Protein AF-0000000080060971 (afdb_homodimer)

Solvent-accessible surface area (backbone atoms only — not comparable to full-atom values): 36579 Å² total; per-residue (Å²): 62,61,55,63,73,48,63,51,63,68,66,23,56,67,67,72,36,62,89,74,42,74,17,56,25,46,44,70,20,34,43,64,33,28,38,57,81,70,71,51,75,86,70,75,48,67,22,37,70,43,43,56,53,42,53,63,69,47,32,33,58,77,36,64,94,34,90,82,51,53,38,88,27,36,37,54,31,45,13,39,46,21,27,53,38,42,49,42,44,57,69,45,41,53,83,28,27,36,38,34,50,34,61,34,58,53,58,79,52,49,53,46,54,18,56,48,30,45,74,46,74,46,75,46,37,78,91,62,60,54,43,83,57,63,67,60,53,60,70,64,60,50,96,51,38,45,34,38,40,46,57,35,26,19,49,52,36,5,34,60,68,53,68,68,57,52,51,48,51,54,50,53,25,59,76,69,70,23,34,37,38,38,38,30,46,29,43,80,28,42,78,79,63,68,77,74,67,57,21,69,77,35,56,55,20,32,24,31,25,41,42,33,29,78,64,5,35,39,4,46,34,44,17,22,35,32,34,62,32,65,70,58,49,52,41,45,49,17,39,41,42,45,40,38,42,36,53,35,45,62,40,49,51,51,48,38,58,50,54,76,42,38,69,66,52,44,56,55,50,42,55,54,42,52,52,40,50,48,53,52,51,52,50,39,62,72,40,51,88,47,32,49,68,56,79,48,40,17,49,35,31,25,44,33,32,48,71,60,81,37,60,83,32,63,69,47,33,55,49,40,23,34,74,74,55,22,26,40,59,30,51,12,60,48,35,78,38,63,64,53,27,33,30,40,15,57,29,35,38,53,72,68,40,44,53,51,29,52,50,34,50,56,50,36,51,69,46,123,62,62,56,63,73,48,62,50,63,68,66,22,55,67,67,71,36,61,89,74,40,74,18,57,24,46,43,72,20,35,44,64,32,28,37,57,82,70,71,52,74,86,70,76,47,66,22,37,71,44,42,55,52,41,54,64,69,46,32,33,58,76,35,63,94,35,89,84,51,53,39,89,26,37,36,53,31,45,13,39,46,23,29,54,38,41,52,43,44,58,70,44,43,52,82,28,25,36,38,33,50,32,60,36,57,53,59,78,53,48,54,44,54,17,54,47,32,42,74,46,73,46,74,46,38,78,92,60,59,53,45,81,56,63,67,60,53,61,70,64,59,50,97,50,39,45,36,39,40,47,57,35,25,20,48,51,37,4,33,59,69,53,66,68,56,52,52,48,50,54,51,54,25,58,75,68,71,22,34,37,38,37,38,30,46,28,43,80,27,44,78,79,63,69,78,74,66,58,22,70,76,35,56,57,19,34,24,31,26,40,44,33,28,77,63,5,35,40,3,47,35,45,16,22,34,31,34,63,32,66,70,59,48,51,42,45,48,18,39,41,40,45,41,39,43,38,54,34,46,62,40,50,51,50,48,37,58,51,55,75,42,38,68,66,51,44,56,55,48,41,55,54,42,51,52,40,50,47,53,51,51,52,49,40,62,74,39,50,88,47,32,49,70,55,78,50,41,17,51,36,31,24,43,31,32,47,72,60,80,36,61,85,33,64,68,47,34,55,48,40,23,36,73,74,55,22,26,41,59,29,50,12,59,48,34,78,39,63,64,54,26,33,31,40,15,57,31,36,40,53,72,67,41,43,54,51,30,54,50,32,50,54,51,38,51,67,45,122

Sequence (736 aa):
MKYTRMPIEIESPEEYGYEKIKYNLSESSIADQTLGSLGLQIPDLKLLYNEHKGSTALRSLIVKDHDNLSHDDVLITSGAAGALFIISSSQLAPTDHLVVVRPNYATNLETPRAIGCGITFIDLSFDSGFQIDIAAVEAAIQPNTKMISITTPHNPTGTIVKRDTLDRLVSLTKERGIILLVDETYADISYQGRLPIAASLGDHVISVSSLSKSYGIPGIRLGWIINKNPKLQETFLAAKEQISISGSVIDEWIAEQVLSRKDEILSTTTKEMDQRREIVADWIKKEGELIEWVGPEGGVVCFPRLKKVPVGGMDAFYHRLLHKYGTYVGPGHWFEQPDTFMRIGYGWPSVEELKGGLEAISMAIREAMKYTRMPIEIESPEEYGYEKIKYNLSESSIADQTLGSLGLQIPDLKLLYNEHKGSTALRSLIVKDHDNLSHDDVLITSGAAGALFIISSSQLAPTDHLVVVRPNYATNLETPRAIGCGITFIDLSFDSGFQIDIAAVEAAIQPNTKMISITTPHNPTGTIVKRDTLDRLVSLTKERGIILLVDETYADISYQGRLPIAASLGDHVISVSSLSKSYGIPGIRLGWIINKNPKLQETFLAAKEQISISGSVIDEWIAEQVLSRKDEILSTTTKEMDQRREIVADWIKKEGELIEWVGPEGGVVCFPRLKKVPVGGMDAFYHRLLHKYGTYVGPGHWFEQPDTFMRIGYGWPSVEELKGGLEAISMAIREA

Nearest PDB structures (foldseek):
  5bj3-assembly1_B  TM=8.760E-01  e=2.238E-27  Thermus aquaticus
  4m2j-assembly1_A  TM=8.840E-01  e=6.016E-27  Streptomyces lavendulae subsp. lavendulae
  1b5p-assembly1_B  TM=8.475E-01  e=5.355E-27  Thermus thermophilus HB8
  1bkg-assembly1_B  TM=8.589E-01  e=1.617E-26  Thermus thermophilus HB8
  1b5o-assembly1_B  TM=8.817E-01  e=2.894E-26  Thermus thermophilus HB8

Organism: NCBI:txid656916

Secondary structure (DSSP, 8-state):
------HHHHT-HHHH-GGG-SEE----SSPPPBTTTTT------B-----TT--HHHHHHHTTT-TT--GGGEEEESHHHHHHHHHHHHH--TT-EEEEEES--HHHHHHHHHHT-EEEEEE--GGGTT---HHHHHHH--TTEEEEEEESS-TTT-----HHHHHHHHHHHHHHT-EEEEE-TTTT-BSS--PPPGGGG-TTEEEEEESTTTSS-GGG--EEEE-S-HHHHHHHHHHHHHHTSS--HHHHHHHHHHHHTHHHHHHHHHHHHHHHHHHHHHHHHHTTTTEE-PPP-BSSEE--EESSPPTT-HHHHHHHHHHTT-EE-EEGGGGTS-TTBEEEE-SSS-HHHHHHHHHHHHHHHH--/------HHHHT-HHHH-GGG-SEE----SSPPPBTTTTT------B-----TT--HHHHHHHTTT-TT--GGGEEEESHHHHHHHHHHHHH--TT-EEEEEES--HHHHHHHHHHT-EEEEEE--GGGTT---HHHHHHH--TTEEEEEEESS-TTT-----HHHHHHHHHHHHHHT-EEEEE-TTTT-BSS--PPPGGGG-TTEEEEEESTTTSS-GGG--EEEE-S-HHHHHHHHHHHHHHTSS--HHHHHHHHHHHHTHHHHHHHHHHHHHHHHHHHHHHHHHTTTTEE-PPP-BSSEE--EESSPPTT-HHHHHHHHHHTT-EE-EEGGGGTS-TTBEEEE-SSS-HHHHHHHHHHHHHHHH--

Radius of gyration: 26.85 Å; Cα contacts (8 Å, |Δi|>4): 1660; chains: 2; bounding box: 56×81×61 Å

pLDDT: mean 96.94, std 3.04, range [70.25, 98.94]

Foldseek 3Di:
DAADDFPCRCVPCVNVDVVLFLQEQADQAFAADDCVNLPHDFDPDDFDFDDLQADLLLLCLVCVVPPLFHSLQKGKAQALLRVLLLCCVLQDALDAEEEEEFLAQVSNPRSNVNRNHHYDYQYQDQVVLREGDVVVVLVRDDLRHAEYEYEPVGPQAQAGHDPVSLLVVLVVCVVSVHAYEYEDQFQLQFQPDGDPQSQSNDQSYKYKYFCCHQPNHSPLRIIMIGHDPNVVVVSSSVSSCVVPNHGTPRSSVVSSSCSVCSVVSSVVLNVVLVVLLVVVVVLCVVVVQFKDFSRRRTGFKRKIFTPDAAPPGLVQLQVCLCPVLSYDWAAQVSRPGHRRITMTGRRHDDSVSSNSSSVSSVCSRPPD/DAADDFPCVCVPCVNVDVVLFLQEQADQAFAADDCVNLPHDFDPDDFDFDDLQADLLLLCLVCVVPDLFHSLQKGKAQALLRVLLLCLVLQDALDAEEEEEFLAQVSNPRSNVNRNHHYDYQYQDQVVLREGDVVVVVVRDDLRHAEYEYEPVGPQAQAGHDPVSLLVVLVSCVVSVHAYEYEDQFQLQFQPDGDPQSQSNDQSYKYKYFCCHQPNHSPLRIIMIGHPPNVVVVSSSVSSCVVPNHGTPRSSVVSSSCSVCSVVSSVVLNVVLVVLLVVVVVLCVVVVVFKDFSRRRTGFKRKIFTPDAAPPGLVQLQVCLCPVLSYDWAAQVSRPGHRRITMTGRRHDDSVSSNSSSVSSVVSRPPD

InterPro domains:
  IPR004838 Aminotransferases, class-I, pyridoxal-phosphate-binding site [PS00105] (210-223)
  IPR004839 Aminotransferase, class I/classII, large domain [PF00155] (49-361)
  IPR015421 Pyridoxal phosphate-dependent transferase, major domain [G3DSA:3.40.640.10] (48-263)
  IPR015422 Pyridoxal phosphate-dependent transferase, small domain [G3DSA:3.90.1150.10] (23-359)
  IPR015424 Pyridoxal phosphate-dependent transferase [SSF53383] (46-365)

Structure (mmCIF, N/CA/C/O backbone):
data_AF-0000000080060971-model_v1
#
loop_
_entity.id
_entity.type
_entity.pdbx_description
1 polymer 'Aspartate aminotransferase'
#
loop_
_atom_site.group_PDB
_atom_site.id
_atom_site.type_symbol
_atom_site.label_atom_id
_atom_site.label_alt_id
_atom_site.label_comp_id
_atom_site.label_asym_id
_atom_site.label_entity_id
_atom_site.label_seq_id
_atom_site.pdbx_PDB_ins_code
_atom_site.Cartn_x
_atom_site.Cartn_y
_atom_site.Cartn_z
_atom_site.occupancy
_atom_site.B_iso_or_equiv
_atom_site.auth_seq_id
_atom_site.auth_comp_id
_atom_site.auth_asym_id
_atom_site.auth_atom_id
_atom_site.pdbx_PDB_model_num
ATOM 1 N N . MET A 1 1 ? 2.533 6.57 -14.602 1 96.38 1 MET A N 1
ATOM 2 C CA . MET A 1 1 ? 2.463 5.176 -15.031 1 96.38 1 MET A CA 1
ATOM 3 C C . MET A 1 1 ? 1.123 4.879 -15.695 1 96.38 1 MET A C 1
ATOM 5 O O . MET A 1 1 ? 0.092 5.422 -15.297 1 96.38 1 MET A O 1
ATOM 9 N N . LYS A 1 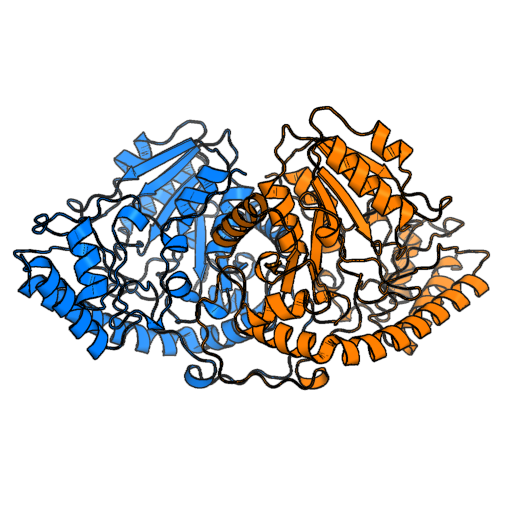2 ? 1.128 4.039 -16.766 1 96.31 2 LYS A N 1
ATOM 10 C CA . LYS A 1 2 ? -0.091 3.676 -17.484 1 96.31 2 LYS A CA 1
ATOM 11 C C . LYS A 1 2 ? -0.658 2.355 -16.969 1 96.31 2 LYS A C 1
ATOM 13 O O . LYS A 1 2 ? -0.523 1.319 -17.625 1 96.31 2 LYS A O 1
ATOM 18 N N . TYR A 1 3 ? -1.399 2.488 -15.875 1 97.62 3 TYR A N 1
ATOM 19 C CA . TYR A 1 3 ? -1.944 1.306 -15.219 1 97.62 3 TYR A CA 1
ATOM 20 C C . TYR A 1 3 ? -3.084 0.705 -16.031 1 97.62 3 TYR A C 1
ATOM 22 O O . TYR A 1 3 ? -3.906 1.434 -16.594 1 97.62 3 TYR A O 1
ATOM 30 N N . THR A 1 4 ? -3.137 -0.585 -16.078 1 94.5 4 THR A N 1
ATOM 31 C CA . THR A 1 4 ? -4.234 -1.341 -16.688 1 94.5 4 THR A CA 1
ATOM 32 C C . THR A 1 4 ? -4.66 -2.486 -15.766 1 94.5 4 THR A C 1
ATOM 34 O O . THR A 1 4 ? -3.818 -3.119 -15.125 1 94.5 4 THR A O 1
ATOM 37 N N . ARG A 1 5 ? -5.984 -2.705 -15.734 1 93.31 5 ARG A N 1
ATOM 38 C CA . ARG A 1 5 ? -6.441 -3.844 -14.945 1 93.31 5 ARG A CA 1
ATOM 39 C C . ARG A 1 5 ? -6.035 -5.16 -15.594 1 93.31 5 ARG A C 1
ATOM 41 O O . ARG A 1 5 ? -6.094 -5.297 -16.812 1 93.31 5 ARG A O 1
ATOM 48 N N . MET A 1 6 ? -5.691 -6.09 -14.789 1 91.69 6 MET A N 1
ATOM 49 C CA . MET A 1 6 ? -5.215 -7.398 -15.227 1 91.69 6 MET A CA 1
ATOM 50 C C . MET A 1 6 ? -6.363 -8.398 -15.297 1 91.69 6 MET A C 1
ATOM 52 O O . MET A 1 6 ? -7.215 -8.438 -14.414 1 91.69 6 MET A O 1
ATOM 56 N N . PRO A 1 7 ? -6.328 -9.219 -16.328 1 89.06 7 PRO A N 1
ATOM 57 C CA . PRO A 1 7 ? -7.398 -10.211 -16.469 1 89.06 7 PRO A CA 1
ATOM 58 C C . PRO A 1 7 ? -7.547 -11.086 -15.219 1 89.06 7 PRO A C 1
ATOM 60 O O . PRO A 1 7 ? -8.672 -11.383 -14.805 1 89.06 7 PRO A O 1
ATOM 63 N N . ILE A 1 8 ? -6.43 -11.484 -14.656 1 90.06 8 ILE A N 1
ATOM 64 C CA . ILE A 1 8 ? -6.473 -12.359 -13.492 1 90.06 8 ILE A CA 1
ATOM 65 C C . ILE A 1 8 ? -7.203 -11.664 -12.344 1 90.06 8 ILE A C 1
ATOM 67 O O . ILE A 1 8 ? -7.879 -12.312 -11.547 1 90.06 8 ILE A O 1
ATOM 71 N N . GLU A 1 9 ? -7.082 -10.367 -12.227 1 90.12 9 GLU A N 1
ATOM 72 C CA . GLU A 1 9 ? -7.773 -9.625 -11.18 1 90.12 9 GLU A CA 1
ATOM 73 C C . GLU A 1 9 ? -9.234 -9.375 -11.555 1 90.12 9 GLU A C 1
ATOM 75 O O . GLU A 1 9 ? -10.125 -9.477 -10.711 1 90.12 9 GLU A O 1
ATOM 80 N N . ILE A 1 10 ? -9.492 -9.07 -12.844 1 90.31 10 ILE A N 1
ATOM 81 C CA . ILE A 1 10 ? -10.844 -8.812 -13.328 1 90.31 10 ILE A CA 1
ATOM 82 C C . ILE A 1 10 ? -11.703 -10.062 -13.148 1 90.31 10 ILE A C 1
ATOM 84 O O . ILE A 1 10 ? -12.867 -9.977 -12.766 1 90.31 10 ILE A O 1
ATOM 88 N N . GLU A 1 11 ? -11.031 -11.242 -13.359 1 90.69 11 GLU A N 1
ATOM 89 C CA . GLU A 1 11 ? -11.758 -12.508 -13.406 1 90.69 11 GLU A CA 1
ATOM 90 C C . GLU A 1 11 ? -11.555 -13.312 -12.125 1 90.69 11 GLU A C 1
ATOM 92 O O . GLU A 1 11 ? -11.883 -14.5 -12.078 1 90.69 11 GLU A O 1
ATOM 97 N N . SER A 1 12 ? -10.984 -12.695 -11.117 1 89.5 12 SER A N 1
ATOM 98 C CA . SER A 1 12 ? -10.695 -13.422 -9.891 1 89.5 12 SER A CA 1
ATOM 99 C C . SER A 1 12 ? -11.977 -13.93 -9.234 1 89.5 12 SER A C 1
ATOM 101 O O . SER A 1 12 ? -13.047 -13.344 -9.414 1 89.5 12 SER A O 1
ATOM 103 N N . PRO A 1 13 ? -11.867 -15.039 -8.484 1 87.69 13 PRO A N 1
ATOM 104 C CA . PRO A 1 13 ? -13.062 -15.547 -7.797 1 87.69 13 PRO A CA 1
ATOM 105 C C . PRO A 1 13 ? -13.664 -14.531 -6.836 1 87.69 13 PRO A C 1
ATOM 107 O O . PRO A 1 13 ? -14.883 -14.508 -6.641 1 87.69 13 PRO A O 1
ATOM 110 N N . GLU A 1 14 ? -12.859 -13.742 -6.207 1 83.44 14 GLU A N 1
ATOM 111 C CA . GLU A 1 14 ? -13.383 -12.742 -5.277 1 83.44 14 GLU A CA 1
ATOM 112 C C . GLU A 1 14 ? -14.195 -11.68 -6.008 1 83.44 14 GLU A C 1
ATOM 114 O O . GLU A 1 14 ? -15.109 -11.078 -5.434 1 83.44 14 GLU A O 1
ATOM 119 N N . GLU A 1 15 ? -13.852 -11.391 -7.234 1 82.81 15 GLU A N 1
ATOM 120 C CA . GLU A 1 15 ? -14.602 -10.43 -8.039 1 82.81 15 GLU A CA 1
ATOM 121 C C . GLU A 1 15 ? -15.805 -11.094 -8.703 1 82.81 15 GLU A C 1
ATOM 123 O O . GLU A 1 15 ? -16.859 -10.477 -8.844 1 82.81 15 GLU A O 1
ATOM 128 N N . TYR A 1 16 ? -15.656 -12.383 -9.141 1 84.5 16 TYR A N 1
ATOM 129 C CA . TYR A 1 16 ? -16.75 -13.141 -9.75 1 84.5 16 TYR A CA 1
ATOM 130 C C . TYR A 1 16 ? -17.797 -13.508 -8.703 1 84.5 16 TYR A C 1
ATOM 132 O O . TYR A 1 16 ? -19 -13.445 -8.977 1 84.5 16 TYR A O 1
ATOM 140 N N . GLY A 1 17 ? -17.328 -13.844 -7.551 1 86.31 17 GLY A N 1
ATOM 141 C CA . GLY A 1 17 ? -18.203 -14.25 -6.465 1 86.31 17 GLY A CA 1
ATOM 142 C C . GLY A 1 17 ? -18.031 -15.703 -6.07 1 86.31 17 GLY A C 1
ATOM 143 O O . GLY A 1 17 ? -18.453 -16.609 -6.797 1 86.31 17 GLY A O 1
ATOM 144 N N . TYR A 1 18 ? -17.594 -15.938 -4.879 1 84.69 18 TYR A N 1
ATOM 145 C CA . TYR A 1 18 ? -17.312 -17.281 -4.383 1 84.69 18 TYR A CA 1
ATOM 146 C C . TYR A 1 18 ? -18.578 -18.125 -4.355 1 84.69 18 TYR A C 1
ATOM 148 O O . TYR A 1 18 ? -18.531 -19.328 -4.605 1 84.69 18 TYR A O 1
ATOM 156 N N . GLU A 1 19 ? -19.641 -17.5 -4.129 1 86.62 19 GLU A N 1
ATOM 157 C CA . GLU A 1 19 ? -20.906 -18.203 -3.955 1 86.62 19 GLU A CA 1
ATOM 158 C C . GLU A 1 19 ? -21.391 -18.797 -5.273 1 86.62 19 GLU A C 1
ATOM 160 O O . GLU A 1 19 ? -22.219 -19.703 -5.281 1 86.62 19 GLU A O 1
ATOM 165 N N . LYS A 1 20 ? -20.891 -18.453 -6.371 1 89.88 20 LYS A N 1
ATOM 166 C CA . LYS A 1 20 ? -21.312 -18.891 -7.695 1 89.88 20 LYS A CA 1
ATOM 167 C C . LYS A 1 20 ? -20.484 -20.078 -8.172 1 89.88 20 LYS A C 1
ATOM 169 O O . LYS A 1 20 ? -20.75 -20.641 -9.234 1 89.88 20 LYS A O 1
ATOM 174 N N . ILE A 1 21 ? -19.484 -20.516 -7.324 1 95.44 21 ILE A N 1
ATOM 175 C CA . ILE A 1 21 ? -18.531 -21.547 -7.73 1 95.44 21 ILE A CA 1
ATOM 176 C C . ILE A 1 21 ? -18.656 -22.766 -6.809 1 95.44 21 ILE A C 1
ATOM 178 O O . ILE A 1 21 ? -18.422 -22.656 -5.602 1 95.44 21 ILE A O 1
ATOM 182 N N . LYS A 1 22 ? -19.031 -23.859 -7.367 1 96.94 22 LYS A N 1
ATOM 183 C CA . LYS A 1 22 ? -19.141 -25.078 -6.574 1 96.94 22 LYS A CA 1
ATOM 184 C C . LYS A 1 22 ? -17.766 -25.656 -6.27 1 96.94 22 LYS A C 1
ATOM 186 O O . LYS A 1 22 ? -17.469 -25.984 -5.117 1 96.94 22 LYS A O 1
ATOM 191 N N . TYR A 1 23 ? -16.938 -25.859 -7.309 1 98.38 23 TYR A N 1
ATOM 192 C CA . TYR A 1 23 ? -15.57 -26.328 -7.191 1 98.38 23 TYR A CA 1
ATOM 193 C C . TYR A 1 23 ? -14.578 -25.25 -7.617 1 98.38 23 TYR A C 1
ATOM 195 O O . TYR A 1 23 ? -14.258 -25.125 -8.797 1 98.38 23 TYR A O 1
ATOM 203 N N . ASN A 1 24 ? -14.039 -24.5 -6.613 1 98 24 ASN A N 1
ATOM 204 C CA . ASN A 1 24 ? -13.078 -23.438 -6.902 1 98 24 ASN A CA 1
ATOM 205 C C . ASN A 1 24 ? -11.648 -23.969 -6.941 1 98 24 ASN A C 1
ATOM 207 O O . ASN A 1 24 ? -10.984 -24.047 -5.91 1 98 24 ASN A O 1
ATOM 211 N N . LEU A 1 25 ? -11.156 -24.234 -8.117 1 98.5 25 LEU A N 1
ATOM 212 C CA . LEU A 1 25 ? -9.789 -24.703 -8.336 1 98.5 25 LEU A CA 1
ATOM 213 C C . LEU A 1 25 ? -8.922 -23.578 -8.891 1 98.5 25 LEU A C 1
ATOM 215 O O . LEU A 1 25 ? -7.832 -23.844 -9.414 1 98.5 25 LEU A O 1
ATOM 219 N N . SER A 1 26 ? -9.453 -22.328 -8.812 1 97.25 26 SER A N 1
ATOM 220 C CA . SER A 1 26 ? -8.742 -21.203 -9.422 1 97.25 26 SER A CA 1
ATOM 221 C C . SER A 1 26 ? -7.773 -20.562 -8.43 1 97.25 26 SER A C 1
ATOM 223 O O . SER A 1 26 ? -6.906 -19.781 -8.812 1 97.25 26 SER A O 1
ATOM 225 N N . GLU A 1 27 ? -7.879 -20.875 -7.137 1 96.94 27 GLU A N 1
ATOM 226 C CA . GLU A 1 27 ? -7.102 -20.219 -6.09 1 96.94 27 GLU A CA 1
ATOM 227 C C . GLU A 1 27 ? -5.648 -20.688 -6.109 1 96.94 27 GLU A C 1
ATOM 229 O O . GLU A 1 27 ? -5.352 -21.797 -6.559 1 96.94 27 GLU A O 1
ATOM 234 N N . SER A 1 28 ? -4.816 -19.797 -5.656 1 96.94 28 SER A N 1
ATOM 235 C CA . SER A 1 28 ? -3.387 -20.094 -5.719 1 96.94 28 SER A CA 1
ATOM 236 C C . SER A 1 28 ? -2.783 -20.203 -4.324 1 96.94 28 SER A C 1
ATOM 238 O O . SER A 1 28 ? -1.565 -20.109 -4.156 1 96.94 28 SER A O 1
ATOM 240 N N . SER A 1 29 ? -3.574 -20.328 -3.32 1 97.69 29 SER A N 1
ATOM 241 C CA . SER A 1 29 ? -3.154 -20.453 -1.928 1 97.69 29 SER A CA 1
ATOM 242 C C . SER A 1 29 ? -3.766 -21.688 -1.271 1 97.69 29 SER A C 1
ATOM 244 O O . SER A 1 29 ? -4.613 -22.359 -1.867 1 97.69 29 SER A O 1
ATOM 246 N N . ILE A 1 30 ? -3.326 -22.031 -0.091 1 98.44 30 ILE A N 1
ATOM 247 C CA . ILE A 1 30 ? -4.078 -22.969 0.735 1 98.44 30 ILE A CA 1
ATOM 248 C C . ILE A 1 30 ? -5.379 -22.312 1.2 1 98.44 30 ILE A C 1
ATOM 250 O O . ILE A 1 30 ? -5.637 -21.141 0.908 1 98.44 30 ILE A O 1
ATOM 254 N N . ALA A 1 31 ? -6.203 -23.109 1.854 1 97.75 31 ALA A N 1
ATOM 255 C CA . ALA A 1 31 ? -7.5 -22.609 2.303 1 97.75 31 ALA A CA 1
ATOM 256 C C . ALA A 1 31 ? -7.336 -21.391 3.209 1 97.75 31 ALA A C 1
ATOM 258 O O . ALA A 1 31 ? -6.434 -21.344 4.047 1 97.75 31 ALA A O 1
ATOM 259 N N . ASP A 1 32 ? -8.188 -20.438 3.031 1 97.44 32 ASP A N 1
ATOM 260 C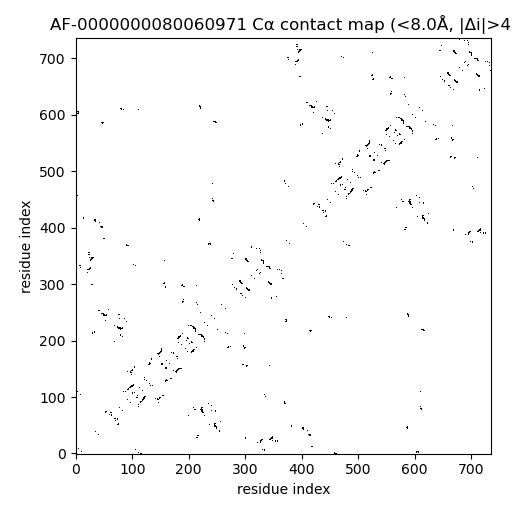 CA . ASP A 1 32 ? -8.156 -19.234 3.875 1 97.44 32 ASP A CA 1
ATOM 261 C C . ASP A 1 32 ? -8.352 -19.609 5.344 1 97.44 32 ASP A C 1
ATOM 263 O O . ASP A 1 32 ? -9.273 -20.359 5.688 1 97.44 32 ASP A O 1
ATOM 267 N N . GLN A 1 33 ? -7.516 -19.094 6.121 1 98.44 33 GLN A N 1
ATOM 268 C CA . GLN A 1 33 ? -7.59 -19.328 7.559 1 98.44 33 GLN A CA 1
ATOM 269 C C . GLN A 1 33 ? -8.43 -18.266 8.25 1 98.44 33 GLN A C 1
ATOM 271 O O . GLN A 1 33 ? -8.656 -17.188 7.695 1 98.44 33 GLN A O 1
ATOM 276 N N . THR A 1 34 ? -8.961 -18.609 9.406 1 98.44 34 THR A N 1
ATOM 277 C CA . THR A 1 34 ? -9.57 -17.641 10.312 1 98.44 34 THR A CA 1
ATOM 278 C C . THR A 1 34 ? -8.656 -17.359 11.508 1 98.44 34 THR A C 1
ATOM 280 O O . THR A 1 34 ? -7.691 -18.094 11.734 1 98.44 34 THR A O 1
ATOM 283 N N . LEU A 1 35 ? -8.938 -16.219 12.219 1 98.31 35 LEU A N 1
ATOM 284 C CA . LEU A 1 35 ? -8.203 -15.992 13.461 1 98.31 35 LEU A CA 1
ATOM 285 C C . LEU A 1 35 ? -8.312 -17.203 14.391 1 98.31 35 LEU A C 1
ATOM 287 O O . LEU A 1 35 ? -7.309 -17.625 14.961 1 98.31 35 LEU A O 1
ATOM 291 N N . GLY A 1 36 ? -9.5 -17.766 14.438 1 98 36 GLY A N 1
ATOM 292 C CA . GLY A 1 36 ? -9.75 -18.922 15.289 1 98 36 GLY A CA 1
ATOM 293 C C . GLY A 1 36 ? -8.984 -20.156 14.859 1 98 36 GLY A C 1
ATOM 294 O O . GLY A 1 36 ? -8.453 -20.891 15.695 1 98 36 GLY A O 1
ATOM 295 N N . SER A 1 37 ? -8.977 -20.453 13.531 1 97.75 37 SER A N 1
ATOM 296 C CA . SER A 1 37 ? -8.273 -21.641 13.031 1 97.75 37 SER A CA 1
ATOM 297 C C . SER A 1 37 ? -6.777 -21.547 13.289 1 97.75 37 SER A C 1
ATOM 299 O O . SER A 1 37 ? -6.086 -22.562 13.344 1 97.75 37 SER A O 1
ATOM 301 N N . LEU A 1 38 ? -6.242 -20.281 13.516 1 97.38 38 LEU A N 1
ATOM 302 C CA . LEU A 1 38 ? -4.832 -20.062 13.797 1 97.38 38 LEU A CA 1
ATOM 303 C C . LEU A 1 38 ? -4.59 -19.969 15.305 1 97.38 38 LEU A C 1
ATOM 305 O O . LEU A 1 38 ? -3.455 -19.781 15.742 1 97.38 38 LEU A O 1
ATOM 309 N N . GLY A 1 39 ? -5.691 -20.078 16.047 1 97.25 39 GLY A N 1
ATOM 310 C CA . GLY A 1 39 ? -5.582 -20 17.5 1 97.25 39 GLY A CA 1
ATOM 311 C C . GLY A 1 39 ? -5.262 -18.609 18 1 97.25 39 GLY A C 1
ATOM 312 O O . GLY A 1 39 ? -4.578 -18.453 19.016 1 97.25 39 GLY A O 1
ATOM 313 N N . LEU A 1 40 ? -5.695 -17.625 17.297 1 97.5 40 LEU A N 1
ATOM 314 C CA . LEU A 1 40 ? -5.297 -16.266 17.625 1 97.5 40 LEU A CA 1
ATOM 315 C C . LEU A 1 40 ? -6.457 -15.484 18.25 1 97.5 40 LEU A C 1
ATOM 317 O O . LEU A 1 40 ? -7.602 -15.625 17.812 1 97.5 40 LEU A O 1
ATOM 321 N N . GLN A 1 41 ? -6.172 -14.789 19.266 1 96.5 41 GLN A N 1
ATOM 322 C CA . GLN A 1 41 ? -7 -13.734 19.844 1 96.5 41 GLN A CA 1
ATOM 323 C C . GLN A 1 41 ? -6.234 -12.422 19.938 1 96.5 41 GLN A C 1
ATOM 325 O O . GLN A 1 41 ? -5.297 -12.297 20.734 1 96.5 41 GLN A O 1
ATOM 330 N N . ILE A 1 42 ? -6.648 -11.492 19.219 1 97.38 42 ILE A N 1
ATOM 331 C CA . ILE A 1 42 ? -5.898 -10.25 19.141 1 97.38 42 ILE A CA 1
ATOM 332 C C . ILE A 1 42 ? -6.004 -9.492 20.453 1 97.38 42 ILE A C 1
ATOM 334 O O . ILE A 1 42 ? -7.109 -9.219 20.938 1 97.38 42 ILE A O 1
ATOM 338 N N . PRO A 1 43 ? -4.863 -9.125 21.062 1 97.5 43 PRO A N 1
ATOM 339 C CA . PRO A 1 43 ? -4.898 -8.359 22.312 1 97.5 43 PRO A CA 1
ATOM 340 C C . PRO A 1 43 ? -5.277 -6.895 22.094 1 97.5 43 PRO A C 1
ATOM 342 O O . PRO A 1 43 ? -5.551 -6.484 20.953 1 97.5 43 PRO A O 1
ATOM 345 N N . ASP A 1 44 ? -5.367 -6.148 23.203 1 98.19 44 ASP A N 1
ATOM 346 C CA . ASP A 1 44 ? -5.691 -4.727 23.125 1 98.19 44 ASP A CA 1
ATOM 347 C C . ASP A 1 44 ? -4.516 -3.924 22.578 1 98.19 44 ASP A C 1
ATOM 349 O O . ASP A 1 44 ? -3.891 -3.145 23.297 1 98.19 44 ASP A O 1
ATOM 353 N N . LEU A 1 45 ? -4.348 -4.016 21.312 1 97.75 45 LEU A N 1
ATOM 354 C CA . LEU A 1 45 ? -3.236 -3.354 20.625 1 97.75 45 LEU A CA 1
ATOM 355 C C . LEU A 1 45 ? -3.48 -1.852 20.531 1 97.75 45 LEU A C 1
ATOM 357 O O . LEU A 1 45 ? -4.609 -1.415 20.297 1 97.75 45 LEU A O 1
ATOM 361 N N . LYS A 1 46 ? -2.49 -1.017 20.766 1 97.5 46 LYS A N 1
ATOM 362 C CA . LYS A 1 46 ? -2.525 0.404 20.438 1 97.5 46 LYS A CA 1
ATOM 363 C C . LYS A 1 46 ? -2.338 0.619 18.938 1 97.5 46 LYS A C 1
ATOM 365 O O . LYS A 1 46 ? -1.393 0.097 18.344 1 97.5 46 LYS A O 1
ATOM 370 N N . LEU A 1 47 ? -3.223 1.256 18.281 1 97.5 47 LEU A N 1
ATOM 371 C CA . LEU A 1 47 ? -3.262 1.391 16.828 1 97.5 47 LEU A CA 1
ATOM 372 C C . LEU A 1 47 ? -2.49 2.625 16.375 1 97.5 47 LEU A C 1
ATOM 374 O O . LEU A 1 47 ? -3.051 3.51 15.719 1 97.5 47 LEU A O 1
ATOM 378 N N . LEU A 1 48 ? -1.199 2.705 16.578 1 95.5 48 LEU A N 1
ATOM 379 C CA . LEU A 1 48 ? -0.295 3.809 16.281 1 95.5 48 LEU A CA 1
ATOM 380 C C . LEU A 1 48 ? 0.474 3.539 14.984 1 95.5 48 LEU A C 1
ATOM 382 O O . LEU A 1 48 ? 0.375 2.451 14.414 1 95.5 48 LEU A O 1
ATOM 386 N N . TYR A 1 49 ? 1.132 4.605 14.461 1 91.31 49 TYR A N 1
ATOM 387 C CA . TYR A 1 49 ? 2.111 4.371 13.406 1 91.31 49 TYR A CA 1
ATOM 388 C C . TYR A 1 49 ? 3.229 3.455 13.891 1 91.31 49 TYR A C 1
ATOM 390 O O . TYR A 1 49 ? 3.877 3.736 14.898 1 91.31 49 TYR A O 1
ATOM 398 N N . ASN A 1 50 ? 3.398 2.41 13.234 1 89.56 50 ASN A N 1
ATOM 399 C CA . ASN A 1 50 ? 4.473 1.494 13.609 1 89.56 50 ASN A CA 1
ATOM 400 C C . ASN A 1 50 ? 5.777 1.848 12.898 1 89.56 50 ASN A C 1
ATOM 402 O O . ASN A 1 50 ? 5.844 2.834 12.164 1 89.56 50 ASN A O 1
ATOM 406 N N . GLU A 1 51 ? 6.855 1.086 13.258 1 92.19 51 GLU A N 1
ATOM 407 C CA . GLU A 1 51 ? 8.133 1.298 12.586 1 92.19 51 GLU A CA 1
ATOM 408 C C . GLU A 1 51 ? 7.984 1.228 11.07 1 92.19 51 GLU A C 1
ATOM 410 O O . GLU A 1 51 ? 7.32 0.329 10.555 1 92.19 51 GLU A O 1
ATOM 415 N N . HIS A 1 52 ? 8.602 2.146 10.398 1 95.56 52 HIS A N 1
ATOM 416 C CA . HIS A 1 52 ? 8.414 2.232 8.953 1 95.56 52 HIS A CA 1
ATOM 417 C C . HIS A 1 52 ? 8.906 0.969 8.258 1 95.56 52 HIS A C 1
ATOM 419 O O . HIS A 1 52 ? 8.289 0.5 7.301 1 95.56 52 HIS A O 1
ATOM 425 N N . LYS A 1 53 ? 10.016 0.334 8.734 1 97.19 53 LYS A N 1
ATOM 426 C CA . LYS A 1 53 ? 10.562 -0.876 8.133 1 97.19 53 LYS A CA 1
ATOM 427 C C . LYS A 1 53 ? 9.727 -2.1 8.492 1 97.19 53 LYS A C 1
ATOM 429 O O . LYS A 1 53 ? 9.859 -3.156 7.875 1 97.19 53 LYS A O 1
ATOM 434 N N . GLY A 1 54 ? 8.859 -1.984 9.477 1 96.62 54 GLY A N 1
ATOM 435 C CA . GLY A 1 54 ? 8.227 -3.104 10.156 1 96.62 54 GLY A CA 1
ATOM 436 C C . GLY A 1 54 ? 8.906 -3.471 11.461 1 96.62 54 GLY A C 1
ATOM 437 O O . GLY A 1 54 ? 10.062 -3.125 11.68 1 96.62 54 GLY A O 1
ATOM 438 N N . SER A 1 55 ? 8.188 -4.129 12.336 1 95.5 55 SER A N 1
ATOM 439 C CA . SER A 1 55 ? 8.727 -4.441 13.656 1 95.5 55 SER A CA 1
ATOM 440 C C . SER A 1 55 ? 10.008 -5.266 13.555 1 95.5 55 SER A C 1
ATOM 442 O O . SER A 1 55 ? 10.109 -6.148 12.703 1 95.5 55 SER A O 1
ATOM 444 N N . THR A 1 56 ? 10.953 -4.941 14.391 1 95.81 56 THR A N 1
ATOM 445 C CA . THR A 1 56 ? 12.227 -5.648 14.43 1 95.81 56 THR A CA 1
ATOM 446 C C . THR A 1 56 ? 12.016 -7.133 14.719 1 95.81 56 THR A C 1
ATOM 448 O O . THR A 1 56 ? 12.68 -7.988 14.117 1 95.81 56 THR A O 1
ATOM 451 N N . ALA A 1 57 ? 11.086 -7.387 15.609 1 97.12 57 ALA A N 1
ATOM 452 C CA . ALA A 1 57 ? 10.781 -8.773 15.961 1 97.12 57 ALA A CA 1
ATOM 453 C C . ALA A 1 57 ? 10.305 -9.555 14.742 1 97.12 57 ALA A C 1
ATOM 455 O O . ALA A 1 57 ? 10.75 -10.68 14.508 1 97.12 57 ALA A O 1
ATOM 456 N N . LEU A 1 58 ? 9.422 -8.984 13.969 1 98.25 58 LEU A N 1
ATOM 457 C CA . LEU A 1 58 ? 8.891 -9.633 12.773 1 98.25 58 LEU A CA 1
ATOM 458 C C . LEU A 1 58 ? 9.984 -9.844 11.734 1 98.25 58 LEU A C 1
ATOM 460 O O . LEU A 1 58 ? 10.117 -10.938 11.18 1 98.25 58 LEU A O 1
ATOM 464 N N . ARG A 1 59 ? 10.789 -8.812 11.461 1 98.62 59 ARG A N 1
ATOM 465 C CA . ARG A 1 59 ? 11.867 -8.891 10.492 1 98.62 59 ARG A CA 1
ATOM 466 C C . ARG A 1 59 ? 12.906 -9.93 10.906 1 98.62 59 ARG A C 1
ATOM 468 O O . ARG A 1 59 ? 13.477 -10.617 10.055 1 98.62 59 ARG A O 1
ATOM 475 N N . SER A 1 60 ? 13.133 -10.094 12.203 1 98.31 60 SER A N 1
ATOM 476 C CA . SER A 1 60 ? 14.055 -11.102 12.719 1 98.31 60 SER A CA 1
ATOM 477 C C . SER A 1 60 ? 13.508 -12.516 12.508 1 98.31 60 SER A C 1
ATOM 479 O O . SER A 1 60 ? 14.25 -13.43 12.148 1 98.31 60 SER A O 1
ATOM 481 N N . LEU A 1 61 ? 12.219 -12.703 12.703 1 98.12 61 LEU A N 1
ATOM 482 C CA . LEU A 1 61 ? 11.594 -14.008 12.516 1 98.12 61 LEU A CA 1
ATOM 483 C C . LEU A 1 61 ? 11.703 -14.461 11.062 1 98.12 61 LEU A C 1
ATOM 485 O O . LEU A 1 61 ? 11.883 -15.648 10.789 1 98.12 61 LEU A O 1
ATOM 489 N N . ILE A 1 62 ? 11.656 -13.555 10.117 1 98.12 62 ILE A N 1
ATOM 490 C CA . ILE A 1 62 ? 11.641 -13.836 8.688 1 98.12 62 ILE A CA 1
ATOM 491 C C . ILE A 1 62 ? 12.984 -14.422 8.266 1 98.12 62 ILE A C 1
ATOM 493 O O . ILE A 1 62 ? 13.039 -15.297 7.395 1 98.12 62 ILE A O 1
ATOM 497 N N . VAL A 1 63 ? 14.07 -14.023 8.914 1 97.69 63 VAL A N 1
ATOM 498 C CA . VAL A 1 63 ? 15.391 -14.453 8.469 1 97.69 63 VAL A CA 1
ATOM 499 C C . VAL A 1 63 ? 16.062 -15.297 9.555 1 97.69 63 VAL A C 1
ATOM 501 O O . VAL A 1 63 ? 17.281 -15.469 9.547 1 97.69 63 VAL A O 1
ATOM 504 N N . LYS A 1 64 ? 15.344 -15.758 10.562 1 93.25 64 LYS A N 1
ATOM 505 C CA . LYS A 1 64 ? 15.883 -16.422 11.75 1 93.25 64 LYS A CA 1
ATOM 506 C C . LYS A 1 64 ? 16.766 -17.609 11.375 1 93.25 64 LYS A C 1
ATOM 508 O O . LYS A 1 64 ? 17.797 -17.844 12.008 1 93.25 64 LYS A O 1
ATOM 513 N N . ASP A 1 65 ? 16.516 -18.375 10.414 1 88.12 65 ASP A N 1
ATOM 514 C CA . ASP A 1 65 ? 17.25 -19.594 10.094 1 88.12 65 ASP A CA 1
ATOM 515 C C . ASP A 1 65 ? 18.266 -19.359 8.992 1 88.12 65 ASP A C 1
ATOM 517 O O . ASP A 1 65 ? 18.719 -20.297 8.328 1 88.12 65 ASP A O 1
ATOM 521 N N . HIS A 1 66 ? 18.656 -18.062 8.844 1 91.44 66 HIS A N 1
ATOM 522 C CA . HIS A 1 66 ? 19.594 -17.719 7.793 1 91.44 66 HIS A CA 1
ATOM 523 C C . HIS A 1 66 ? 20.734 -16.859 8.344 1 91.44 66 HIS A C 1
ATOM 525 O O . HIS A 1 66 ? 20.594 -15.648 8.484 1 91.44 66 HIS A O 1
ATOM 531 N N . ASP A 1 67 ? 21.875 -17.453 8.477 1 87.5 67 ASP A N 1
ATOM 532 C CA . ASP A 1 67 ? 22.969 -16.859 9.227 1 87.5 67 ASP A CA 1
ATOM 533 C C . ASP A 1 67 ? 23.547 -15.656 8.492 1 87.5 67 ASP A C 1
ATOM 535 O O . ASP A 1 67 ? 24.156 -14.773 9.102 1 87.5 67 ASP A O 1
ATOM 539 N N . ASN A 1 68 ? 23.406 -15.594 7.277 1 94.56 68 ASN A N 1
ATOM 540 C CA . ASN A 1 68 ? 24.031 -14.5 6.547 1 94.56 68 ASN A CA 1
ATOM 541 C C . ASN A 1 68 ? 23.047 -13.383 6.23 1 94.56 68 ASN A C 1
ATOM 543 O O . ASN A 1 68 ? 23.281 -12.57 5.336 1 94.56 68 ASN A O 1
ATOM 547 N N . LEU A 1 69 ? 21.938 -13.391 6.879 1 97.81 69 LEU A N 1
ATOM 548 C CA . LEU A 1 69 ? 20.922 -12.336 6.793 1 97.81 69 LEU A CA 1
ATOM 549 C C . LEU A 1 69 ? 20.578 -11.805 8.18 1 97.81 69 LEU A C 1
ATOM 551 O O . LEU A 1 69 ? 20.75 -12.5 9.18 1 97.81 69 LEU A O 1
ATOM 555 N N . SER A 1 70 ? 20.203 -10.57 8.273 1 97.75 70 SER A N 1
ATOM 556 C CA . SER A 1 70 ? 19.734 -9.953 9.508 1 97.75 70 SER A CA 1
ATOM 557 C C . SER A 1 70 ? 18.422 -9.195 9.289 1 97.75 70 SER A C 1
ATOM 559 O O . SER A 1 70 ? 18 -9.008 8.148 1 97.75 70 SER A O 1
ATOM 561 N N . HIS A 1 71 ? 17.828 -8.789 10.398 1 97.75 71 HIS A N 1
ATOM 562 C CA . HIS A 1 71 ? 16.578 -8.047 10.312 1 97.75 71 HIS A CA 1
ATOM 563 C C . HIS A 1 71 ? 16.766 -6.75 9.531 1 97.75 71 HIS A C 1
ATOM 565 O O . HIS A 1 71 ? 15.805 -6.227 8.961 1 97.75 71 HIS A O 1
ATOM 571 N N . ASP A 1 72 ? 17.969 -6.203 9.406 1 97.38 72 ASP A N 1
ATOM 572 C CA . ASP A 1 72 ? 18.25 -4.969 8.672 1 97.38 72 ASP A CA 1
ATOM 573 C C . ASP A 1 72 ? 18.125 -5.191 7.164 1 97.38 72 ASP A C 1
ATOM 575 O O . ASP A 1 72 ? 18.016 -4.23 6.398 1 97.38 72 ASP A O 1
ATOM 579 N N . ASP A 1 73 ? 18.109 -6.477 6.742 1 98.69 73 ASP A N 1
ATOM 580 C CA . ASP A 1 73 ? 18.016 -6.82 5.324 1 98.69 73 ASP A CA 1
ATOM 581 C C . ASP A 1 73 ? 16.562 -6.984 4.887 1 98.69 73 ASP A C 1
ATOM 583 O O . ASP A 1 73 ? 16.297 -7.281 3.725 1 98.69 73 ASP A O 1
ATOM 587 N N . VAL A 1 74 ? 15.633 -6.801 5.828 1 98.88 74 VAL A N 1
ATOM 588 C CA . VAL A 1 74 ? 14.234 -7.117 5.559 1 98.88 74 VAL A CA 1
ATOM 589 C C . VAL A 1 74 ? 13.391 -5.844 5.625 1 98.88 74 VAL A C 1
ATOM 591 O O . VAL A 1 74 ? 13.523 -5.051 6.559 1 98.88 74 VAL A O 1
ATOM 594 N N . LEU A 1 75 ? 12.57 -5.605 4.641 1 98.88 75 LEU A N 1
ATOM 595 C CA . LEU A 1 75 ? 11.547 -4.562 4.645 1 98.88 75 LEU A CA 1
ATOM 596 C C . LEU A 1 75 ? 10.156 -5.164 4.52 1 98.88 75 LEU A C 1
ATOM 598 O O . LEU A 1 75 ? 9.852 -5.852 3.539 1 98.88 75 LEU A O 1
ATOM 602 N N . ILE A 1 76 ? 9.305 -4.895 5.512 1 98.75 76 ILE A N 1
ATOM 603 C CA . ILE A 1 76 ? 7.93 -5.383 5.48 1 98.75 76 ILE A CA 1
ATOM 604 C C . ILE A 1 76 ? 7.117 -4.566 4.477 1 98.75 76 ILE A C 1
ATOM 606 O O . ILE A 1 76 ? 7.25 -3.344 4.41 1 98.75 76 ILE A O 1
ATOM 610 N N . THR A 1 77 ? 6.316 -5.234 3.693 1 98.31 77 THR A N 1
ATOM 611 C CA . THR A 1 77 ? 5.504 -4.59 2.666 1 98.31 77 THR A CA 1
ATOM 612 C C . THR A 1 77 ? 4.066 -5.098 2.709 1 98.31 77 THR A C 1
ATOM 614 O O . THR A 1 77 ? 3.754 -6.02 3.463 1 98.31 77 THR A O 1
ATOM 617 N N . SER A 1 78 ? 3.197 -4.461 1.935 1 96.5 78 SER A N 1
ATOM 618 C CA . SER A 1 78 ? 1.797 -4.855 1.823 1 96.5 78 SER A CA 1
ATOM 619 C C . SER A 1 78 ? 1.63 -6.043 0.882 1 96.5 78 SER A C 1
ATOM 621 O O . SER A 1 78 ? 1.055 -5.91 -0.199 1 96.5 78 SER A O 1
ATOM 623 N N . GLY A 1 79 ? 2.047 -7.168 1.359 1 96.94 79 GLY A N 1
ATOM 624 C CA . GLY A 1 79 ? 2.053 -8.352 0.517 1 96.94 79 GLY A CA 1
ATOM 625 C C . GLY A 1 79 ? 3.207 -8.383 -0.467 1 96.94 79 GLY A C 1
ATOM 626 O O . GLY A 1 79 ? 4.004 -7.441 -0.521 1 96.94 79 GLY A O 1
ATOM 627 N N . ALA A 1 80 ? 3.312 -9.484 -1.184 1 97.88 80 ALA A N 1
ATOM 628 C CA . ALA A 1 80 ? 4.332 -9.609 -2.221 1 97.88 80 ALA A CA 1
ATOM 629 C C . ALA A 1 80 ? 4.078 -8.625 -3.361 1 97.88 80 ALA A C 1
ATOM 631 O O . ALA A 1 80 ? 5.023 -8.125 -3.977 1 97.88 80 ALA A O 1
ATOM 632 N N . ALA A 1 81 ? 2.791 -8.359 -3.637 1 96.69 81 ALA A N 1
ATOM 633 C CA . ALA A 1 81 ? 2.459 -7.375 -4.664 1 96.69 81 ALA A CA 1
ATOM 634 C C . ALA A 1 81 ? 3.092 -6.02 -4.352 1 96.69 81 ALA A C 1
ATOM 636 O O . ALA A 1 81 ? 3.664 -5.379 -5.234 1 96.69 81 ALA A O 1
ATOM 637 N N . GLY A 1 82 ? 2.982 -5.609 -3.066 1 97.94 82 GLY A N 1
ATOM 638 C CA . GLY A 1 82 ? 3.625 -4.371 -2.66 1 97.94 82 GLY A CA 1
ATOM 639 C C . GLY A 1 82 ? 5.133 -4.391 -2.836 1 97.94 82 GLY A C 1
ATOM 640 O O . GLY A 1 82 ? 5.73 -3.391 -3.236 1 97.94 82 GLY A O 1
ATOM 641 N N . ALA A 1 83 ? 5.746 -5.484 -2.516 1 98.75 83 ALA A N 1
ATOM 642 C CA . ALA A 1 83 ? 7.188 -5.645 -2.686 1 98.75 83 ALA A CA 1
ATOM 643 C C . ALA A 1 83 ? 7.586 -5.492 -4.152 1 98.75 83 ALA A C 1
ATOM 645 O O . ALA A 1 83 ? 8.492 -4.719 -4.477 1 98.75 83 ALA A O 1
ATOM 646 N N . LEU A 1 84 ? 6.91 -6.211 -5 1 98.62 84 LEU A N 1
ATOM 647 C CA . LEU A 1 84 ? 7.203 -6.18 -6.43 1 98.62 84 LEU A CA 1
ATOM 648 C C . LEU A 1 84 ? 7.008 -4.777 -6.996 1 98.62 84 LEU A C 1
ATOM 650 O O . LEU A 1 84 ? 7.797 -4.324 -7.824 1 98.62 84 LEU A O 1
ATOM 654 N N . PHE A 1 85 ? 5.992 -4.129 -6.562 1 98.69 85 PHE A N 1
ATOM 655 C CA . PHE A 1 85 ? 5.715 -2.773 -7.027 1 98.69 85 PHE A CA 1
ATOM 656 C C . PHE A 1 85 ? 6.832 -1.822 -6.621 1 98.69 85 PHE A C 1
ATOM 658 O O . PHE A 1 85 ? 7.305 -1.023 -7.434 1 98.69 85 PHE A O 1
ATOM 665 N N . ILE A 1 86 ? 7.223 -1.868 -5.328 1 98.69 86 ILE A N 1
ATOM 666 C CA . ILE A 1 86 ? 8.297 -1.024 -4.809 1 98.69 86 ILE A CA 1
ATOM 667 C C . ILE A 1 86 ? 9.57 -1.258 -5.617 1 98.69 86 ILE A C 1
ATOM 669 O O . ILE A 1 86 ? 10.219 -0.304 -6.055 1 98.69 86 ILE A O 1
ATOM 673 N N . ILE A 1 87 ? 9.898 -2.49 -5.832 1 98.81 87 ILE A N 1
ATOM 674 C CA . ILE A 1 87 ? 11.125 -2.838 -6.543 1 98.81 87 ILE A CA 1
ATOM 675 C C . ILE A 1 87 ? 11.055 -2.311 -7.977 1 98.81 87 ILE A C 1
ATOM 677 O O . ILE A 1 87 ? 11.977 -1.621 -8.43 1 98.81 87 ILE A O 1
ATOM 681 N N . SER A 1 88 ? 10 -2.562 -8.703 1 98.56 88 SER A N 1
ATOM 682 C CA . SER A 1 88 ? 9.875 -2.15 -10.102 1 98.56 88 SER A CA 1
ATOM 683 C C . SER A 1 88 ? 9.867 -0.632 -10.227 1 98.56 88 SER A C 1
ATOM 685 O O . SER A 1 88 ? 10.586 -0.067 -11.047 1 98.56 88 SER A O 1
ATOM 687 N N . SER A 1 89 ? 9.055 0.039 -9.422 1 98.25 89 SER A N 1
ATOM 688 C CA . SER A 1 89 ? 8.875 1.48 -9.57 1 98.25 89 SER A CA 1
ATOM 689 C C . SER A 1 89 ? 10.133 2.238 -9.148 1 98.25 89 SER A C 1
ATOM 691 O O . SER A 1 89 ? 10.359 3.365 -9.594 1 98.25 89 SER A O 1
ATOM 693 N N . SER A 1 90 ? 10.945 1.647 -8.289 1 98.31 90 SER A N 1
ATOM 694 C CA . SER A 1 90 ? 12.133 2.33 -7.801 1 98.31 90 SER A CA 1
ATOM 695 C C . SER A 1 90 ? 13.352 2.023 -8.672 1 98.31 90 SER A C 1
ATOM 697 O O . SER A 1 90 ? 14.289 2.818 -8.742 1 98.31 90 SER A O 1
ATOM 699 N N . GLN A 1 91 ? 13.328 0.859 -9.359 1 98.38 91 GLN A N 1
ATOM 700 C CA . GLN A 1 91 ? 14.555 0.425 -10.016 1 98.38 91 GLN A CA 1
ATOM 701 C C . GLN A 1 91 ? 14.414 0.48 -11.531 1 98.38 91 GLN A C 1
ATOM 703 O O . GLN A 1 91 ? 15.414 0.401 -12.258 1 98.38 91 GLN A O 1
ATOM 708 N N . LEU A 1 92 ? 13.219 0.597 -12.031 1 98.25 92 LEU A N 1
ATOM 709 C CA . LEU A 1 92 ? 13.016 0.604 -13.477 1 98.25 92 LEU A CA 1
ATOM 710 C C . LEU A 1 92 ? 12.484 1.955 -13.945 1 98.25 92 LEU A C 1
ATOM 712 O O . LEU A 1 92 ? 11.672 2.58 -13.258 1 98.25 92 LEU A O 1
ATOM 716 N N . ALA A 1 93 ? 12.953 2.434 -15.039 1 97.06 93 ALA A N 1
ATOM 717 C CA . ALA A 1 93 ? 12.508 3.617 -15.773 1 97.06 93 ALA A CA 1
ATOM 718 C C . ALA A 1 93 ? 12.195 3.279 -17.219 1 97.06 93 ALA A C 1
ATOM 720 O O . ALA A 1 93 ? 12.539 2.197 -17.703 1 97.06 93 ALA A O 1
ATOM 721 N N . PRO A 1 94 ? 11.484 4.188 -17.922 1 96.5 94 PRO A N 1
ATOM 722 C CA . PRO A 1 94 ? 11.164 3.928 -19.328 1 96.5 94 PRO A CA 1
ATOM 723 C C . PRO A 1 94 ? 12.406 3.67 -20.188 1 96.5 94 PRO A C 1
ATOM 725 O O . PRO A 1 94 ? 12.32 3.029 -21.234 1 96.5 94 PRO A O 1
ATOM 728 N N . THR A 1 95 ? 13.555 4.125 -19.75 1 97.44 95 THR A N 1
ATOM 729 C CA . THR A 1 95 ? 14.789 3.977 -20.516 1 97.44 95 THR A CA 1
ATOM 730 C C . THR A 1 95 ? 15.477 2.654 -20.188 1 97.44 95 THR A C 1
ATOM 732 O O . THR A 1 95 ? 16.453 2.27 -20.844 1 97.44 95 THR A O 1
ATOM 735 N N . ASP A 1 96 ? 15.031 1.953 -19.188 1 98.31 96 ASP A N 1
ATOM 736 C CA . ASP A 1 96 ? 15.656 0.713 -18.75 1 98.31 96 ASP A CA 1
ATOM 737 C C . ASP A 1 96 ? 15.07 -0.493 -19.484 1 98.31 96 ASP A C 1
ATOM 739 O O . ASP A 1 96 ? 14.109 -0.359 -20.234 1 98.31 96 ASP A O 1
ATOM 743 N N . HIS A 1 97 ? 15.742 -1.625 -19.266 1 98.81 97 HIS A N 1
ATOM 744 C CA . HIS A 1 97 ? 15.336 -2.891 -19.875 1 98.81 97 HIS A CA 1
ATOM 745 C C . HIS A 1 97 ? 15.227 -3.99 -18.828 1 98.81 97 HIS A C 1
ATOM 747 O O . HIS A 1 97 ? 16.062 -4.094 -17.938 1 98.81 97 HIS A O 1
ATOM 753 N N . LEU A 1 98 ? 14.141 -4.703 -18.844 1 98.88 98 LEU A N 1
ATOM 754 C CA . LEU A 1 98 ? 13.859 -5.832 -17.969 1 98.88 98 LEU A CA 1
ATOM 755 C C . LEU A 1 98 ? 13.844 -7.141 -18.75 1 98.88 98 LEU A C 1
ATOM 757 O O . LEU A 1 98 ? 13.273 -7.215 -19.828 1 98.88 98 LEU A O 1
ATOM 761 N N . VAL A 1 99 ? 14.555 -8.148 -18.234 1 98.94 99 VAL A N 1
ATOM 762 C CA . VAL A 1 99 ? 14.398 -9.531 -18.672 1 98.94 99 VAL A CA 1
ATOM 763 C C . VAL A 1 99 ? 13.57 -10.312 -17.656 1 98.94 99 VAL A C 1
ATOM 765 O O . VAL A 1 99 ? 13.922 -10.359 -16.469 1 98.94 99 VAL A O 1
ATOM 768 N N . VAL A 1 100 ? 12.445 -10.898 -18.062 1 98.69 100 VAL A N 1
ATOM 769 C CA . VAL A 1 100 ? 11.555 -11.555 -17.125 1 98.69 100 VAL A CA 1
ATOM 770 C C . VAL A 1 100 ? 11.031 -12.859 -17.719 1 98.69 100 VAL A C 1
ATOM 772 O O . VAL A 1 100 ? 10.797 -12.938 -18.922 1 98.69 100 VAL A O 1
ATOM 775 N N . VAL A 1 101 ? 10.883 -13.852 -16.922 1 98.19 101 VAL A N 1
ATOM 776 C CA . VAL A 1 101 ? 10.336 -15.117 -17.391 1 98.19 101 VAL A CA 1
ATOM 777 C C . VAL A 1 101 ? 8.836 -14.984 -17.641 1 98.19 101 VAL A C 1
ATOM 779 O O . VAL A 1 101 ? 8.164 -14.188 -16.969 1 98.19 101 VAL A O 1
ATOM 782 N N . ARG A 1 102 ? 8.258 -15.75 -18.5 1 97.06 102 ARG A N 1
ATOM 783 C CA . ARG A 1 102 ? 6.836 -15.867 -18.812 1 97.06 102 ARG A CA 1
ATOM 784 C C . ARG A 1 102 ? 6.461 -17.312 -19.109 1 97.06 102 ARG A C 1
ATOM 786 O O . ARG A 1 102 ? 7.184 -18.016 -19.812 1 97.06 102 ARG A O 1
ATOM 793 N N . PRO A 1 103 ? 5.32 -17.922 -18.594 1 97.19 103 PRO A N 1
ATOM 794 C CA . PRO A 1 103 ? 4.285 -17.219 -17.828 1 97.19 103 PRO A CA 1
ATOM 795 C C . PRO A 1 103 ? 4.777 -16.766 -16.453 1 97.19 103 PRO A C 1
ATOM 797 O O . PRO A 1 103 ? 5.867 -17.141 -16.016 1 97.19 103 PRO A O 1
ATOM 800 N N . ASN A 1 104 ? 4.055 -15.828 -15.891 1 95.69 104 ASN A N 1
ATOM 801 C CA . ASN A 1 104 ? 4.34 -15.289 -14.57 1 95.69 104 ASN A CA 1
ATOM 802 C C . ASN A 1 104 ? 3.092 -14.688 -13.922 1 95.69 104 ASN A C 1
ATOM 804 O O . ASN A 1 104 ? 2.055 -14.562 -14.578 1 95.69 104 ASN A O 1
ATOM 808 N N . TYR A 1 105 ? 3.195 -14.531 -12.633 1 91.94 105 TYR A N 1
ATOM 809 C CA . TYR A 1 105 ? 2.156 -13.727 -12 1 91.94 105 TYR A CA 1
ATOM 810 C C . TYR A 1 105 ? 2.053 -12.352 -12.664 1 91.94 105 TYR A C 1
ATOM 812 O O . TYR A 1 105 ? 3.07 -11.719 -12.953 1 91.94 105 TYR A O 1
ATOM 820 N N . ALA A 1 106 ? 0.918 -11.867 -12.828 1 89.5 106 ALA A N 1
ATOM 821 C CA . ALA A 1 106 ? 0.604 -10.742 -13.711 1 89.5 106 ALA A CA 1
ATOM 822 C C . ALA A 1 106 ? 1.319 -9.477 -13.266 1 89.5 106 ALA A C 1
ATOM 824 O O . ALA A 1 106 ? 1.773 -8.688 -14.102 1 89.5 106 ALA A O 1
ATOM 825 N N . THR A 1 107 ? 1.476 -9.219 -11.984 1 89.62 107 THR A N 1
ATOM 826 C CA . THR A 1 107 ? 2.078 -7.98 -11.5 1 89.62 107 THR A CA 1
ATOM 827 C C . THR A 1 107 ? 3.545 -7.895 -11.906 1 89.62 107 THR A C 1
ATOM 829 O O . THR A 1 107 ? 4.066 -6.805 -12.141 1 89.62 107 THR A O 1
ATOM 832 N N . ASN A 1 108 ? 4.184 -9.031 -12.016 1 94.44 108 ASN A N 1
ATOM 833 C CA . ASN A 1 108 ? 5.578 -9.07 -12.445 1 94.44 108 ASN A CA 1
ATOM 834 C C . ASN A 1 108 ? 5.738 -8.547 -13.875 1 94.44 108 ASN A C 1
ATOM 836 O O . ASN A 1 108 ? 6.828 -8.117 -14.266 1 94.44 108 ASN A O 1
ATOM 840 N N . LEU A 1 109 ? 4.668 -8.586 -14.594 1 95.94 109 LEU A N 1
ATOM 841 C CA . LEU A 1 109 ? 4.711 -8.172 -16 1 95.94 109 LEU A CA 1
ATOM 842 C C . LEU A 1 109 ? 4.043 -6.816 -16.188 1 95.94 109 LEU A C 1
ATOM 844 O O . LEU A 1 109 ? 4.555 -5.965 -16.922 1 95.94 109 LEU A O 1
ATOM 848 N N . GLU A 1 110 ? 2.98 -6.582 -15.484 1 96.5 110 GLU A N 1
ATOM 849 C CA . GLU A 1 110 ? 2.123 -5.434 -15.758 1 96.5 110 GLU A CA 1
ATOM 850 C C . GLU A 1 110 ? 2.709 -4.152 -15.172 1 96.5 110 GLU A C 1
ATOM 852 O O . GLU A 1 110 ? 2.566 -3.074 -15.758 1 96.5 110 GLU A O 1
ATOM 857 N N . THR A 1 111 ? 3.324 -4.199 -13.969 1 97.56 111 THR A N 1
ATOM 858 C CA . THR A 1 111 ? 3.91 -2.998 -13.391 1 97.56 111 THR A CA 1
ATOM 859 C C . THR A 1 111 ? 5.043 -2.471 -14.266 1 97.56 111 THR A C 1
ATOM 861 O O . THR A 1 111 ? 5.086 -1.282 -14.586 1 97.56 111 THR A O 1
ATOM 864 N N . PRO A 1 112 ? 5.973 -3.35 -14.719 1 98 112 PRO A N 1
ATOM 865 C CA . PRO A 1 112 ? 6.977 -2.873 -15.68 1 98 112 PRO A CA 1
ATOM 866 C C . PRO A 1 112 ? 6.359 -2.301 -16.953 1 98 112 PRO A C 1
ATOM 868 O O . PRO A 1 112 ? 6.836 -1.292 -17.469 1 98 112 PRO A O 1
ATOM 871 N N . ARG A 1 113 ? 5.289 -2.986 -17.5 1 97.94 113 ARG A N 1
ATOM 872 C CA . ARG A 1 113 ? 4.578 -2.447 -18.656 1 97.94 113 ARG A CA 1
ATOM 873 C C . ARG A 1 113 ? 4.035 -1.053 -18.359 1 97.94 113 ARG A C 1
ATOM 875 O O . ARG A 1 113 ? 4.16 -0.147 -19.188 1 97.94 113 ARG A O 1
ATOM 882 N N . ALA A 1 114 ? 3.455 -0.862 -17.172 1 97.81 114 ALA A N 1
ATOM 883 C CA . ALA A 1 114 ? 2.871 0.417 -16.781 1 97.81 114 ALA A CA 1
ATOM 884 C C . ALA A 1 114 ? 3.936 1.508 -16.703 1 97.81 114 ALA A C 1
ATOM 886 O O . ALA A 1 114 ? 3.654 2.676 -16.984 1 97.81 114 ALA A O 1
ATOM 887 N N . ILE A 1 115 ? 5.152 1.159 -16.312 1 97.5 115 ILE A N 1
ATOM 888 C CA . ILE A 1 115 ? 6.285 2.074 -16.219 1 97.5 115 ILE A CA 1
ATOM 889 C C . ILE A 1 115 ? 6.758 2.457 -17.609 1 97.5 115 ILE A C 1
ATOM 891 O O . ILE A 1 115 ? 7.238 3.572 -17.828 1 97.5 115 ILE A O 1
ATOM 895 N N . GLY A 1 116 ? 6.609 1.524 -18.594 1 97.06 116 GLY A N 1
ATOM 896 C CA . GLY A 1 116 ? 7.035 1.756 -19.969 1 97.06 116 GLY A CA 1
ATOM 897 C C . GLY A 1 116 ? 8.445 1.274 -20.25 1 97.06 116 GLY A C 1
ATOM 898 O O . GLY A 1 116 ? 9.078 1.703 -21.219 1 97.06 116 GLY A O 1
ATOM 899 N N . CYS A 1 117 ? 8.953 0.476 -19.391 1 95.25 117 CYS A N 1
ATOM 900 C CA . CYS A 1 117 ? 10.305 0.002 -19.656 1 95.25 117 CYS A CA 1
ATOM 901 C C . CYS A 1 117 ? 10.312 -1.087 -20.719 1 95.25 117 CYS A C 1
ATOM 903 O O . CYS A 1 117 ? 9.289 -1.737 -20.953 1 95.25 117 CYS A O 1
ATOM 905 N N . GLY A 1 118 ? 11.477 -1.25 -21.453 1 98.12 118 GLY A N 1
ATOM 906 C CA . GLY A 1 118 ? 11.625 -2.361 -22.375 1 98.12 118 GLY A CA 1
ATOM 907 C C . GLY A 1 118 ? 11.633 -3.715 -21.688 1 98.12 118 GLY A C 1
ATOM 908 O O . GLY A 1 118 ? 12.211 -3.863 -20.609 1 98.12 118 GLY A O 1
ATOM 909 N N . ILE A 1 119 ? 10.969 -4.695 -22.297 1 98.62 119 ILE A N 1
ATOM 910 C CA . ILE A 1 119 ? 10.891 -6.016 -21.672 1 98.62 119 ILE A CA 1
ATOM 911 C C . ILE A 1 119 ? 11.25 -7.09 -22.703 1 98.62 119 ILE A C 1
ATOM 913 O O . ILE A 1 119 ? 10.75 -7.074 -23.828 1 98.62 119 ILE A O 1
ATOM 917 N N . THR A 1 120 ? 12.164 -7.914 -22.359 1 98.81 120 THR A N 1
ATOM 918 C CA . THR A 1 120 ? 12.352 -9.18 -23.062 1 98.81 120 THR A CA 1
ATOM 919 C C . THR A 1 120 ? 11.828 -10.344 -22.219 1 98.81 120 THR A C 1
ATOM 921 O O . THR A 1 120 ? 12.219 -10.508 -21.062 1 98.81 120 THR A O 1
ATOM 924 N N . PHE A 1 121 ? 10.984 -11.125 -22.812 1 98.44 121 PHE A N 1
ATOM 925 C CA . PHE A 1 121 ? 10.406 -12.281 -22.141 1 98.44 121 PHE A CA 1
ATOM 926 C C . PHE A 1 121 ? 11.227 -13.531 -22.438 1 98.44 121 PHE A C 1
ATOM 928 O O . PHE A 1 121 ? 11.602 -13.789 -23.578 1 98.44 121 PHE A O 1
ATOM 935 N N . ILE A 1 122 ? 11.555 -14.219 -21.375 1 98.56 122 ILE A N 1
ATOM 936 C CA . ILE A 1 122 ? 12.078 -15.578 -21.5 1 98.56 122 ILE A CA 1
ATOM 937 C C . ILE A 1 122 ? 10.938 -16.578 -21.344 1 98.56 122 ILE A C 1
ATOM 939 O O . ILE A 1 122 ? 10.539 -16.906 -20.219 1 98.56 122 ILE A O 1
ATOM 943 N N . ASP A 1 123 ? 10.461 -17.109 -22.438 1 97.81 123 ASP A N 1
ATOM 944 C CA . ASP A 1 123 ? 9.328 -18.031 -22.422 1 97.81 123 ASP A CA 1
ATOM 945 C C . ASP A 1 123 ? 9.75 -19.406 -21.891 1 97.81 123 ASP A C 1
ATOM 947 O O . ASP A 1 123 ? 10.641 -20.047 -22.469 1 97.81 123 ASP A O 1
ATOM 951 N N . LEU A 1 124 ? 9.133 -19.766 -20.828 1 97.88 124 LEU A N 1
ATOM 952 C CA . LEU A 1 124 ? 9.328 -21.109 -20.297 1 97.88 124 LEU A CA 1
ATOM 953 C C . LEU A 1 124 ? 8.445 -22.125 -21.031 1 97.88 124 LEU A C 1
ATOM 955 O O . LEU A 1 124 ? 7.258 -21.859 -21.25 1 97.88 124 LEU A O 1
ATOM 959 N N . SER A 1 125 ? 9.047 -23.219 -21.406 1 96.56 125 SER A N 1
ATOM 960 C CA . SER A 1 125 ? 8.312 -24.141 -22.25 1 96.56 125 SER A CA 1
ATOM 961 C C . SER A 1 125 ? 7.938 -25.406 -21.484 1 96.56 125 SER A C 1
ATOM 963 O O . SER A 1 125 ? 8.711 -25.891 -20.641 1 96.56 125 SER A O 1
ATOM 965 N N . PHE A 1 126 ? 6.781 -25.938 -21.828 1 97.44 126 PHE A N 1
ATOM 966 C CA . PHE A 1 126 ? 6.316 -27.203 -21.281 1 97.44 126 PHE A CA 1
ATOM 967 C C . PHE A 1 126 ? 7.316 -28.312 -21.578 1 97.44 126 PHE A C 1
ATOM 969 O O . PHE A 1 126 ? 7.613 -29.141 -20.719 1 97.44 126 PHE A O 1
ATOM 976 N N . ASP A 1 127 ? 7.906 -28.328 -22.734 1 96.44 127 ASP A N 1
ATOM 977 C CA . ASP A 1 127 ? 8.766 -29.406 -23.219 1 96.44 127 ASP A CA 1
ATOM 978 C C . ASP A 1 127 ? 10.102 -29.422 -22.484 1 96.44 127 ASP A C 1
ATOM 980 O O . ASP A 1 127 ? 10.773 -30.453 -22.422 1 96.44 127 ASP A O 1
ATOM 984 N N . SER A 1 128 ? 10.445 -28.312 -21.891 1 97.19 128 SER A N 1
ATOM 985 C CA . SER A 1 128 ? 11.68 -28.234 -21.125 1 97.19 128 SER A CA 1
ATOM 986 C C . SER A 1 128 ? 11.406 -28.25 -19.625 1 97.19 128 SER A C 1
ATOM 988 O O . SER A 1 128 ? 12.242 -27.812 -18.844 1 97.19 128 SER A O 1
ATOM 990 N N . GLY A 1 129 ? 10.148 -28.625 -19.297 1 98 129 GLY A N 1
ATOM 991 C CA . GLY A 1 129 ? 9.781 -28.703 -17.906 1 98 129 GLY A CA 1
ATOM 992 C C . GLY A 1 129 ? 9.648 -27.344 -17.25 1 98 129 GLY A C 1
ATOM 993 O O . GLY A 1 129 ? 9.867 -27.203 -16.047 1 98 129 GLY A O 1
ATOM 994 N N . PHE A 1 130 ? 9.477 -26.359 -18.047 1 98.31 130 PHE A N 1
ATOM 995 C CA . PHE A 1 130 ? 9.344 -24.969 -17.609 1 98.31 130 PHE A CA 1
ATOM 996 C C . PHE A 1 130 ? 10.617 -24.5 -16.906 1 98.31 130 PHE A C 1
ATOM 998 O O . PHE A 1 130 ? 10.555 -23.688 -15.992 1 98.31 130 PHE A O 1
ATOM 1005 N N . GLN A 1 131 ? 11.766 -25.078 -17.25 1 98.31 131 GLN A N 1
ATOM 1006 C CA . GLN A 1 131 ? 13.055 -24.641 -16.719 1 98.31 131 GLN A CA 1
ATOM 1007 C C . GLN A 1 131 ? 13.586 -23.438 -17.5 1 98.31 131 GLN A C 1
ATOM 1009 O O . GLN A 1 131 ? 13.289 -23.281 -18.688 1 98.31 131 GLN A O 1
ATOM 1014 N N . ILE A 1 132 ? 14.336 -22.641 -16.812 1 98.38 132 ILE A N 1
ATOM 1015 C CA . ILE A 1 132 ? 14.891 -21.438 -17.406 1 98.38 132 ILE A CA 1
ATOM 1016 C C . ILE A 1 132 ? 16.062 -21.797 -18.328 1 98.38 132 ILE A C 1
ATOM 1018 O O . ILE A 1 132 ? 16.953 -22.531 -17.922 1 98.38 132 ILE A O 1
ATOM 1022 N N . ASP A 1 133 ? 16.062 -21.328 -19.531 1 97.75 133 ASP A N 1
ATOM 1023 C CA . ASP A 1 133 ? 17.172 -21.438 -20.453 1 97.75 133 ASP A CA 1
ATOM 1024 C C . ASP A 1 133 ? 18.172 -20.297 -20.234 1 97.75 133 ASP A C 1
ATOM 1026 O O . ASP A 1 133 ? 17.984 -19.188 -20.734 1 97.75 133 ASP A O 1
ATOM 1030 N N . ILE A 1 134 ? 19.266 -20.594 -19.625 1 97.31 134 ILE A N 1
ATOM 1031 C CA . ILE A 1 134 ? 20.25 -19.594 -19.25 1 97.31 134 ILE A CA 1
ATOM 1032 C C . ILE A 1 134 ? 20.828 -18.938 -20.5 1 97.31 134 ILE A C 1
ATOM 1034 O O . ILE A 1 134 ? 21.141 -17.75 -20.484 1 97.31 134 ILE A O 1
ATOM 1038 N N . ALA A 1 135 ? 21.016 -19.734 -21.516 1 97.75 135 ALA A N 1
ATOM 1039 C CA . ALA A 1 135 ? 21.531 -19.172 -22.766 1 97.75 135 ALA A CA 1
ATOM 1040 C C . ALA A 1 135 ? 20.594 -18.109 -23.328 1 97.75 135 ALA A C 1
ATOM 1042 O O . ALA A 1 135 ? 21.031 -17.094 -23.859 1 97.75 135 ALA A O 1
ATOM 1043 N N . ALA A 1 136 ? 19.328 -18.391 -23.266 1 98.44 136 ALA A N 1
ATOM 1044 C CA . ALA A 1 136 ? 18.328 -17.438 -23.719 1 98.44 136 ALA A CA 1
ATOM 1045 C C . ALA A 1 136 ? 18.359 -16.156 -22.875 1 98.44 136 ALA A C 1
ATOM 1047 O O . ALA A 1 136 ? 18.219 -15.055 -23.406 1 98.44 136 ALA A O 1
ATOM 1048 N N . VAL A 1 137 ? 18.578 -16.328 -21.594 1 98.75 137 V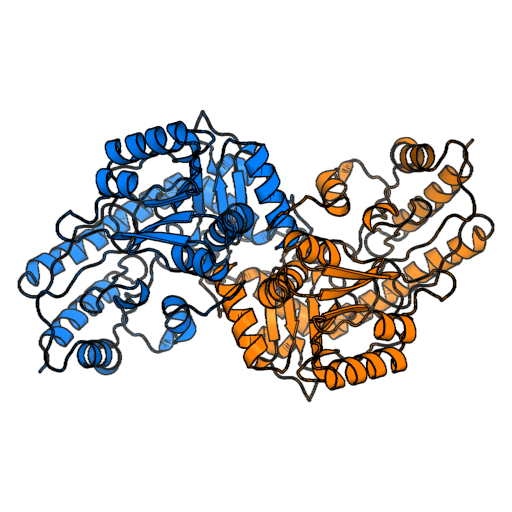AL A N 1
ATOM 1049 C CA . VAL A 1 137 ? 18.672 -15.188 -20.688 1 98.75 137 VAL A CA 1
ATOM 1050 C C . VAL A 1 137 ? 19.875 -14.328 -21.062 1 98.75 137 VAL A C 1
ATOM 1052 O O . VAL A 1 137 ? 19.766 -13.109 -21.188 1 98.75 137 VAL A O 1
ATOM 1055 N N . GLU A 1 138 ? 20.969 -14.961 -21.234 1 98.38 138 GLU A N 1
ATOM 1056 C CA . GLU A 1 138 ? 22.188 -14.25 -21.578 1 98.38 138 GLU A CA 1
ATOM 1057 C C . GLU A 1 138 ? 22.031 -13.484 -22.891 1 98.38 138 GLU A C 1
ATOM 1059 O O . GLU A 1 138 ? 22.469 -12.344 -23.016 1 98.38 138 GLU A O 1
ATOM 1064 N N . ALA A 1 139 ? 21.438 -14.125 -23.844 1 98.62 139 ALA A N 1
ATOM 1065 C CA . ALA A 1 139 ? 21.234 -13.531 -25.172 1 98.62 139 ALA A CA 1
ATOM 1066 C C . ALA A 1 139 ? 20.297 -12.336 -25.094 1 98.62 139 ALA A C 1
ATOM 1068 O O . ALA A 1 139 ? 20.328 -11.453 -25.969 1 98.62 139 ALA A O 1
ATOM 1069 N N . ALA A 1 140 ? 19.469 -12.281 -24.094 1 98.75 140 ALA A N 1
ATOM 1070 C CA . ALA A 1 140 ? 18.438 -11.242 -23.969 1 98.75 140 ALA A CA 1
ATOM 1071 C C . ALA A 1 140 ? 19.016 -9.984 -23.328 1 98.75 140 ALA A C 1
ATOM 1073 O O . ALA A 1 140 ? 18.391 -8.914 -23.391 1 98.75 140 ALA A O 1
ATOM 1074 N N . ILE A 1 141 ? 20.141 -10.07 -22.703 1 98.69 141 ILE A N 1
ATOM 1075 C CA . ILE A 1 141 ? 20.734 -8.945 -21.984 1 98.69 141 ILE A CA 1
ATOM 1076 C C . ILE A 1 141 ? 21.141 -7.855 -22.969 1 98.69 141 ILE A C 1
ATOM 1078 O O . ILE A 1 141 ? 21.75 -8.141 -24.016 1 98.69 141 ILE A O 1
ATOM 1082 N N . GLN A 1 142 ? 20.781 -6.707 -22.719 1 98.69 142 GLN A N 1
ATOM 1083 C CA . GLN A 1 142 ? 21.125 -5.492 -23.438 1 98.69 142 GLN A CA 1
ATOM 1084 C C . GLN A 1 142 ? 21.969 -4.555 -22.578 1 98.69 142 GLN A C 1
ATOM 1086 O O . GLN A 1 142 ? 22.047 -4.746 -21.359 1 98.69 142 GLN A O 1
ATOM 1091 N N . PRO A 1 143 ? 22.609 -3.543 -23.172 1 98.31 143 PRO A N 1
ATOM 1092 C CA . PRO A 1 143 ? 23.438 -2.621 -22.391 1 98.31 143 PRO A CA 1
ATOM 1093 C C . PRO A 1 143 ? 22.656 -1.913 -21.281 1 98.31 143 PRO A C 1
ATOM 1095 O O . PRO A 1 143 ? 23.219 -1.58 -20.234 1 98.31 143 PRO A O 1
ATOM 1098 N N . ASN A 1 144 ? 21.359 -1.709 -21.547 1 98.5 144 ASN A N 1
ATOM 1099 C CA . ASN A 1 144 ? 20.547 -0.979 -20.578 1 98.5 144 ASN A CA 1
ATOM 1100 C C . ASN A 1 144 ? 19.703 -1.925 -19.734 1 98.5 144 ASN A C 1
ATOM 1102 O O . ASN A 1 144 ? 18.75 -1.5 -19.094 1 98.5 144 ASN A O 1
ATOM 1106 N N . THR A 1 145 ? 20.031 -3.252 -19.75 1 98.88 145 THR A N 1
ATOM 1107 C CA . THR A 1 145 ? 19.328 -4.18 -18.875 1 98.88 145 THR A CA 1
ATOM 1108 C C . THR A 1 145 ? 19.641 -3.881 -17.406 1 98.88 145 THR A C 1
ATOM 1110 O O . THR A 1 145 ? 20.797 -3.916 -17 1 98.88 145 THR A O 1
ATOM 1113 N N . LYS A 1 146 ? 18.578 -3.637 -16.719 1 98.75 146 LYS A N 1
ATOM 1114 C CA . LYS A 1 146 ? 18.734 -3.225 -15.328 1 98.75 146 LYS A CA 1
ATOM 1115 C C . LYS A 1 146 ? 18.375 -4.367 -14.375 1 98.75 146 LYS A C 1
ATOM 1117 O O . LYS A 1 146 ? 18.906 -4.438 -13.266 1 98.75 146 LYS A O 1
ATOM 1122 N N . MET A 1 147 ? 17.547 -5.289 -14.773 1 98.88 147 MET A N 1
ATOM 1123 C CA . MET A 1 147 ? 17 -6.305 -13.875 1 98.88 147 MET A CA 1
ATOM 1124 C C . MET A 1 147 ? 16.641 -7.574 -14.641 1 98.88 147 MET A C 1
ATOM 1126 O O . MET A 1 147 ? 16.172 -7.512 -15.773 1 98.88 147 MET A O 1
ATOM 1130 N N . ILE A 1 148 ? 16.938 -8.688 -14.094 1 98.94 148 ILE A N 1
ATOM 1131 C CA . ILE A 1 148 ? 16.422 -10 -14.477 1 98.94 148 ILE A CA 1
ATOM 1132 C C . ILE A 1 148 ? 15.5 -10.523 -13.375 1 98.94 148 ILE A C 1
ATOM 1134 O O . ILE A 1 148 ? 15.859 -10.523 -12.195 1 98.94 148 ILE A O 1
ATOM 1138 N N . SER A 1 149 ? 14.273 -10.891 -13.734 1 98.88 149 SER A N 1
ATOM 1139 C CA . SER A 1 149 ? 13.258 -11.297 -12.773 1 98.88 149 SER A CA 1
ATOM 1140 C C . SER A 1 149 ? 12.812 -12.734 -13.016 1 98.88 149 SER A C 1
ATOM 1142 O O . SER A 1 149 ? 12.375 -13.078 -14.117 1 98.88 149 SER A O 1
ATOM 1144 N N . ILE A 1 150 ? 12.906 -13.562 -12 1 98.75 150 ILE A N 1
ATOM 1145 C CA . ILE A 1 150 ? 12.422 -14.938 -12.094 1 98.75 150 ILE A CA 1
ATOM 1146 C C . ILE A 1 150 ? 11.508 -15.242 -10.906 1 98.75 150 ILE A C 1
ATOM 1148 O O . ILE A 1 150 ? 11.469 -14.484 -9.938 1 98.75 150 ILE A O 1
ATOM 1152 N N . THR A 1 151 ? 10.75 -16.266 -11.008 1 98.38 151 THR A N 1
ATOM 1153 C CA . THR A 1 151 ? 9.836 -16.734 -9.977 1 98.38 151 THR A CA 1
ATOM 1154 C C . THR A 1 151 ? 10.078 -18.219 -9.672 1 98.38 151 THR A C 1
ATOM 1156 O O . THR A 1 151 ? 10.109 -19.047 -10.586 1 98.38 151 THR A O 1
ATOM 1159 N N . THR A 1 152 ? 10.281 -18.578 -8.406 1 97.94 152 THR A N 1
ATOM 1160 C CA . THR A 1 152 ? 10.516 -19.969 -8.008 1 97.94 152 THR A CA 1
ATOM 1161 C C . THR A 1 152 ? 10.172 -20.188 -6.539 1 97.94 152 THR A C 1
ATOM 1163 O O . THR A 1 152 ? 10.648 -19.453 -5.672 1 97.94 152 THR A O 1
ATOM 1166 N N . PRO A 1 153 ? 9.398 -21.203 -6.125 1 97.75 153 PRO A N 1
ATOM 1167 C CA . PRO A 1 153 ? 8.578 -22 -7.031 1 97.75 153 PRO A CA 1
ATOM 1168 C C . PRO A 1 153 ? 7.711 -21.156 -7.957 1 97.75 153 PRO A C 1
ATOM 1170 O O . PRO A 1 153 ? 7.234 -20.094 -7.559 1 97.75 153 PRO A O 1
ATOM 1173 N N . HIS A 1 154 ? 7.59 -21.688 -9.141 1 97.69 154 HIS A N 1
ATOM 1174 C CA . HIS A 1 154 ? 7.066 -20.891 -10.234 1 97.69 154 HIS A CA 1
ATOM 1175 C C . HIS A 1 154 ? 5.539 -20.875 -10.242 1 97.69 154 HIS A C 1
ATOM 1177 O O . HIS A 1 154 ? 4.91 -21.922 -10.086 1 97.69 154 HIS A O 1
ATOM 1183 N N . ASN A 1 155 ? 4.918 -19.797 -10.258 1 96.88 155 ASN A N 1
ATOM 1184 C CA . ASN A 1 155 ? 3.506 -19.594 -10.57 1 96.88 155 ASN A CA 1
ATOM 1185 C C . ASN A 1 155 ? 3.297 -19.203 -12.031 1 96.88 155 ASN A C 1
ATOM 1187 O O . ASN A 1 155 ? 3.791 -18.172 -12.484 1 96.88 155 ASN A O 1
ATOM 1191 N N . PRO A 1 156 ? 2.736 -20.047 -12.742 1 97.75 156 PRO A N 1
ATOM 1192 C CA . PRO A 1 156 ? 1.665 -20.953 -12.305 1 97.75 156 PRO A CA 1
ATOM 1193 C C . PRO A 1 156 ? 2.08 -22.422 -12.336 1 97.75 156 PRO A C 1
ATOM 1195 O O . PRO A 1 156 ? 1.267 -23.297 -12.055 1 97.75 156 PRO A O 1
ATOM 1198 N N . THR A 1 157 ? 3.316 -22.766 -12.578 1 98.12 157 THR A N 1
ATOM 1199 C CA . THR A 1 157 ? 3.646 -24.141 -12.953 1 98.12 157 THR A CA 1
ATOM 1200 C C . THR A 1 157 ? 3.977 -24.969 -11.711 1 98.12 157 THR A C 1
ATOM 1202 O O . THR A 1 157 ? 3.949 -26.203 -11.766 1 98.12 157 THR A O 1
ATOM 1205 N N . GLY A 1 158 ? 4.418 -24.312 -10.688 1 97.94 158 GLY A N 1
ATOM 1206 C CA . GLY A 1 158 ? 4.82 -25 -9.469 1 97.94 158 GLY A CA 1
ATOM 1207 C C . GLY A 1 158 ? 6.219 -25.578 -9.547 1 97.94 158 GLY A C 1
ATOM 1208 O O . GLY A 1 158 ? 6.699 -26.188 -8.594 1 97.94 158 GLY A O 1
ATOM 1209 N N . THR A 1 159 ? 6.934 -25.359 -10.625 1 97.81 159 THR A N 1
ATOM 1210 C CA . THR A 1 159 ? 8.281 -25.891 -10.781 1 97.81 159 THR A CA 1
ATOM 1211 C C . THR A 1 159 ? 9.289 -25.047 -10.008 1 97.81 159 THR A C 1
ATOM 1213 O O . THR A 1 159 ? 9.031 -23.891 -9.703 1 97.81 159 THR A O 1
ATOM 1216 N N . ILE A 1 160 ? 10.367 -25.656 -9.625 1 98.12 160 ILE A N 1
ATOM 1217 C CA . ILE A 1 160 ? 11.461 -24.984 -8.945 1 98.12 160 ILE A CA 1
ATOM 1218 C C . ILE A 1 160 ? 12.672 -24.891 -9.867 1 98.12 160 ILE A C 1
ATOM 1220 O O . ILE A 1 160 ? 13.047 -25.875 -10.508 1 98.12 160 ILE A O 1
ATOM 1224 N N . VAL A 1 161 ? 13.203 -23.734 -10 1 97.75 161 VAL A N 1
ATOM 1225 C CA . VAL A 1 161 ? 14.406 -23.547 -10.805 1 97.75 161 VAL A CA 1
ATOM 1226 C C . VAL A 1 161 ? 15.531 -24.438 -10.25 1 97.75 161 VAL A C 1
ATOM 1228 O O . VAL A 1 161 ? 15.688 -24.562 -9.031 1 97.75 161 VAL A O 1
ATOM 1231 N N . LYS A 1 162 ? 16.281 -25.031 -11.148 1 96.88 162 LYS A N 1
ATOM 1232 C CA . LYS A 1 162 ? 17.422 -25.828 -10.695 1 96.88 162 LYS A CA 1
ATOM 1233 C C . LYS A 1 162 ? 18.453 -24.953 -9.969 1 96.88 162 LYS A C 1
ATOM 1235 O O . LYS A 1 162 ? 18.688 -23.812 -10.352 1 96.88 162 LYS A O 1
ATOM 1240 N N . ARG A 1 163 ? 19.047 -25.531 -8.914 1 97.38 163 ARG A N 1
ATOM 1241 C CA . ARG A 1 163 ? 20.016 -24.797 -8.102 1 97.38 163 ARG A CA 1
ATOM 1242 C C . ARG A 1 163 ? 21.172 -24.281 -8.961 1 97.38 163 ARG A C 1
ATOM 1244 O O . ARG A 1 163 ? 21.578 -23.125 -8.805 1 97.38 163 ARG A O 1
ATOM 1251 N N . ASP A 1 164 ? 21.656 -25.094 -9.859 1 97.75 164 ASP A N 1
ATOM 1252 C CA . ASP A 1 164 ? 22.75 -24.703 -10.734 1 97.75 164 ASP A CA 1
ATOM 1253 C C . ASP A 1 164 ? 22.359 -23.5 -11.602 1 97.75 164 ASP A C 1
ATOM 1255 O O . ASP A 1 164 ? 23.172 -22.609 -11.828 1 97.75 164 ASP A O 1
ATOM 1259 N N . THR A 1 165 ? 21.172 -23.562 -12.086 1 98.12 165 THR A N 1
ATOM 1260 C CA . THR A 1 165 ? 20.672 -22.453 -12.898 1 98.12 165 THR A CA 1
ATOM 1261 C C . THR A 1 165 ? 20.594 -21.172 -12.078 1 98.12 165 THR A C 1
ATOM 1263 O O . THR A 1 165 ? 20.984 -20.094 -12.547 1 98.12 165 THR A O 1
ATOM 1266 N N . LEU A 1 166 ? 20.109 -21.234 -10.859 1 98.5 166 LEU A N 1
ATOM 1267 C CA . LEU A 1 166 ? 20.047 -20.078 -9.969 1 98.5 166 LEU A CA 1
ATOM 1268 C C . LEU A 1 166 ? 21.438 -19.516 -9.719 1 98.5 166 LEU A C 1
ATOM 1270 O O . LEU A 1 166 ? 21.641 -18.297 -9.781 1 98.5 166 LEU A O 1
ATOM 1274 N N . ASP A 1 167 ? 22.375 -20.422 -9.469 1 98.69 167 ASP A N 1
ATOM 1275 C CA . ASP A 1 167 ? 23.75 -19.984 -9.219 1 98.69 167 ASP A CA 1
ATOM 1276 C C . ASP A 1 167 ? 24.328 -19.281 -10.445 1 98.69 167 ASP A C 1
ATOM 1278 O O . ASP A 1 167 ? 25.031 -18.281 -10.305 1 98.69 167 ASP A O 1
ATOM 1282 N N . ARG A 1 168 ? 24.047 -19.797 -11.547 1 98.69 168 ARG A N 1
ATOM 1283 C CA . ARG A 1 168 ? 24.531 -19.188 -12.781 1 98.69 168 ARG A CA 1
ATOM 1284 C C . ARG A 1 168 ? 23.891 -17.812 -12.992 1 98.69 168 ARG A C 1
ATOM 1286 O O . ARG A 1 168 ? 24.547 -16.875 -13.453 1 98.69 168 ARG A O 1
ATOM 1293 N N . LEU A 1 169 ? 22.625 -17.688 -12.734 1 98.88 169 LEU A N 1
ATOM 1294 C CA . LEU A 1 169 ? 21.953 -16.391 -12.836 1 98.88 169 LEU A CA 1
ATOM 1295 C C . LEU A 1 169 ? 22.578 -15.375 -11.883 1 98.88 169 LEU A C 1
ATOM 1297 O O . LEU A 1 169 ? 22.766 -14.211 -12.25 1 98.88 169 LEU A O 1
ATOM 1301 N N . VAL A 1 170 ? 22.875 -15.812 -10.625 1 98.81 170 VAL A N 1
ATOM 1302 C CA . VAL A 1 170 ? 23.5 -14.938 -9.641 1 98.81 170 VAL A CA 1
ATOM 1303 C C . VAL A 1 170 ? 24.859 -14.453 -10.172 1 98.81 170 VAL A C 1
ATOM 1305 O O . VAL A 1 170 ? 25.141 -13.258 -10.133 1 98.81 170 VAL A O 1
ATOM 1308 N N . SER A 1 171 ? 25.625 -15.391 -10.734 1 98.81 171 SER A N 1
ATOM 1309 C CA . SER A 1 171 ? 26.953 -15.047 -11.242 1 98.81 171 SER A CA 1
ATOM 1310 C C . SER A 1 171 ? 26.859 -14.125 -12.445 1 98.81 171 SER A C 1
ATOM 1312 O O . SER A 1 171 ? 27.594 -13.133 -12.531 1 98.81 171 SER A O 1
ATOM 1314 N N . LEU A 1 172 ? 26.047 -14.461 -13.352 1 98.69 172 LEU A N 1
ATOM 1315 C CA . LEU A 1 172 ? 25.859 -13.688 -14.578 1 98.69 172 LEU A CA 1
ATOM 1316 C C . LEU A 1 172 ? 25.438 -12.258 -14.258 1 98.69 172 LEU A C 1
ATOM 1318 O O . LEU A 1 172 ? 26 -11.312 -14.812 1 98.69 172 LEU A O 1
ATOM 1322 N N . THR A 1 173 ? 24.469 -12.062 -13.375 1 98.88 173 THR A N 1
ATOM 1323 C CA . THR A 1 173 ? 23.953 -10.734 -13.062 1 98.88 173 THR A CA 1
ATOM 1324 C C . THR A 1 173 ? 24.984 -9.922 -12.289 1 98.88 173 THR A C 1
ATOM 1326 O O . THR A 1 173 ? 25.125 -8.719 -12.5 1 98.88 173 THR A O 1
ATOM 1329 N N . LYS A 1 174 ? 25.703 -10.586 -11.414 1 98.69 174 LYS A N 1
ATOM 1330 C CA . LYS A 1 174 ? 26.766 -9.898 -10.703 1 98.69 174 LYS A CA 1
ATOM 1331 C C . LYS A 1 174 ? 27.812 -9.344 -11.664 1 98.69 174 LYS A C 1
ATOM 1333 O O . LYS A 1 174 ? 28.203 -8.18 -11.562 1 98.69 174 LYS A O 1
ATOM 1338 N N . GLU A 1 175 ? 28.219 -10.195 -12.562 1 98.25 175 GLU A N 1
ATOM 1339 C CA . GLU A 1 175 ? 29.25 -9.828 -13.539 1 98.25 175 GLU A CA 1
ATOM 1340 C C . GLU A 1 175 ? 28.797 -8.633 -14.375 1 98.25 175 GLU A C 1
ATOM 1342 O O . GLU A 1 175 ? 29.609 -7.781 -14.742 1 98.25 175 GLU A O 1
ATOM 1347 N N . ARG A 1 176 ? 27.578 -8.539 -14.664 1 98.31 176 ARG A N 1
ATOM 1348 C CA . ARG A 1 176 ? 27.062 -7.555 -15.609 1 98.31 176 ARG A CA 1
ATOM 1349 C C . ARG A 1 176 ? 26.5 -6.344 -14.875 1 98.31 176 ARG A C 1
ATOM 1351 O O . ARG A 1 176 ? 26.031 -5.391 -15.508 1 98.31 176 ARG A O 1
ATOM 1358 N N . GLY A 1 177 ? 26.5 -6.355 -13.531 1 98.38 177 GLY A N 1
ATOM 1359 C CA . GLY A 1 177 ? 25.938 -5.262 -12.75 1 98.38 177 GLY A CA 1
ATOM 1360 C C . GLY A 1 177 ? 24.422 -5.156 -12.867 1 98.38 177 GLY A C 1
ATOM 1361 O O . GLY A 1 177 ? 23.875 -4.055 -12.953 1 98.38 177 GLY A O 1
ATOM 1362 N N . ILE A 1 178 ? 23.766 -6.266 -13.016 1 98.88 178 ILE A N 1
ATOM 1363 C CA . ILE A 1 178 ? 22.312 -6.355 -13.172 1 98.88 178 ILE A CA 1
ATOM 1364 C C . ILE A 1 178 ? 21.688 -6.863 -11.883 1 98.88 178 ILE A C 1
ATOM 1366 O O . ILE A 1 178 ? 22.219 -7.773 -11.242 1 98.88 178 ILE A O 1
ATOM 1370 N N . ILE A 1 179 ? 20.562 -6.293 -11.445 1 98.94 179 ILE A N 1
ATOM 1371 C CA . ILE A 1 179 ? 19.797 -6.773 -10.297 1 98.94 179 ILE A CA 1
ATOM 1372 C C . ILE A 1 179 ? 19.109 -8.094 -10.641 1 98.94 179 ILE A C 1
ATOM 1374 O O . ILE A 1 179 ? 18.562 -8.242 -11.734 1 98.94 179 ILE A O 1
ATOM 1378 N N . LEU A 1 180 ? 19.234 -9.094 -9.789 1 98.94 180 LEU A N 1
ATOM 1379 C CA . LEU A 1 180 ? 18.453 -10.312 -9.906 1 98.94 180 LEU A CA 1
ATOM 1380 C C . LEU A 1 180 ? 17.281 -10.312 -8.93 1 98.94 180 LEU A C 1
ATOM 1382 O O . LEU A 1 180 ? 17.484 -10.336 -7.711 1 98.94 180 LEU A O 1
ATOM 1386 N N . LEU A 1 181 ? 16.094 -10.211 -9.422 1 98.94 181 LEU A N 1
ATOM 1387 C CA . LEU A 1 181 ? 14.883 -10.305 -8.617 1 98.94 181 LEU A CA 1
ATOM 1388 C C . LEU A 1 181 ? 14.336 -11.734 -8.625 1 98.94 181 LEU A C 1
ATOM 1390 O O . LEU A 1 181 ? 14.086 -12.297 -9.695 1 98.94 181 LEU A O 1
ATOM 1394 N N . VAL A 1 182 ? 14.148 -12.312 -7.441 1 98.88 182 VAL A N 1
ATOM 1395 C CA . VAL A 1 182 ? 13.586 -13.656 -7.305 1 98.88 182 VAL A CA 1
ATOM 1396 C C . VAL A 1 182 ? 12.312 -13.602 -6.469 1 98.88 182 VAL A C 1
ATOM 1398 O O . VAL A 1 182 ? 12.359 -13.352 -5.262 1 98.88 182 VAL A O 1
ATOM 1401 N N . ASP A 1 183 ? 11.188 -13.797 -7.102 1 98.69 183 ASP A N 1
ATOM 1402 C CA . ASP A 1 183 ? 9.914 -13.961 -6.402 1 98.69 183 ASP A CA 1
ATOM 1403 C C . ASP A 1 183 ? 9.781 -15.367 -5.828 1 98.69 183 ASP A C 1
ATOM 1405 O O . ASP A 1 183 ? 9.602 -16.344 -6.57 1 98.69 183 ASP A O 1
ATOM 1409 N N . GLU A 1 184 ? 9.844 -15.398 -4.504 1 98.19 184 GLU A N 1
ATOM 1410 C CA . GLU A 1 184 ? 9.836 -16.672 -3.797 1 98.19 184 GLU A CA 1
ATOM 1411 C C . GLU A 1 184 ? 8.578 -16.828 -2.953 1 98.19 184 GLU A C 1
ATOM 1413 O O . GLU A 1 184 ? 8.625 -17.406 -1.858 1 98.19 184 GLU A O 1
ATOM 1418 N N . THR A 1 185 ? 7.477 -16.312 -3.402 1 97.88 185 THR A N 1
ATOM 1419 C CA . THR A 1 185 ? 6.215 -16.25 -2.672 1 97.88 185 THR A CA 1
ATOM 1420 C C . THR A 1 185 ? 5.77 -17.656 -2.254 1 97.88 185 THR A C 1
ATOM 1422 O O . THR A 1 185 ? 5.156 -17.828 -1.197 1 97.88 185 THR A O 1
ATOM 1425 N N . TYR A 1 186 ? 6.16 -18.719 -3.021 1 97.75 186 TYR A N 1
ATOM 1426 C CA . TYR A 1 186 ? 5.688 -20.062 -2.771 1 97.75 186 TYR A CA 1
ATOM 1427 C C . TYR A 1 186 ? 6.781 -20.922 -2.131 1 97.75 186 TYR A C 1
ATOM 1429 O O . TYR A 1 186 ? 6.645 -22.141 -2.02 1 97.75 186 TYR A O 1
ATOM 1437 N N . ALA A 1 187 ? 7.836 -20.312 -1.648 1 96.44 187 ALA A N 1
ATOM 1438 C CA . ALA A 1 187 ? 9.047 -21.047 -1.271 1 96.44 187 ALA A CA 1
ATOM 1439 C C . ALA A 1 187 ? 8.812 -21.891 -0.024 1 96.44 187 ALA A C 1
ATOM 1441 O O . ALA A 1 187 ? 9.5 -22.891 0.188 1 96.44 187 ALA A O 1
ATOM 1442 N N . ASP A 1 188 ? 7.84 -21.562 0.784 1 96.44 188 ASP A N 1
ATOM 1443 C CA . ASP A 1 188 ? 7.68 -22.203 2.084 1 96.44 188 ASP A CA 1
ATOM 1444 C C . ASP A 1 188 ? 7.133 -23.609 1.935 1 96.44 188 ASP A C 1
ATOM 1446 O O . ASP A 1 188 ? 7.34 -24.453 2.809 1 96.44 188 ASP A O 1
ATOM 1450 N N . ILE A 1 189 ? 6.383 -23.828 0.9 1 97.38 189 ILE A N 1
ATOM 1451 C CA . ILE A 1 189 ? 5.926 -25.188 0.606 1 97.38 189 ILE A CA 1
ATOM 1452 C C . ILE A 1 189 ? 6.75 -25.781 -0.536 1 97.38 189 ILE A C 1
ATOM 1454 O O . ILE A 1 189 ? 6.672 -25.297 -1.672 1 97.38 189 ILE A O 1
ATOM 1458 N N . SER A 1 190 ? 7.543 -26.656 -0.26 1 96.19 190 SER A N 1
ATOM 1459 C CA . SER A 1 190 ? 8.398 -27.375 -1.211 1 96.19 190 SER A CA 1
ATOM 1460 C C . SER A 1 190 ? 8.391 -28.875 -0.951 1 96.19 190 SER A C 1
ATOM 1462 O O . SER A 1 190 ? 8.508 -29.312 0.196 1 96.19 190 SER A O 1
ATOM 1464 N N . TYR A 1 191 ? 8.25 -29.656 -1.975 1 96.38 191 TYR A N 1
ATOM 1465 C CA . TYR A 1 191 ? 8.078 -31.094 -1.825 1 96.38 191 TYR A CA 1
ATOM 1466 C C . TYR A 1 191 ? 9.406 -31.828 -1.98 1 96.38 191 TYR A C 1
ATOM 1468 O O . TYR A 1 191 ? 9.531 -33 -1.591 1 96.38 191 TYR A O 1
ATOM 1476 N N . GLN A 1 192 ? 10.391 -31.188 -2.609 1 88.12 192 GLN A N 1
ATOM 1477 C CA . GLN A 1 192 ? 11.688 -31.812 -2.855 1 88.12 192 GLN A CA 1
ATOM 1478 C C . GLN A 1 192 ? 12.82 -30.984 -2.27 1 88.12 192 GLN A C 1
ATOM 1480 O O . GLN A 1 192 ? 13.953 -31.031 -2.762 1 88.12 192 GLN A O 1
ATOM 1485 N N . GLY A 1 193 ? 12.484 -30.203 -1.308 1 88.5 193 GLY A N 1
ATOM 1486 C CA . GLY A 1 193 ? 13.508 -29.359 -0.72 1 88.5 193 GLY A CA 1
ATOM 1487 C C . GLY A 1 193 ? 13.367 -27.906 -1.105 1 88.5 193 GLY A C 1
ATOM 1488 O O . GLY A 1 193 ? 12.875 -27.578 -2.188 1 88.5 193 GLY A O 1
ATOM 1489 N N . ARG A 1 194 ? 13.961 -27.078 -0.252 1 90.88 194 ARG A N 1
ATOM 1490 C CA . ARG A 1 194 ? 13.852 -25.625 -0.458 1 90.88 194 ARG A CA 1
ATOM 1491 C C . ARG A 1 194 ? 15.188 -25.047 -0.909 1 90.88 194 ARG A C 1
ATOM 1493 O O . ARG A 1 194 ? 16.25 -25.453 -0.428 1 90.88 194 ARG A O 1
ATOM 1500 N N . LEU A 1 195 ? 15.156 -24.141 -1.924 1 95.25 195 LEU A N 1
ATOM 1501 C CA . LEU A 1 195 ? 16.312 -23.328 -2.283 1 95.25 195 LEU A CA 1
ATOM 1502 C C . LEU A 1 195 ? 16.656 -22.344 -1.171 1 95.25 195 LEU A C 1
ATOM 1504 O O . LEU A 1 195 ? 15.797 -22.016 -0.342 1 95.25 195 LEU A O 1
ATOM 1508 N N . PRO A 1 196 ? 17.922 -21.938 -1.065 1 95.69 196 PRO A N 1
ATOM 1509 C CA . PRO A 1 196 ? 18.203 -20.844 -0.146 1 95.69 196 PRO A CA 1
ATOM 1510 C C . PRO A 1 196 ? 17.438 -19.562 -0.498 1 95.69 196 PRO A C 1
ATOM 1512 O O . PRO A 1 196 ? 17.047 -19.375 -1.65 1 95.69 196 PRO A O 1
ATOM 1515 N N . ILE A 1 197 ? 17.219 -18.734 0.512 1 97.56 197 ILE A N 1
ATOM 1516 C CA . ILE A 1 197 ? 16.719 -17.406 0.187 1 97.56 197 ILE A CA 1
ATOM 1517 C C . ILE A 1 197 ? 17.656 -16.734 -0.811 1 97.56 197 ILE A C 1
ATOM 1519 O O . ILE A 1 197 ? 18.844 -16.547 -0.53 1 97.56 197 ILE A O 1
ATOM 1523 N N . ALA A 1 198 ? 17.219 -16.359 -1.92 1 98.31 198 ALA A N 1
ATOM 1524 C CA . ALA A 1 198 ? 18.062 -15.898 -3.02 1 98.31 198 ALA A CA 1
ATOM 1525 C C . ALA A 1 198 ? 18.891 -14.695 -2.598 1 98.31 198 ALA A C 1
ATOM 1527 O O . ALA A 1 198 ? 20.062 -14.57 -2.994 1 98.31 198 ALA A O 1
ATOM 1528 N N . ALA A 1 199 ? 18.297 -13.82 -1.793 1 98.69 199 ALA A N 1
ATOM 1529 C CA . ALA A 1 199 ? 18.984 -12.602 -1.367 1 98.69 199 ALA A CA 1
ATOM 1530 C C . ALA A 1 199 ? 20.234 -12.93 -0.566 1 98.69 199 ALA A C 1
ATOM 1532 O O . ALA A 1 199 ? 21.109 -12.07 -0.384 1 98.69 199 ALA A O 1
ATOM 1533 N N . SER A 1 200 ? 20.328 -14.133 -0.011 1 98.19 200 SER A N 1
ATOM 1534 C CA . SER A 1 200 ? 21.516 -14.539 0.739 1 98.19 200 SER A CA 1
ATOM 1535 C C . SER A 1 200 ? 22.688 -14.812 -0.192 1 98.19 200 SER A C 1
ATOM 1537 O O . SER A 1 200 ? 23.828 -14.93 0.26 1 98.19 200 SER A O 1
ATOM 1539 N N . LEU A 1 201 ? 22.484 -14.844 -1.5 1 98.31 201 LEU A N 1
ATOM 1540 C CA . LEU A 1 201 ? 23.484 -15.297 -2.449 1 98.31 201 LEU A CA 1
ATOM 1541 C C . LEU A 1 201 ? 24.25 -14.117 -3.045 1 98.31 201 LEU A C 1
ATOM 1543 O O . LEU A 1 201 ? 25.188 -14.312 -3.82 1 98.31 201 LEU A O 1
ATOM 1547 N N . GLY A 1 202 ? 23.844 -12.906 -2.746 1 98.12 202 GLY A N 1
ATOM 1548 C CA . GLY A 1 202 ? 24.516 -11.711 -3.229 1 98.12 202 GLY A CA 1
ATOM 1549 C C . GLY A 1 202 ? 23.797 -10.43 -2.873 1 98.12 202 GLY A C 1
ATOM 1550 O O . GLY A 1 202 ? 22.578 -10.43 -2.682 1 98.12 202 GLY A O 1
ATOM 1551 N N . ASP A 1 203 ? 24.531 -9.297 -2.836 1 98.25 203 ASP A N 1
ATOM 1552 C CA . ASP A 1 203 ? 23.953 -8.023 -2.439 1 98.25 203 ASP A CA 1
ATOM 1553 C C . ASP A 1 203 ? 23.156 -7.402 -3.584 1 98.25 203 ASP A C 1
ATOM 1555 O O . ASP A 1 203 ? 22.391 -6.461 -3.375 1 98.25 203 ASP A O 1
ATOM 1559 N N . HIS A 1 204 ? 23.359 -7.965 -4.84 1 98.75 204 HIS A N 1
ATOM 1560 C CA . HIS A 1 204 ? 22.594 -7.488 -5.984 1 98.75 204 HIS A CA 1
ATOM 1561 C C . HIS A 1 204 ? 21.344 -8.32 -6.195 1 98.75 204 HIS A C 1
ATOM 1563 O O . HIS A 1 204 ? 20.562 -8.055 -7.109 1 98.75 204 HIS A O 1
ATOM 1569 N N . VAL A 1 205 ? 21.125 -9.359 -5.312 1 98.88 205 VAL A N 1
ATOM 1570 C CA . VAL A 1 205 ? 19.984 -10.266 -5.422 1 98.88 205 VAL A CA 1
ATOM 1571 C C . VAL A 1 205 ? 18.875 -9.828 -4.461 1 98.88 205 VAL A C 1
ATOM 1573 O O . VAL A 1 205 ? 19.141 -9.57 -3.283 1 98.88 205 VAL A O 1
ATOM 1576 N N . ILE A 1 206 ? 17.656 -9.703 -4.965 1 98.94 206 ILE A N 1
ATOM 1577 C CA . ILE A 1 206 ? 16.484 -9.312 -4.191 1 98.94 206 ILE A CA 1
ATOM 1578 C C . ILE A 1 206 ? 15.516 -10.484 -4.102 1 98.94 206 ILE A C 1
ATOM 1580 O O . ILE A 1 206 ? 15.227 -11.141 -5.109 1 98.94 206 ILE A O 1
ATOM 1584 N N . SER A 1 207 ? 15.016 -10.734 -2.889 1 98.75 207 SER A N 1
ATOM 1585 C CA . SER A 1 207 ? 14 -11.758 -2.666 1 98.75 207 SER A CA 1
ATOM 1586 C C . SER A 1 207 ? 12.68 -11.133 -2.229 1 98.75 207 SER A C 1
ATOM 1588 O O . SER A 1 207 ? 12.664 -10.164 -1.465 1 98.75 207 SER A O 1
ATOM 1590 N N . VAL A 1 208 ? 11.594 -11.711 -2.705 1 98.75 208 VAL A N 1
ATOM 1591 C CA . VAL A 1 208 ? 10.242 -11.297 -2.336 1 98.75 208 VAL A CA 1
ATOM 1592 C C . VAL A 1 208 ? 9.453 -12.508 -1.841 1 98.75 208 VAL A C 1
ATOM 1594 O O . VAL A 1 208 ? 9.531 -13.594 -2.424 1 98.75 208 VAL A O 1
ATOM 1597 N N . SER A 1 209 ? 8.711 -12.336 -0.776 1 98.38 209 SER A N 1
ATOM 1598 C CA . SER A 1 209 ? 7.828 -13.383 -0.268 1 98.38 209 SER A CA 1
ATOM 1599 C C . SER A 1 209 ? 6.676 -12.789 0.533 1 98.38 209 SER A C 1
ATOM 1601 O O . SER A 1 209 ? 6.52 -11.57 0.597 1 98.38 209 SER A O 1
ATOM 1603 N N . SER A 1 210 ? 5.762 -13.625 1.006 1 98.06 210 SER A N 1
ATOM 1604 C CA . SER A 1 210 ? 4.582 -13.195 1.749 1 98.06 210 SER A CA 1
ATOM 1605 C C . SER A 1 210 ? 3.986 -14.344 2.559 1 98.06 210 SER A C 1
ATOM 1607 O O . SER A 1 210 ? 4.484 -15.469 2.506 1 98.06 210 SER A O 1
ATOM 1609 N N . LEU A 1 211 ? 2.941 -14.062 3.287 1 98.12 211 LEU A N 1
ATOM 1610 C CA . LEU A 1 211 ? 2.23 -15.07 4.066 1 98.12 211 LEU A CA 1
ATOM 1611 C C . LEU A 1 211 ? 0.922 -15.461 3.385 1 98.12 211 LEU A C 1
ATOM 1613 O O . LEU A 1 211 ? 0.16 -16.281 3.914 1 98.12 211 LEU A O 1
ATOM 1617 N N . SER A 1 212 ? 0.666 -14.961 2.24 1 97.69 212 SER A N 1
ATOM 1618 C CA . SER A 1 212 ? -0.644 -15.07 1.606 1 97.69 212 SER A CA 1
ATOM 1619 C C . SER A 1 212 ? -0.918 -16.5 1.14 1 97.69 212 SER A C 1
ATOM 1621 O O . SER A 1 212 ? -2.059 -16.953 1.182 1 97.69 212 SER A O 1
ATOM 1623 N N . LYS A 1 213 ? 0.132 -17.141 0.681 1 98.19 213 LYS A N 1
ATOM 1624 C CA . LYS A 1 213 ? -0.1 -18.359 -0.096 1 98.19 213 LYS A CA 1
ATOM 1625 C C . LYS A 1 213 ? 0.093 -19.609 0.763 1 98.19 213 LYS A C 1
ATOM 1627 O O . LYS A 1 213 ? -0.836 -20.406 0.934 1 98.19 213 LYS A O 1
ATOM 1632 N N . SER A 1 214 ? 1.214 -19.688 1.439 1 97.94 214 SER A N 1
ATOM 1633 C CA . SER A 1 214 ? 1.579 -20.906 2.176 1 97.94 214 SER A CA 1
ATOM 1634 C C . SER A 1 214 ? 0.877 -20.953 3.529 1 97.94 214 SER A C 1
ATOM 1636 O O . SER A 1 214 ? 0.784 -22.016 4.141 1 97.94 214 SER A O 1
ATOM 1638 N N . TYR A 1 215 ? 0.39 -19.828 4.004 1 98.31 215 TYR A N 1
ATOM 1639 C CA . TYR A 1 215 ? -0.208 -19.766 5.336 1 98.31 215 TYR A CA 1
ATOM 1640 C C . TYR A 1 215 ? -1.698 -19.453 5.25 1 98.31 215 TYR A C 1
ATOM 1642 O O . TYR A 1 215 ? -2.402 -19.469 6.262 1 98.31 215 TYR A O 1
ATOM 1650 N N . GLY A 1 216 ? -2.203 -19.156 4.047 1 98.19 216 GLY A N 1
ATOM 1651 C CA . GLY A 1 216 ? -3.627 -18.969 3.82 1 98.19 216 GLY A CA 1
ATOM 1652 C C . GLY A 1 216 ? -4.172 -17.703 4.453 1 98.19 216 GLY A C 1
ATOM 1653 O O . GLY A 1 216 ? -5.305 -17.672 4.938 1 98.19 216 GLY A O 1
ATOM 1654 N N . ILE A 1 217 ? -3.369 -16.688 4.52 1 98.25 217 ILE A N 1
ATOM 1655 C CA . ILE A 1 217 ? -3.865 -15.477 5.176 1 98.25 217 ILE A CA 1
ATOM 1656 C C . ILE A 1 217 ? -3.605 -14.266 4.285 1 98.25 217 ILE A C 1
ATOM 1658 O O . ILE A 1 217 ? -3.035 -13.266 4.734 1 98.25 217 ILE A O 1
ATOM 1662 N N . PRO A 1 218 ? -4.055 -14.312 3.008 1 97.06 218 PRO A N 1
ATOM 1663 C CA . PRO A 1 218 ? -3.879 -13.148 2.143 1 97.06 218 PRO A CA 1
ATOM 1664 C C . PRO A 1 218 ? -4.582 -11.906 2.68 1 97.06 218 PRO A C 1
ATOM 1666 O O . PRO A 1 218 ? -4.25 -10.781 2.287 1 97.06 218 PRO A O 1
ATOM 1669 N N . GLY A 1 219 ? -5.488 -12.047 3.652 1 96.88 219 GLY A N 1
ATOM 1670 C CA . GLY A 1 219 ? -6.324 -10.969 4.152 1 96.88 219 GLY A CA 1
ATOM 1671 C C . GLY A 1 219 ? -5.59 -10.023 5.082 1 96.88 219 GLY A C 1
ATOM 1672 O O . GLY A 1 219 ? -6.09 -8.938 5.395 1 96.88 219 GLY A O 1
ATOM 1673 N N . ILE A 1 220 ? -4.375 -10.32 5.617 1 96.44 220 ILE A N 1
ATOM 1674 C CA . ILE A 1 220 ? -3.631 -9.383 6.453 1 96.44 220 ILE A CA 1
ATOM 1675 C C . ILE A 1 220 ? -2.652 -8.586 5.594 1 96.44 220 ILE A C 1
ATOM 1677 O O . ILE A 1 220 ? -1.974 -7.684 6.09 1 96.44 220 ILE A O 1
ATOM 1681 N N . ARG A 1 221 ? -2.518 -8.836 4.312 1 95.75 221 ARG A N 1
ATOM 1682 C CA . ARG A 1 221 ? -1.713 -8.125 3.328 1 95.75 221 ARG A CA 1
ATOM 1683 C C . ARG A 1 221 ? -0.284 -7.93 3.824 1 95.75 221 ARG A C 1
ATOM 1685 O O . ARG A 1 221 ? 0.189 -6.797 3.943 1 95.75 221 ARG A O 1
ATOM 1692 N N . LEU A 1 222 ? 0.42 -8.969 4.078 1 97.75 222 LEU A N 1
ATOM 1693 C CA . LEU A 1 222 ? 1.785 -8.898 4.586 1 97.75 222 LEU A CA 1
ATOM 1694 C C . LEU A 1 222 ? 2.754 -9.609 3.65 1 97.75 222 LEU A C 1
ATOM 1696 O O . LEU A 1 222 ? 2.535 -10.766 3.291 1 97.75 222 LEU A O 1
ATOM 1700 N N . GLY A 1 223 ? 3.783 -8.977 3.248 1 98.44 223 GLY A N 1
ATOM 1701 C CA . GLY A 1 223 ? 4.926 -9.492 2.512 1 98.44 223 GLY A CA 1
ATOM 1702 C C . GLY A 1 223 ? 6.227 -8.789 2.861 1 98.44 223 GLY A C 1
ATOM 1703 O O . GLY A 1 223 ? 6.297 -8.062 3.854 1 98.44 223 GLY A O 1
ATOM 1704 N N . TRP A 1 224 ? 7.281 -9.086 2.072 1 98.88 224 TRP A N 1
ATOM 1705 C CA . TRP A 1 224 ? 8.539 -8.43 2.406 1 98.88 224 TRP A CA 1
ATOM 1706 C C . TRP A 1 224 ? 9.516 -8.492 1.236 1 98.88 224 TRP A C 1
ATOM 1708 O O . TRP A 1 224 ? 9.352 -9.312 0.331 1 98.88 224 TRP A O 1
ATOM 1718 N N . ILE A 1 225 ? 10.438 -7.598 1.272 1 98.94 225 ILE A N 1
ATOM 1719 C CA . ILE A 1 225 ? 11.648 -7.574 0.454 1 98.94 225 ILE A CA 1
ATOM 1720 C C . ILE A 1 225 ? 12.852 -7.949 1.307 1 98.94 225 ILE A C 1
ATOM 1722 O O . ILE A 1 225 ? 13 -7.465 2.432 1 98.94 225 ILE A O 1
ATOM 1726 N N . ILE A 1 226 ? 13.68 -8.812 0.817 1 98.88 226 ILE A N 1
ATOM 1727 C CA . ILE A 1 226 ? 14.969 -9.062 1.442 1 98.88 226 ILE A CA 1
ATOM 1728 C C . ILE A 1 226 ? 16.094 -8.688 0.479 1 98.88 226 ILE A C 1
ATOM 1730 O O . ILE A 1 226 ? 16.094 -9.102 -0.682 1 98.88 226 ILE A O 1
ATOM 1734 N N . ASN A 1 227 ? 17.016 -7.961 0.86 1 98.81 227 ASN A N 1
ATOM 1735 C CA . ASN A 1 227 ? 18.203 -7.555 0.11 1 98.81 227 ASN A CA 1
ATOM 1736 C C . ASN A 1 227 ? 19.312 -7.059 1.035 1 98.81 227 ASN A C 1
ATOM 1738 O O . ASN A 1 227 ? 19.047 -6.371 2.021 1 98.81 227 ASN A O 1
ATOM 1742 N N . LYS A 1 228 ? 20.594 -7.336 0.738 1 98.44 228 LYS A N 1
ATOM 1743 C CA . LYS A 1 228 ? 21.703 -7.035 1.621 1 98.44 228 LYS A CA 1
ATOM 1744 C C . LYS A 1 228 ? 22.328 -5.68 1.288 1 98.44 228 LYS A C 1
ATOM 1746 O O . LYS A 1 228 ? 23.141 -5.156 2.051 1 98.44 228 LYS A O 1
ATOM 1751 N N . ASN A 1 229 ? 21.953 -5.09 0.128 1 98.56 229 ASN A N 1
ATOM 1752 C CA . ASN A 1 229 ? 22.5 -3.799 -0.278 1 98.56 229 ASN A CA 1
ATOM 1753 C C . ASN A 1 229 ? 21.828 -2.648 0.46 1 98.56 229 ASN A C 1
ATOM 1755 O O . ASN A 1 229 ? 20.656 -2.348 0.212 1 98.56 229 ASN A O 1
ATOM 1759 N N . PRO A 1 230 ? 22.547 -1.902 1.329 1 97.56 230 PRO A N 1
ATOM 1760 C CA . PRO A 1 230 ? 21.922 -0.851 2.139 1 97.56 230 PRO A CA 1
ATOM 1761 C C . PRO A 1 230 ? 21.359 0.293 1.294 1 97.56 230 PRO A C 1
ATOM 1763 O O . PRO A 1 230 ? 20.359 0.91 1.666 1 97.56 230 PRO A O 1
ATOM 1766 N N . LYS A 1 231 ? 21.984 0.579 0.206 1 97.81 231 LYS A N 1
ATOM 1767 C CA . LYS A 1 231 ? 21.5 1.646 -0.665 1 97.81 231 LYS A CA 1
ATOM 1768 C C . LYS A 1 231 ? 20.141 1.278 -1.284 1 97.81 231 LYS A C 1
ATOM 1770 O O . LYS A 1 231 ? 19.25 2.121 -1.384 1 97.81 231 LYS A O 1
ATOM 1775 N N . LEU A 1 232 ? 20.031 0.009 -1.732 1 98.31 232 LEU A N 1
ATOM 1776 C CA . LEU A 1 232 ? 18.75 -0.456 -2.246 1 98.31 232 LEU A CA 1
ATOM 1777 C C . LEU A 1 232 ? 17.672 -0.431 -1.154 1 98.31 232 LEU A C 1
ATOM 1779 O O . LEU A 1 232 ? 16.547 0.005 -1.391 1 98.31 232 LEU A O 1
ATOM 1783 N N . GLN A 1 233 ? 18.047 -0.867 0.064 1 98.12 233 GLN A N 1
ATOM 1784 C CA . GLN A 1 233 ? 17.109 -0.874 1.188 1 98.12 233 GLN A CA 1
ATOM 1785 C C . GLN A 1 233 ? 16.594 0.532 1.487 1 98.12 233 GLN A C 1
ATOM 1787 O O . GLN A 1 233 ? 15.414 0.718 1.781 1 98.12 233 GLN A O 1
ATOM 1792 N N . GLU A 1 234 ? 17.5 1.472 1.426 1 97.69 234 GLU A N 1
ATOM 1793 C CA . GLU A 1 234 ? 17.109 2.857 1.668 1 97.69 234 GLU A CA 1
ATOM 1794 C C . GLU A 1 234 ? 16.109 3.34 0.618 1 97.69 234 GLU A C 1
ATOM 1796 O O . GLU A 1 234 ? 15.164 4.066 0.938 1 97.69 234 GLU A O 1
ATOM 1801 N N . THR A 1 235 ? 16.328 2.982 -0.603 1 98.25 235 THR A N 1
ATOM 1802 C CA . THR A 1 235 ? 15.438 3.363 -1.693 1 98.25 235 THR A CA 1
ATOM 1803 C C . THR A 1 235 ? 14.078 2.689 -1.541 1 98.25 235 THR A C 1
ATOM 1805 O O . THR A 1 235 ? 13.039 3.318 -1.76 1 98.25 235 THR A O 1
ATOM 1808 N N . PHE A 1 236 ? 14.102 1.411 -1.161 1 98.75 236 PHE A N 1
ATOM 1809 C CA . PHE A 1 236 ? 12.859 0.684 -0.955 1 98.75 236 PHE A CA 1
ATOM 1810 C C . PHE A 1 236 ? 12.062 1.289 0.196 1 98.75 236 PHE A C 1
ATOM 1812 O O . PHE A 1 236 ? 10.836 1.412 0.114 1 98.75 236 PHE A O 1
ATOM 1819 N N . LEU A 1 237 ? 12.766 1.661 1.221 1 98.31 237 LEU A N 1
ATOM 1820 C CA . LEU A 1 237 ? 12.117 2.285 2.367 1 98.31 237 LEU A CA 1
ATOM 1821 C C . LEU A 1 237 ? 11.5 3.627 1.982 1 98.31 237 LEU A C 1
ATOM 1823 O O . LEU A 1 237 ? 10.383 3.945 2.395 1 98.31 237 LEU A O 1
ATOM 1827 N N . ALA A 1 238 ? 12.227 4.441 1.221 1 98.25 238 ALA A N 1
ATOM 1828 C CA . ALA A 1 238 ? 11.703 5.715 0.739 1 98.25 238 ALA A CA 1
ATOM 1829 C C . ALA A 1 238 ? 10.414 5.516 -0.053 1 98.25 238 ALA A C 1
ATOM 1831 O O . ALA A 1 238 ? 9.445 6.262 0.124 1 98.25 238 ALA A O 1
ATOM 1832 N N . ALA A 1 239 ? 10.398 4.52 -0.914 1 98.44 239 ALA A N 1
ATOM 1833 C CA . ALA A 1 239 ? 9.203 4.199 -1.697 1 98.44 239 ALA A CA 1
ATOM 1834 C C . ALA A 1 239 ? 8.047 3.803 -0.792 1 98.44 239 ALA A C 1
ATOM 1836 O O . ALA A 1 239 ? 6.922 4.289 -0.961 1 98.44 239 ALA A O 1
ATOM 1837 N N . LYS A 1 240 ? 8.344 2.955 0.148 1 97.88 240 LYS A N 1
ATOM 1838 C CA . LYS A 1 240 ? 7.312 2.498 1.072 1 97.88 240 LYS A CA 1
ATOM 1839 C C . LYS A 1 240 ? 6.707 3.668 1.844 1 97.88 240 LYS A C 1
ATOM 1841 O O . LYS A 1 240 ? 5.488 3.74 2.018 1 97.88 240 LYS A O 1
ATOM 1846 N N . GLU A 1 241 ? 7.543 4.523 2.32 1 96.81 241 GLU A N 1
ATOM 1847 C CA . GLU A 1 241 ? 7.074 5.676 3.088 1 96.81 241 GLU A CA 1
ATOM 1848 C C . GLU A 1 241 ? 6.129 6.543 2.262 1 96.81 241 GLU A C 1
ATOM 1850 O O . GLU A 1 241 ? 5.133 7.055 2.783 1 96.81 241 GLU A O 1
ATOM 1855 N N . GLN A 1 242 ? 6.41 6.688 1.018 1 96.81 242 GLN A N 1
ATOM 1856 C CA . GLN A 1 242 ? 5.543 7.48 0.148 1 96.81 242 GLN A CA 1
ATOM 1857 C C . GLN A 1 242 ? 4.262 6.723 -0.183 1 96.81 242 GLN A C 1
ATOM 1859 O O . GLN A 1 242 ? 3.205 7.332 -0.366 1 96.81 242 GLN A O 1
ATOM 1864 N N . ILE A 1 243 ? 4.332 5.418 -0.213 1 97.38 243 ILE A N 1
ATOM 1865 C CA . ILE A 1 243 ? 3.205 4.598 -0.643 1 97.38 243 ILE A CA 1
ATOM 1866 C C . ILE A 1 243 ? 2.262 4.355 0.534 1 97.38 243 ILE A C 1
ATOM 1868 O O . ILE A 1 243 ? 1.04 4.406 0.378 1 97.38 243 ILE A O 1
ATOM 1872 N N . SER A 1 244 ? 2.867 4.129 1.751 1 94.88 244 SER A N 1
ATOM 1873 C CA . SER A 1 244 ? 1.986 3.68 2.824 1 94.88 244 SER A CA 1
ATOM 1874 C C . SER A 1 244 ? 2.543 4.059 4.191 1 94.88 244 SER A C 1
ATOM 1876 O O . SER A 1 244 ? 1.927 3.773 5.219 1 94.88 244 SER A O 1
ATOM 1878 N N . ILE A 1 245 ? 3.678 4.73 4.285 1 94 245 ILE A N 1
ATOM 1879 C CA . ILE A 1 245 ? 4.34 5.141 5.52 1 94 245 ILE A CA 1
ATOM 1880 C C . ILE A 1 245 ? 4.789 3.91 6.301 1 94 245 ILE A C 1
ATOM 1882 O O . ILE A 1 245 ? 5.938 3.477 6.188 1 94 245 ILE A O 1
ATOM 1886 N N . SER A 1 246 ? 3.926 3.248 6.938 1 94.19 246 SER A N 1
ATOM 1887 C CA . SER A 1 246 ? 4.172 2.035 7.711 1 94.19 246 SER A CA 1
ATOM 1888 C C . SER A 1 246 ? 3.115 0.974 7.422 1 94.19 246 SER A C 1
ATOM 1890 O O . SER A 1 246 ? 2.26 1.161 6.555 1 94.19 246 SER A O 1
ATOM 1892 N N . GLY A 1 247 ? 3.26 -0.159 8.094 1 94.56 247 GLY A N 1
ATOM 1893 C CA . GLY A 1 247 ? 2.264 -1.212 7.977 1 94.56 247 GLY A CA 1
ATOM 1894 C C . GLY A 1 247 ? 1.238 -1.187 9.094 1 94.56 247 GLY A C 1
ATOM 1895 O O . GLY A 1 247 ? 1.304 -0.335 9.984 1 94.56 247 GLY A O 1
ATOM 1896 N N . SER A 1 248 ? 0.23 -2.08 8.961 1 97.38 248 SER A N 1
ATOM 1897 C CA . SER A 1 248 ? -0.792 -2.262 9.992 1 97.38 248 SER A CA 1
ATOM 1898 C C . SER A 1 248 ? -0.216 -2.939 11.227 1 97.38 248 SER A C 1
ATOM 1900 O O . SER A 1 248 ? 0.455 -3.969 11.125 1 97.38 248 SER A O 1
ATOM 1902 N N . VAL A 1 249 ? -0.511 -2.346 12.375 1 96.88 249 VAL A N 1
ATOM 1903 C CA . VAL A 1 249 ? -0.053 -2.91 13.641 1 96.88 249 VAL A CA 1
ATOM 1904 C C . VAL A 1 249 ? -0.66 -4.297 13.836 1 96.88 249 VAL A C 1
ATOM 1906 O O . VAL A 1 249 ? 0.018 -5.215 14.305 1 9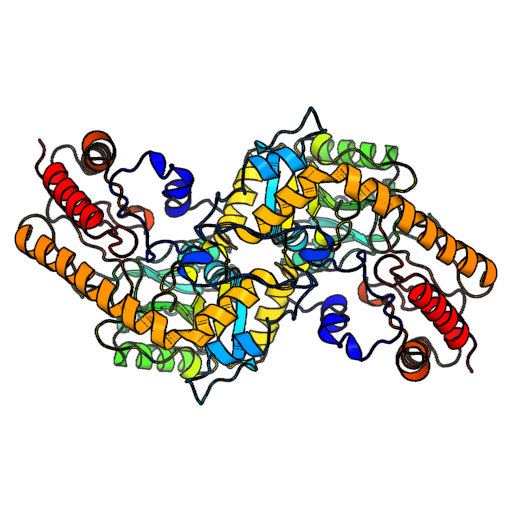6.88 249 VAL A O 1
ATOM 1909 N N . ILE A 1 250 ? -1.845 -4.48 13.461 1 98 250 ILE A N 1
ATOM 1910 C CA . ILE A 1 250 ? -2.564 -5.723 13.703 1 98 250 ILE A CA 1
ATOM 1911 C C . ILE A 1 250 ? -2.082 -6.801 12.734 1 98 250 ILE A C 1
ATOM 1913 O O . ILE A 1 250 ? -1.881 -7.953 13.133 1 98 250 ILE A O 1
ATOM 1917 N N . ASP A 1 251 ? -1.954 -6.434 11.461 1 98.25 251 ASP A N 1
ATOM 1918 C CA . ASP A 1 251 ? -1.464 -7.387 10.469 1 98.25 251 ASP A CA 1
ATOM 1919 C C . ASP A 1 251 ? -0.071 -7.895 10.836 1 98.25 251 ASP A C 1
ATOM 1921 O O . ASP A 1 251 ? 0.216 -9.086 10.703 1 98.25 251 ASP A O 1
ATOM 1925 N N . GLU A 1 252 ? 0.799 -6.996 11.305 1 98.38 252 GLU A N 1
ATOM 1926 C CA . GLU A 1 252 ? 2.146 -7.402 11.695 1 98.38 252 GLU A CA 1
ATOM 1927 C C . GLU A 1 252 ? 2.121 -8.297 12.93 1 98.38 252 GLU A C 1
ATOM 1929 O O . GLU A 1 252 ? 2.914 -9.234 13.039 1 98.38 252 GLU A O 1
ATOM 1934 N N . TRP A 1 253 ? 1.228 -7.977 13.898 1 98.38 253 TRP A N 1
ATOM 1935 C CA . TRP A 1 253 ? 1.104 -8.828 15.07 1 98.38 253 TRP A CA 1
ATOM 1936 C C . TRP A 1 253 ? 0.707 -10.25 14.68 1 98.38 253 TRP A C 1
ATOM 1938 O O . TRP A 1 253 ? 1.299 -11.219 15.156 1 98.38 253 TRP A O 1
ATOM 1948 N N . ILE A 1 254 ? -0.249 -10.359 13.805 1 98.62 254 ILE A N 1
ATOM 1949 C CA . ILE A 1 254 ? -0.695 -11.672 13.344 1 98.62 254 ILE A CA 1
ATOM 1950 C C . ILE A 1 254 ? 0.462 -12.398 12.656 1 98.62 254 ILE A C 1
ATOM 1952 O O . ILE A 1 254 ? 0.698 -13.578 12.922 1 98.62 254 ILE A O 1
ATOM 1956 N N . ALA A 1 255 ? 1.159 -11.68 11.789 1 98.69 255 ALA A N 1
ATOM 1957 C CA . ALA A 1 255 ? 2.297 -12.258 11.078 1 98.69 255 ALA A CA 1
ATOM 1958 C C . ALA A 1 255 ? 3.346 -12.781 12.055 1 98.69 255 ALA A C 1
ATOM 1960 O O . ALA A 1 255 ? 3.916 -13.859 11.844 1 98.69 255 ALA A O 1
ATOM 1961 N N . GLU A 1 256 ? 3.604 -12 13.094 1 98.5 256 GLU A N 1
ATOM 1962 C CA . GLU A 1 256 ? 4.566 -12.422 14.102 1 98.5 256 GLU A CA 1
ATOM 1963 C C . GLU A 1 256 ? 4.137 -13.719 14.773 1 98.5 256 GLU A C 1
ATOM 1965 O O . GLU A 1 256 ? 4.953 -14.625 14.977 1 98.5 256 GLU A O 1
ATOM 1970 N N . GLN A 1 257 ? 2.82 -13.789 15.109 1 98.5 257 GLN A N 1
ATOM 1971 C CA . GLN A 1 257 ? 2.309 -14.992 15.758 1 98.5 257 GLN A CA 1
ATOM 1972 C C . GLN A 1 257 ? 2.424 -16.203 14.828 1 98.5 257 GLN A C 1
ATOM 1974 O O . GLN A 1 257 ? 2.82 -17.281 15.266 1 98.5 257 GLN A O 1
ATOM 1979 N N . VAL A 1 258 ? 2.141 -16.047 13.586 1 98.44 258 VAL A N 1
ATOM 1980 C CA . VAL A 1 258 ? 2.146 -17.141 12.609 1 98.44 258 VAL A CA 1
ATOM 1981 C C . VAL A 1 258 ? 3.582 -17.594 12.352 1 98.44 258 VAL A C 1
ATOM 1983 O O . VAL A 1 258 ? 3.877 -18.781 12.383 1 98.44 258 VAL A O 1
ATOM 1986 N N . LEU A 1 259 ? 4.492 -16.625 12.172 1 98.12 259 LEU A N 1
ATOM 1987 C CA . LEU A 1 259 ? 5.875 -16.953 11.836 1 98.12 259 LEU A CA 1
ATOM 1988 C C . LEU A 1 259 ? 6.598 -17.547 13.039 1 98.12 259 LEU A C 1
ATOM 1990 O O . LEU A 1 259 ? 7.535 -18.328 12.875 1 98.12 259 LEU A O 1
ATOM 1994 N N . SER A 1 260 ? 6.176 -17.188 14.258 1 97.69 260 SER A N 1
ATOM 1995 C CA . SER A 1 260 ? 6.762 -17.781 15.453 1 97.69 260 SER A CA 1
ATOM 1996 C C . SER A 1 260 ? 6.445 -19.266 15.531 1 97.69 260 SER A C 1
ATOM 1998 O O . SER A 1 260 ? 7.133 -20.016 16.234 1 97.69 260 SER A O 1
ATOM 2000 N N . ARG A 1 261 ? 5.422 -19.719 14.812 1 97.31 261 ARG A N 1
ATOM 2001 C CA . ARG A 1 261 ? 5.012 -21.125 14.773 1 97.31 261 ARG A CA 1
ATOM 2002 C C . ARG A 1 261 ? 5.188 -21.703 13.375 1 97.31 261 ARG A C 1
ATOM 2004 O O . ARG A 1 261 ? 4.461 -22.609 12.977 1 97.31 261 ARG A O 1
ATOM 2011 N N . LYS A 1 262 ? 6.082 -21.156 12.641 1 96.56 262 LYS A N 1
ATOM 2012 C CA . LYS A 1 262 ? 6.281 -21.453 11.227 1 96.56 262 LYS A CA 1
ATOM 2013 C C . LYS A 1 262 ? 6.52 -22.953 11.016 1 96.56 262 LYS A C 1
ATOM 2015 O O . LYS A 1 262 ? 5.879 -23.562 10.164 1 96.56 262 LYS A O 1
ATOM 2020 N N . ASP A 1 263 ? 7.418 -23.578 11.766 1 95.69 263 ASP A N 1
ATOM 2021 C CA . ASP A 1 263 ? 7.809 -24.969 11.555 1 95.69 263 ASP A CA 1
ATOM 2022 C C . ASP A 1 263 ? 6.625 -25.906 11.781 1 95.69 263 ASP A C 1
ATOM 2024 O O . ASP A 1 263 ? 6.402 -26.828 11 1 95.69 263 ASP A O 1
ATOM 2028 N N . GLU A 1 264 ? 5.906 -25.641 12.797 1 96.88 264 GLU A N 1
ATOM 2029 C CA . GLU A 1 264 ? 4.727 -26.438 13.109 1 96.88 264 GLU A CA 1
ATOM 2030 C C . GLU A 1 264 ? 3.67 -26.312 12.016 1 96.88 264 GLU A C 1
ATOM 2032 O O . GLU A 1 264 ? 3.139 -27.312 11.539 1 96.88 264 GLU A O 1
ATOM 2037 N N . ILE A 1 265 ? 3.418 -25.156 11.602 1 97.31 265 ILE A N 1
ATOM 2038 C CA . ILE A 1 265 ? 2.379 -24.875 10.609 1 97.31 265 ILE A CA 1
ATOM 2039 C C . ILE A 1 265 ? 2.771 -25.484 9.273 1 97.31 265 ILE A C 1
ATOM 2041 O O . ILE A 1 265 ? 1.973 -26.188 8.648 1 97.31 265 ILE A O 1
ATOM 2045 N N . LEU A 1 266 ? 4.004 -25.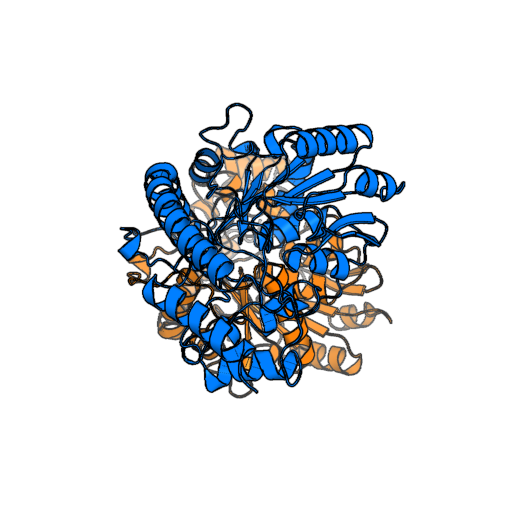297 8.844 1 96.62 266 LEU A N 1
ATOM 2046 C CA . LEU A 1 266 ? 4.426 -25.688 7.508 1 96.62 266 LEU A CA 1
ATOM 2047 C C . LEU A 1 266 ? 4.59 -27.203 7.422 1 96.62 266 LEU A C 1
ATOM 2049 O O . LEU A 1 266 ? 4.363 -27.797 6.363 1 96.62 266 LEU A O 1
ATOM 2053 N N . SER A 1 267 ? 5.031 -27.812 8.531 1 96.75 267 SER A N 1
ATOM 2054 C CA . SER A 1 267 ? 5.141 -29.266 8.516 1 96.75 267 SER A CA 1
ATOM 2055 C C . SER A 1 267 ? 3.797 -29.922 8.211 1 96.75 267 SER A C 1
ATOM 2057 O O . SER A 1 267 ? 3.709 -30.797 7.348 1 96.75 267 SER A O 1
ATOM 2059 N N . THR A 1 268 ? 2.795 -29.453 8.852 1 97.31 268 THR A N 1
ATOM 2060 C CA . THR A 1 268 ? 1.449 -29.969 8.664 1 97.31 268 THR A CA 1
ATOM 2061 C C . THR A 1 268 ? 0.918 -29.625 7.277 1 97.31 268 THR A C 1
ATOM 2063 O O . THR A 1 268 ? 0.391 -30.484 6.57 1 97.31 268 THR A O 1
ATOM 2066 N N . THR A 1 269 ? 1.062 -28.422 6.895 1 97.81 269 THR A N 1
ATOM 2067 C CA . THR A 1 269 ? 0.534 -27.922 5.629 1 97.81 269 THR A CA 1
ATOM 2068 C C . THR A 1 269 ? 1.207 -28.625 4.453 1 97.81 269 THR A C 1
ATOM 2070 O O . THR A 1 269 ? 0.537 -29.031 3.502 1 97.81 269 THR A O 1
ATOM 2073 N N . THR A 1 270 ? 2.52 -28.766 4.504 1 98 270 THR A N 1
ATOM 2074 C CA . THR A 1 270 ? 3.262 -29.375 3.406 1 98 270 THR A CA 1
ATOM 2075 C C . THR A 1 270 ? 2.842 -30.828 3.203 1 98 270 THR A C 1
ATOM 2077 O O . THR A 1 270 ? 2.689 -31.281 2.068 1 98 270 THR A O 1
ATOM 2080 N N . LYS A 1 271 ? 2.689 -31.531 4.27 1 97.62 271 LYS A N 1
ATOM 2081 C CA . LYS A 1 271 ? 2.248 -32.906 4.188 1 97.62 271 LYS A CA 1
ATOM 2082 C C . LYS A 1 271 ? 0.873 -33.031 3.537 1 97.62 271 LYS A C 1
ATOM 2084 O O . LYS A 1 271 ? 0.656 -33.875 2.662 1 97.62 271 LYS A O 1
ATOM 2089 N N . GLU A 1 272 ? 0.005 -32.188 3.965 1 98.19 272 GLU A N 1
ATOM 2090 C CA . GLU A 1 272 ? -1.349 -32.188 3.418 1 98.19 272 GLU A CA 1
ATOM 2091 C C . GLU A 1 272 ? -1.345 -31.828 1.938 1 98.19 272 GLU A C 1
ATOM 2093 O O . GLU A 1 272 ? -2.049 -32.438 1.135 1 98.19 272 GLU A O 1
ATOM 2098 N N . MET A 1 273 ? -0.587 -30.828 1.595 1 98.56 273 MET A N 1
ATOM 2099 C CA . MET A 1 273 ? -0.547 -30.359 0.209 1 98.56 273 MET A CA 1
ATOM 2100 C C . MET A 1 273 ? 0.104 -31.406 -0.69 1 98.56 273 MET A C 1
ATOM 2102 O O . MET A 1 273 ? -0.268 -31.547 -1.856 1 98.56 273 MET A O 1
ATOM 2106 N N . ASP A 1 274 ? 1.077 -32.125 -0.139 1 98.25 274 ASP A N 1
ATOM 2107 C CA . ASP A 1 274 ? 1.698 -33.188 -0.905 1 98.25 274 ASP A CA 1
ATOM 2108 C C . ASP A 1 274 ? 0.686 -34.281 -1.232 1 98.25 274 ASP A C 1
ATOM 2110 O O . ASP A 1 274 ? 0.707 -34.844 -2.328 1 98.25 274 ASP A O 1
ATOM 2114 N N . GLN A 1 275 ? -0.167 -34.594 -0.321 1 98.25 275 GLN A N 1
ATOM 2115 C CA . GLN A 1 275 ? -1.225 -35.562 -0.557 1 98.25 275 GLN A CA 1
ATOM 2116 C C . GLN A 1 275 ? -2.176 -35.094 -1.653 1 98.25 275 GLN A C 1
ATOM 2118 O O . GLN A 1 275 ? -2.6 -35.875 -2.498 1 98.25 275 GLN A O 1
ATOM 2123 N N . ARG A 1 276 ? -2.529 -33.875 -1.596 1 98.56 276 ARG A N 1
ATOM 2124 C CA . ARG A 1 276 ? -3.406 -33.312 -2.621 1 98.56 276 ARG A CA 1
ATOM 2125 C C . ARG A 1 276 ? -2.719 -33.281 -3.982 1 98.56 276 ARG A C 1
ATOM 2127 O O . ARG A 1 276 ? -3.359 -33.531 -5.012 1 98.56 276 ARG A O 1
ATOM 2134 N N . ARG A 1 277 ? -1.457 -32.938 -3.969 1 98.5 277 ARG A N 1
ATOM 2135 C CA . ARG A 1 277 ? -0.654 -33.031 -5.184 1 98.5 277 ARG A CA 1
ATOM 2136 C C . ARG A 1 277 ? -0.728 -34.438 -5.789 1 98.5 277 ARG A C 1
ATOM 2138 O O . ARG A 1 277 ? -0.824 -34.594 -7.008 1 98.5 277 ARG A O 1
ATOM 2145 N N . GLU A 1 278 ? -0.689 -35.438 -4.98 1 98.44 278 GLU A N 1
ATOM 2146 C CA . GLU A 1 278 ? -0.778 -36.844 -5.43 1 98.44 278 GLU A CA 1
ATOM 2147 C C . GLU A 1 278 ? -2.15 -37.125 -6.027 1 98.44 278 GLU A C 1
ATOM 2149 O O . GLU A 1 278 ? -2.266 -37.906 -6.969 1 98.44 278 GLU A O 1
ATOM 2154 N N . ILE A 1 279 ? -3.162 -36.562 -5.422 1 98.81 279 ILE A N 1
ATOM 2155 C CA . ILE A 1 279 ? -4.504 -36.688 -5.977 1 98.81 279 ILE A CA 1
ATOM 2156 C C . ILE A 1 279 ? -4.531 -36.156 -7.406 1 98.81 279 ILE A C 1
ATOM 2158 O O . ILE A 1 279 ? -5.086 -36.812 -8.305 1 98.81 279 ILE A O 1
ATOM 2162 N N . VAL A 1 280 ? -3.939 -35.031 -7.633 1 98.81 280 VAL A N 1
ATOM 2163 C CA . VAL A 1 280 ? -3.889 -34.438 -8.969 1 98.81 280 VAL A CA 1
ATOM 2164 C C . VAL A 1 280 ? -3.053 -35.344 -9.891 1 98.81 280 VAL A C 1
ATOM 2166 O O . VAL A 1 280 ? -3.412 -35.531 -11.047 1 98.81 280 VAL A O 1
ATOM 2169 N N . ALA A 1 281 ? -1.918 -35.812 -9.367 1 98.62 281 ALA A N 1
ATOM 2170 C CA . ALA A 1 281 ? -1.047 -36.688 -10.148 1 98.62 281 ALA A CA 1
ATOM 2171 C C . ALA A 1 281 ? -1.799 -37.938 -10.625 1 98.62 281 ALA A C 1
ATOM 2173 O O . ALA A 1 281 ? -1.656 -38.344 -11.773 1 98.62 281 ALA A O 1
ATOM 2174 N N . ASP A 1 282 ? -2.533 -38.5 -9.742 1 98.69 282 ASP A N 1
ATOM 2175 C CA . ASP A 1 282 ? -3.328 -39.688 -10.078 1 98.69 282 ASP A CA 1
ATOM 2176 C C . ASP A 1 282 ? -4.363 -39.344 -11.156 1 98.69 282 ASP A C 1
ATOM 2178 O O . ASP A 1 282 ? -4.602 -40.156 -12.062 1 98.69 282 ASP A O 1
ATOM 2182 N N . TRP A 1 283 ? -4.984 -38.25 -11.016 1 98.69 283 TRP A N 1
ATOM 2183 C CA . TRP A 1 283 ? -5.961 -37.781 -11.992 1 98.69 283 TRP A CA 1
ATOM 2184 C C . TRP A 1 283 ? -5.312 -37.594 -13.359 1 98.69 283 TRP A C 1
ATOM 2186 O O . TRP A 1 283 ? -5.871 -38 -14.383 1 98.69 283 TRP A O 1
ATOM 2196 N N . ILE A 1 284 ? -4.145 -37 -13.43 1 98.44 284 ILE A N 1
ATOM 2197 C CA . ILE A 1 284 ? -3.406 -36.781 -14.672 1 98.44 284 ILE A CA 1
ATOM 2198 C C . ILE A 1 284 ? -3.08 -38.125 -15.312 1 98.44 284 ILE A C 1
ATOM 2200 O O . ILE A 1 284 ? -3.189 -38.281 -16.531 1 98.44 284 ILE A O 1
ATOM 2204 N N . LYS A 1 285 ? -2.637 -39 -14.477 1 98 285 LYS A N 1
ATOM 2205 C CA . LYS A 1 285 ? -2.316 -40.344 -14.969 1 98 285 LYS A CA 1
ATOM 2206 C C . LYS A 1 285 ? -3.545 -41 -15.586 1 98 285 LYS A C 1
ATOM 2208 O O . LYS A 1 285 ? -3.461 -41.594 -16.656 1 98 285 LYS A O 1
ATOM 2213 N N . LYS A 1 286 ? -4.578 -40.875 -14.938 1 98 286 LYS A N 1
ATOM 2214 C CA . LYS A 1 286 ? -5.832 -41.469 -15.398 1 98 286 LYS A CA 1
ATOM 2215 C C . LYS A 1 286 ? -6.289 -40.812 -16.703 1 98 286 LYS A C 1
ATOM 2217 O O . LYS A 1 286 ? -6.758 -41.531 -17.609 1 98 286 LYS A O 1
ATOM 2222 N N . GLU A 1 287 ? -6.137 -39.531 -16.797 1 97.06 287 GLU A N 1
ATOM 2223 C CA . GLU A 1 287 ? -6.637 -38.781 -17.938 1 97.06 287 GLU A CA 1
ATOM 2224 C C . GLU A 1 287 ? -5.523 -38.5 -18.938 1 97.06 287 GLU A C 1
ATOM 2226 O O . GLU A 1 287 ? -5.605 -37.562 -19.734 1 97.06 287 GLU A O 1
ATOM 2231 N N . GLY A 1 288 ? -4.508 -39.219 -19.016 1 94.38 288 GLY A N 1
ATOM 2232 C CA . GLY A 1 288 ? -3.26 -39 -19.719 1 94.38 288 GLY A CA 1
ATOM 2233 C C . GLY A 1 288 ? -3.445 -38.812 -21.219 1 94.38 288 GLY A C 1
ATOM 2234 O O . GLY A 1 288 ? -2.592 -38.219 -21.875 1 94.38 288 GLY A O 1
ATOM 2235 N N . GLU A 1 289 ? -4.523 -39.25 -21.766 1 94.81 289 GLU A N 1
ATOM 2236 C CA . GLU A 1 289 ? -4.797 -39.062 -23.188 1 94.81 289 GLU A CA 1
ATOM 2237 C C . GLU A 1 289 ? -5.316 -37.688 -23.484 1 94.81 289 GLU A C 1
ATOM 2239 O O . GLU A 1 289 ? -5.223 -37.188 -24.625 1 94.81 289 GLU A O 1
ATOM 2244 N N . LEU A 1 290 ? -5.758 -37 -22.469 1 95.25 290 LEU A N 1
ATOM 2245 C CA . LEU A 1 290 ? -6.434 -35.719 -22.656 1 95.25 290 LEU A CA 1
ATOM 2246 C C . LEU A 1 290 ? -5.594 -34.562 -22.094 1 95.25 290 LEU A C 1
ATOM 2248 O O . LEU A 1 290 ? -5.633 -33.469 -22.609 1 95.25 290 LEU A O 1
ATOM 2252 N N . ILE A 1 291 ? -4.93 -34.844 -21.062 1 97.38 291 ILE A N 1
ATOM 2253 C CA . ILE A 1 291 ? -4.281 -33.781 -20.297 1 97.38 291 ILE A CA 1
ATOM 2254 C C . ILE A 1 291 ? -2.883 -34.25 -19.875 1 97.38 291 ILE A C 1
ATOM 2256 O O . ILE A 1 291 ? -2.652 -35.438 -19.625 1 97.38 291 ILE A O 1
ATOM 2260 N N . GLU A 1 292 ? -1.932 -33.375 -19.844 1 98.25 292 GLU A N 1
ATOM 2261 C CA . GLU A 1 292 ? -0.572 -33.594 -19.359 1 98.25 292 GLU A CA 1
ATOM 2262 C C . GLU A 1 292 ? -0.091 -32.406 -18.5 1 98.25 292 GLU A C 1
ATOM 2264 O O . GLU A 1 292 ? -0.692 -31.344 -18.531 1 98.25 292 GLU A O 1
ATOM 2269 N N . TRP A 1 293 ? 0.905 -32.688 -17.734 1 98.25 293 TRP A N 1
ATOM 2270 C CA . TRP A 1 293 ? 1.438 -31.625 -16.891 1 98.25 293 TRP A CA 1
ATOM 2271 C C . TRP A 1 293 ? 2.924 -31.844 -16.625 1 98.25 293 TRP A C 1
ATOM 2273 O O . TRP A 1 293 ? 3.49 -32.875 -17 1 98.25 293 TRP A O 1
ATOM 2283 N N . VAL A 1 294 ? 3.645 -30.797 -16.25 1 98.38 294 VAL A N 1
ATOM 2284 C CA . VAL A 1 294 ? 4.898 -30.875 -15.508 1 98.38 294 VAL A CA 1
ATOM 2285 C C . VAL A 1 294 ? 4.613 -30.828 -14.008 1 98.38 294 VAL A C 1
ATOM 2287 O O . VAL A 1 294 ? 4.023 -29.875 -13.508 1 98.38 294 VAL A O 1
ATOM 2290 N N . GLY A 1 295 ? 4.953 -31.922 -13.32 1 97.75 295 GLY A N 1
ATOM 2291 C CA . GLY A 1 295 ? 4.613 -32.031 -11.906 1 97.75 295 GLY A CA 1
ATOM 2292 C C . GLY A 1 295 ? 5.184 -30.891 -11.07 1 97.75 295 GLY A C 1
ATOM 2293 O O . GLY A 1 295 ? 6.363 -30.562 -11.188 1 97.75 295 GLY A O 1
ATOM 2294 N N . PRO A 1 296 ? 4.297 -30.25 -10.328 1 98.25 296 PRO A N 1
ATOM 2295 C CA . PRO A 1 296 ? 4.805 -29.188 -9.445 1 98.25 296 PRO A CA 1
ATOM 2296 C C . PRO A 1 296 ? 5.762 -29.719 -8.383 1 98.25 296 PRO A C 1
ATOM 229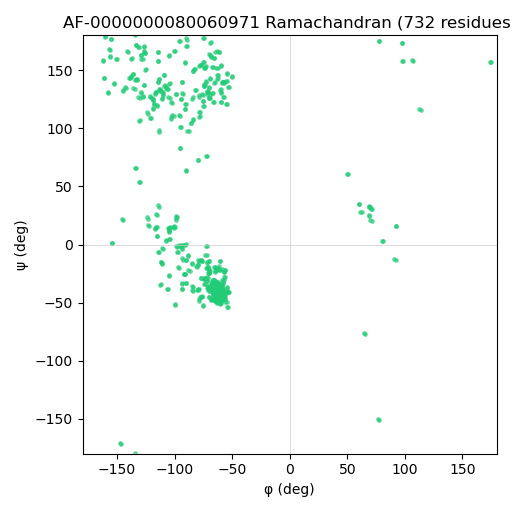8 O O . PRO A 1 296 ? 5.578 -30.844 -7.879 1 98.25 296 PRO A O 1
ATOM 2301 N N . GLU A 1 297 ? 6.746 -28.906 -8.039 1 98.12 297 GLU A N 1
ATOM 2302 C CA . GLU A 1 297 ? 7.766 -29.266 -7.062 1 98.12 297 GLU A CA 1
ATOM 2303 C C . GLU A 1 297 ? 7.617 -28.453 -5.781 1 98.12 297 GLU A C 1
ATOM 2305 O O . GLU A 1 297 ? 8.195 -28.797 -4.746 1 98.12 297 GLU A O 1
ATOM 2310 N N . GLY A 1 298 ? 6.875 -27.375 -5.844 1 97.75 298 GLY A N 1
ATOM 2311 C CA . GLY A 1 298 ? 6.578 -26.5 -4.715 1 97.75 298 GLY A CA 1
ATOM 2312 C C . GLY A 1 298 ? 5.305 -25.703 -4.902 1 97.75 298 GLY A C 1
ATOM 2313 O O . GLY A 1 298 ? 4.723 -25.703 -5.988 1 97.75 298 GLY A O 1
ATOM 2314 N N . GLY A 1 299 ? 4.852 -25.094 -3.822 1 97.88 299 GLY A N 1
ATOM 2315 C CA . GLY A 1 299 ? 3.607 -24.344 -3.85 1 97.88 299 GLY A CA 1
ATOM 2316 C C . GLY A 1 299 ? 2.377 -25.219 -3.816 1 97.88 299 GLY A C 1
ATOM 2317 O O . GLY A 1 299 ? 2.389 -26.297 -3.195 1 97.88 299 GLY A O 1
ATOM 2318 N N . VAL A 1 300 ? 1.293 -24.734 -4.422 1 98.69 300 VAL A N 1
ATOM 2319 C CA . VAL A 1 300 ? 0.026 -25.438 -4.316 1 98.69 300 VAL A CA 1
ATOM 2320 C C . VAL A 1 300 ? -0.751 -25.312 -5.625 1 98.69 300 VAL A C 1
ATOM 2322 O O . VAL A 1 300 ? -1.985 -25.312 -5.625 1 98.69 300 VAL A O 1
ATOM 2325 N N . VAL A 1 301 ? -0.02 -25.016 -6.684 1 98.69 301 VAL A N 1
ATOM 2326 C CA . VAL A 1 301 ? -0.648 -24.891 -7.992 1 98.69 301 VAL A CA 1
ATOM 2327 C C . VAL A 1 301 ? 0.08 -25.766 -9.008 1 98.69 301 VAL A C 1
ATOM 2329 O O . VAL A 1 301 ? 1.224 -26.172 -8.789 1 98.69 301 VAL A O 1
ATOM 2332 N N . CYS A 1 302 ? -0.546 -26.078 -10.07 1 98.75 302 CYS A N 1
ATOM 2333 C CA . CYS A 1 302 ? 0.026 -26.703 -11.25 1 98.75 302 CYS A CA 1
ATOM 2334 C C . CYS A 1 302 ? -0.57 -26.125 -12.531 1 98.75 302 CYS A C 1
ATOM 2336 O O . CYS A 1 302 ? -1.534 -25.359 -12.477 1 98.75 302 CYS A O 1
ATOM 2338 N N . PHE A 1 303 ? 0.043 -26.406 -13.609 1 98.69 303 PHE A N 1
ATOM 2339 C CA . PHE A 1 303 ? -0.3 -25.75 -14.867 1 98.69 303 PHE A CA 1
ATOM 2340 C C . PHE A 1 303 ? -0.401 -26.766 -15.992 1 98.69 303 PHE A C 1
ATOM 2342 O O . PHE A 1 303 ? 0.318 -26.672 -16.984 1 98.69 303 PHE A O 1
ATOM 2349 N N . PRO A 1 304 ? -1.378 -27.656 -15.898 1 98.69 304 PRO A N 1
ATOM 2350 C CA . PRO A 1 304 ? -1.546 -28.656 -16.953 1 98.69 304 PRO A CA 1
ATOM 2351 C C . PRO A 1 304 ? -2.041 -28.062 -18.266 1 98.69 304 PRO A C 1
ATOM 2353 O O . PRO A 1 304 ? -2.486 -26.906 -18.297 1 98.69 304 PRO A O 1
ATOM 2356 N N . ARG A 1 305 ? -1.916 -28.781 -19.328 1 98 305 ARG A N 1
ATOM 2357 C CA . ARG A 1 305 ? -2.398 -28.344 -20.641 1 98 305 ARG A CA 1
ATOM 2358 C C . ARG A 1 305 ? -3.184 -29.469 -21.312 1 98 305 ARG A C 1
ATOM 2360 O O . ARG A 1 305 ? -2.84 -30.641 -21.188 1 98 305 ARG A O 1
ATOM 2367 N N . LEU A 1 306 ? -4.215 -29.109 -21.984 1 98.06 306 LEU A N 1
ATOM 2368 C CA . LEU A 1 306 ? -5 -30.031 -22.797 1 98.06 306 LEU A CA 1
ATOM 2369 C C . LEU A 1 306 ? -4.227 -30.469 -24.031 1 98.06 306 LEU A C 1
ATOM 2371 O O . LEU A 1 306 ? -3.607 -29.641 -24.703 1 98.06 306 LEU A O 1
ATOM 2375 N N . LYS A 1 307 ? -4.246 -31.703 -24.328 1 96.12 307 LYS A N 1
ATOM 2376 C CA . LYS A 1 307 ? -3.541 -32.219 -25.484 1 96.12 307 LYS A CA 1
ATOM 2377 C C . LYS A 1 307 ? -4.297 -31.922 -26.781 1 96.12 307 LYS A C 1
ATOM 2379 O O . LYS A 1 307 ? -3.699 -31.844 -27.844 1 96.12 307 LYS A O 1
ATOM 2384 N N . LYS A 1 308 ? -5.586 -31.828 -26.672 1 94.62 308 LYS A N 1
ATOM 2385 C CA . LYS A 1 308 ? -6.461 -31.484 -27.781 1 94.62 308 LYS A CA 1
ATOM 2386 C C . LYS A 1 308 ? -7.52 -30.469 -27.375 1 94.62 308 LYS A C 1
ATOM 2388 O O . LYS A 1 308 ? -7.992 -30.5 -26.234 1 94.62 308 LYS A O 1
ATOM 2393 N N . VAL A 1 309 ? -7.883 -29.625 -28.312 1 96.19 309 VAL A N 1
ATOM 2394 C CA . VAL A 1 309 ? -8.961 -28.672 -28.062 1 96.19 309 VAL A CA 1
ATOM 2395 C C . VAL A 1 309 ? -10.297 -29.406 -27.984 1 96.19 309 VAL A C 1
ATOM 2397 O O . VAL A 1 309 ? -10.641 -30.156 -28.906 1 96.19 309 VAL A O 1
ATOM 2400 N N . PRO A 1 310 ? -10.977 -29.188 -26.953 1 95.38 310 PRO A N 1
ATOM 2401 C CA . PRO A 1 310 ? -12.273 -29.859 -26.844 1 95.38 310 PRO A CA 1
ATOM 2402 C C . PRO A 1 310 ? -13.258 -29.391 -27.922 1 95.38 310 PRO A C 1
ATOM 2404 O O . PRO A 1 310 ? -13.047 -28.359 -28.547 1 95.38 310 PRO A O 1
ATOM 2407 N N . VAL A 1 311 ? -14.312 -30.172 -28.047 1 94 311 VAL A N 1
ATOM 2408 C CA . VAL A 1 311 ? -15.359 -29.844 -29.016 1 94 311 VAL A CA 1
ATOM 2409 C C . VAL A 1 311 ? -15.953 -28.484 -28.688 1 94 311 VAL A C 1
ATOM 2411 O O . VAL A 1 311 ? -16.234 -28.172 -27.531 1 94 311 VAL A O 1
ATOM 2414 N N . GLY A 1 312 ? -16.125 -27.625 -29.703 1 95.25 312 GLY A N 1
ATOM 2415 C CA . GLY A 1 312 ? -16.719 -26.312 -29.531 1 95.25 312 GLY A CA 1
ATOM 2416 C C . GLY A 1 312 ? -15.695 -25.219 -29.234 1 95.25 312 GLY A C 1
ATOM 2417 O O . GLY A 1 312 ? -16.016 -24.031 -29.266 1 95.25 312 GLY A O 1
ATOM 2418 N N . GLY A 1 313 ? -14.43 -25.672 -28.906 1 96.88 313 GLY A N 1
ATOM 2419 C CA . GLY A 1 313 ? -13.383 -24.703 -28.672 1 96.88 313 GLY A CA 1
ATOM 2420 C C . GLY A 1 313 ? -13.172 -24.406 -27.188 1 96.88 313 GLY A C 1
ATOM 2421 O O . GLY A 1 313 ? -13.938 -24.875 -26.344 1 96.88 313 GLY A O 1
ATOM 2422 N N . MET A 1 314 ? -12.141 -23.641 -26.922 1 97.44 314 MET A N 1
ATOM 2423 C CA . MET A 1 314 ? -11.773 -23.391 -25.531 1 97.44 314 MET A CA 1
ATOM 2424 C C . MET A 1 314 ? -12.812 -22.531 -24.828 1 97.44 314 MET A C 1
ATOM 2426 O O . MET A 1 314 ? -13.078 -22.703 -23.641 1 97.44 314 MET A O 1
ATOM 2430 N N . ASP A 1 315 ? -13.398 -21.594 -25.562 1 97 315 ASP A N 1
ATOM 2431 C CA . ASP A 1 315 ? -14.445 -20.75 -24.969 1 97 315 ASP A CA 1
ATOM 2432 C C . ASP A 1 315 ? -15.625 -21.594 -24.5 1 97 315 ASP A C 1
ATOM 2434 O O . ASP A 1 315 ? -16.141 -21.391 -23.391 1 97 315 ASP A O 1
ATOM 2438 N N . ALA A 1 316 ? -16.031 -22.453 -25.328 1 97 316 ALA A N 1
ATOM 2439 C CA . ALA A 1 316 ? -17.141 -23.344 -24.984 1 97 316 ALA A CA 1
ATOM 2440 C C . ALA A 1 316 ? -16.766 -24.25 -23.812 1 97 316 ALA A C 1
ATOM 2442 O O . ALA A 1 316 ? -17.609 -24.531 -22.953 1 97 316 ALA A O 1
ATOM 2443 N N . PHE A 1 317 ? -15.602 -24.766 -23.875 1 97.5 317 PHE A N 1
ATOM 2444 C CA . PHE A 1 317 ? -15.109 -25.609 -22.797 1 97.5 317 PHE A CA 1
ATOM 2445 C C . PHE A 1 317 ? -15.203 -24.891 -21.453 1 97.5 317 PHE A C 1
ATOM 2447 O O . PHE A 1 317 ? -15.781 -25.406 -20.5 1 97.5 317 PHE A O 1
ATOM 2454 N N . TYR A 1 318 ? -14.625 -23.672 -21.328 1 97.38 318 TYR A N 1
ATOM 2455 C CA . TYR A 1 318 ? -14.625 -22.938 -20.062 1 97.38 318 TYR A CA 1
ATOM 2456 C C . TYR A 1 318 ? -16.031 -22.547 -19.656 1 97.38 318 TYR A C 1
ATOM 2458 O O . TYR A 1 318 ? -16.359 -22.516 -18.469 1 97.38 318 TYR A O 1
ATOM 2466 N N . HIS A 1 319 ? -16.812 -22.203 -20.641 1 96.56 319 HIS A N 1
ATOM 2467 C CA . HIS A 1 319 ? -18.219 -21.906 -20.344 1 96.56 319 HIS A CA 1
ATOM 2468 C C . HIS A 1 319 ? -18.922 -23.094 -19.719 1 96.56 319 HIS A C 1
ATOM 2470 O O . HIS A 1 319 ? -19.594 -22.953 -18.703 1 96.56 319 HIS A O 1
ATOM 2476 N N . ARG A 1 320 ? -18.781 -24.25 -20.312 1 96.44 320 ARG A N 1
ATOM 2477 C CA . ARG A 1 320 ? -19.375 -25.484 -19.797 1 96.44 320 ARG A CA 1
ATOM 2478 C C . ARG A 1 320 ? -18.812 -25.844 -18.422 1 96.44 320 ARG A C 1
ATOM 2480 O O . ARG A 1 320 ? -19.562 -26.25 -17.531 1 96.44 320 ARG A O 1
ATOM 2487 N N . LEU A 1 321 ? -17.547 -25.719 -18.281 1 97.81 321 LEU A N 1
ATOM 2488 C CA . LEU A 1 321 ? -16.891 -26.047 -17.031 1 97.81 321 LEU A CA 1
ATOM 2489 C C . LEU A 1 321 ? -17.484 -25.25 -15.875 1 97.81 321 LEU A C 1
ATOM 2491 O O . LEU A 1 321 ? -17.766 -25.797 -14.812 1 97.81 321 LEU A O 1
ATOM 2495 N N . LEU A 1 322 ? -17.688 -23.953 -16.094 1 97.19 322 LEU A N 1
ATOM 2496 C CA . LEU A 1 322 ? -18.172 -23.047 -15.047 1 97.19 322 LEU A CA 1
ATOM 2497 C C . LEU A 1 322 ? -19.672 -23.203 -14.867 1 97.19 322 LEU A C 1
ATOM 2499 O O . LEU A 1 322 ? -20.156 -23.375 -13.742 1 97.19 322 LEU A O 1
ATOM 2503 N N . HIS A 1 323 ? -20.422 -23.188 -15.953 1 96.31 323 HIS A N 1
ATOM 2504 C CA . HIS A 1 323 ? -21.875 -23.016 -15.859 1 96.31 323 HIS A CA 1
ATOM 2505 C C . HIS A 1 323 ? -22.578 -24.375 -15.727 1 96.31 323 HIS A C 1
ATOM 2507 O O . HIS A 1 323 ? -23.609 -24.469 -15.07 1 96.31 323 HIS A O 1
ATOM 2513 N N . LYS A 1 324 ? -22.078 -25.375 -16.312 1 97.12 324 LYS A N 1
ATOM 2514 C CA . LYS A 1 324 ? -22.719 -26.688 -16.25 1 97.12 324 LYS A CA 1
ATOM 2515 C C . LYS A 1 324 ? -22.141 -27.516 -15.102 1 97.12 324 LYS A C 1
ATOM 2517 O O . LYS A 1 324 ? -22.875 -28.219 -14.406 1 97.12 324 LYS A O 1
ATOM 2522 N N . TYR A 1 325 ? -20.828 -27.422 -14.875 1 97.75 325 TYR A N 1
ATOM 2523 C CA . TYR A 1 325 ? -20.203 -28.328 -13.914 1 97.75 325 TYR A CA 1
ATOM 2524 C C . TYR A 1 325 ? -19.766 -27.562 -12.672 1 97.75 325 TYR A C 1
ATOM 2526 O O . TYR A 1 325 ? -19.203 -28.156 -11.742 1 97.75 325 TYR A O 1
ATOM 2534 N N . GLY A 1 326 ? -19.906 -26.203 -12.602 1 97.56 326 GLY A N 1
ATOM 2535 C CA . GLY A 1 326 ? -19.688 -25.391 -11.406 1 97.56 326 GLY A CA 1
ATOM 2536 C C . GLY A 1 326 ? -18.234 -25.328 -10.992 1 97.56 326 GLY A C 1
ATOM 2537 O O . GLY A 1 326 ? -17.922 -25.203 -9.805 1 97.56 326 GLY A O 1
ATOM 2538 N N . THR A 1 327 ? -17.344 -25.516 -11.969 1 98.44 327 THR A N 1
ATOM 2539 C CA . THR A 1 327 ? -15.914 -25.578 -11.664 1 98.44 327 THR A CA 1
ATOM 2540 C C . THR A 1 327 ? -15.18 -24.375 -12.258 1 98.44 327 THR A C 1
ATOM 2542 O O . THR A 1 327 ? -15.414 -24.016 -13.414 1 98.44 327 THR A O 1
ATOM 2545 N N . TYR A 1 328 ? -14.359 -23.75 -11.445 1 98.25 328 TYR A N 1
ATOM 2546 C CA . TYR A 1 328 ? -13.602 -22.578 -11.859 1 98.25 328 TYR A CA 1
ATOM 2547 C C . TYR A 1 328 ? -12.102 -22.828 -11.773 1 98.25 328 TYR A C 1
ATOM 2549 O O . TYR A 1 328 ? -11.609 -23.344 -10.766 1 98.25 328 TYR A O 1
ATOM 2557 N N . VAL A 1 329 ? -11.32 -22.625 -12.859 1 98.31 329 VAL A N 1
ATOM 2558 C CA . VAL A 1 329 ? -9.867 -22.75 -12.922 1 98.31 329 VAL A CA 1
ATOM 2559 C C . VAL A 1 329 ? -9.258 -21.469 -13.477 1 98.31 329 VAL A C 1
ATOM 2561 O O . VAL A 1 329 ? -9.984 -20.562 -13.891 1 98.31 329 VAL A O 1
ATOM 2564 N N . GLY A 1 330 ? -7.973 -21.328 -13.328 1 97.5 330 GLY A N 1
ATOM 2565 C CA . GLY A 1 330 ? -7.309 -20.203 -13.953 1 97.5 330 GLY A CA 1
ATOM 2566 C C . GLY A 1 330 ? -6.938 -20.453 -15.406 1 97.5 330 GLY A C 1
ATOM 2567 O O . GLY A 1 330 ? -5.973 -21.172 -15.688 1 97.5 330 GLY A O 1
ATOM 2568 N N . PRO A 1 331 ? -7.641 -19.828 -16.297 1 97.69 331 PRO A N 1
ATOM 2569 C CA . PRO A 1 331 ? -7.332 -20.062 -17.719 1 97.69 331 PRO A CA 1
ATOM 2570 C C . PRO A 1 331 ? -5.953 -19.547 -18.109 1 97.69 331 PRO A C 1
ATOM 2572 O O . PRO A 1 331 ? -5.379 -18.703 -17.406 1 97.69 331 PRO A O 1
ATOM 2575 N N . GLY A 1 332 ? -5.473 -20.078 -19.234 1 97.5 332 GLY A N 1
ATOM 2576 C CA . GLY A 1 332 ? -4.141 -19.734 -19.703 1 97.5 332 GLY A CA 1
ATOM 2577 C C . GLY A 1 332 ? -3.955 -18.234 -19.922 1 97.5 332 GLY A C 1
ATOM 2578 O O . GLY A 1 332 ? -2.881 -17.703 -19.656 1 97.5 332 GLY A O 1
ATOM 2579 N N . HIS A 1 333 ? -4.961 -17.5 -20.312 1 96.69 333 HIS A N 1
ATOM 2580 C CA . HIS A 1 333 ? -4.836 -16.094 -20.672 1 96.69 333 HIS A CA 1
ATOM 2581 C C . HIS A 1 333 ? -4.574 -15.234 -19.438 1 96.69 333 HIS A C 1
ATOM 2583 O O . HIS A 1 333 ? -4.137 -14.086 -19.547 1 96.69 333 HIS A O 1
ATOM 2589 N N . TRP A 1 334 ? -4.883 -15.766 -18.219 1 96.38 334 TRP A N 1
ATOM 2590 C CA . TRP A 1 334 ? -4.465 -15.062 -17 1 96.38 334 TRP A CA 1
ATOM 2591 C C . TRP A 1 334 ? -2.951 -14.859 -16.984 1 96.38 334 TRP A C 1
ATOM 2593 O O . TRP A 1 334 ? -2.447 -13.977 -16.297 1 96.38 334 TRP A O 1
ATOM 2603 N N . PHE A 1 335 ? -2.213 -15.688 -17.719 1 97.19 335 PHE A N 1
ATOM 2604 C CA . PHE A 1 335 ? -0.755 -15.719 -17.688 1 97.19 335 PHE A CA 1
ATOM 2605 C C . PHE A 1 335 ? -0.175 -15.5 -19.078 1 97.19 335 PHE A C 1
ATOM 2607 O O . PHE A 1 335 ? 0.949 -15.922 -19.359 1 97.19 335 PHE A O 1
ATOM 2614 N N . GLU A 1 336 ? -1.002 -15.008 -19.906 1 95.75 336 GLU A N 1
ATOM 2615 C CA . GLU A 1 336 ? -0.606 -14.734 -21.297 1 95.75 336 GLU A CA 1
ATOM 2616 C C . GLU A 1 336 ? -0.163 -16.016 -22 1 95.75 336 GLU A C 1
ATOM 2618 O O . GLU A 1 336 ? 0.825 -16.016 -22.734 1 95.75 336 GLU A O 1
ATOM 2623 N N . GLN A 1 337 ? -0.761 -17.094 -21.688 1 97.31 337 GLN A N 1
ATOM 2624 C CA . GLN A 1 337 ? -0.579 -18.391 -22.328 1 97.31 337 GLN A CA 1
ATOM 2625 C C . GLN A 1 337 ? -1.849 -18.828 -23.047 1 97.31 337 GLN A C 1
ATOM 2627 O O . GLN A 1 337 ? -2.928 -18.297 -22.812 1 97.31 337 GLN A O 1
ATOM 2632 N N . PRO A 1 338 ? -1.688 -19.75 -24.047 1 97.38 338 PRO A N 1
ATOM 2633 C CA . PRO A 1 338 ? -2.9 -20.297 -24.672 1 97.38 338 PRO A CA 1
ATOM 2634 C C . PRO A 1 338 ? -3.865 -20.891 -23.656 1 97.38 338 PRO A C 1
ATOM 2636 O O . PRO A 1 338 ? -3.432 -21.516 -22.672 1 97.38 338 PRO A O 1
ATOM 2639 N N . ASP A 1 339 ? -5.125 -20.797 -23.922 1 98.12 339 ASP A N 1
ATOM 2640 C CA . ASP A 1 339 ? -6.164 -21.234 -23 1 98.12 339 ASP A CA 1
ATOM 2641 C C . ASP A 1 339 ? -6.23 -22.766 -22.938 1 98.12 339 ASP A C 1
ATOM 2643 O O . ASP A 1 339 ? -6.988 -23.328 -22.141 1 98.12 339 ASP A O 1
ATOM 2647 N N . THR A 1 340 ? -5.395 -23.391 -23.719 1 98.19 340 THR A N 1
ATOM 2648 C CA . THR A 1 340 ? -5.262 -24.828 -23.547 1 98.19 340 THR A CA 1
ATOM 2649 C C . THR A 1 340 ? -4.559 -25.141 -22.219 1 98.19 340 THR A C 1
ATOM 2651 O O . THR A 1 340 ? -4.594 -26.281 -21.75 1 98.19 340 THR A O 1
ATOM 2654 N N . PHE A 1 341 ? -3.812 -24.172 -21.688 1 98.25 341 PHE A N 1
ATOM 2655 C CA . PHE A 1 341 ? -3.256 -24.281 -20.344 1 98.25 341 PHE A CA 1
ATOM 2656 C C . PHE A 1 341 ? -4.273 -23.844 -19.297 1 98.25 341 PHE A C 1
ATOM 2658 O O . PHE A 1 341 ? -5.117 -22.984 -19.578 1 98.25 341 PHE A O 1
ATOM 2665 N N . MET A 1 342 ? -4.211 -24.406 -18.125 1 98 342 MET A N 1
ATOM 2666 C CA . MET A 1 342 ? -5.031 -23.953 -17.016 1 98 342 MET A CA 1
ATOM 2667 C C . MET A 1 342 ? -4.273 -24.078 -15.695 1 98 342 MET A C 1
ATOM 2669 O O . MET A 1 342 ? -3.617 -25.094 -15.453 1 98 342 MET A O 1
ATOM 2673 N N . ARG A 1 343 ? -4.266 -23.094 -14.914 1 98.56 343 ARG A N 1
ATOM 2674 C CA . ARG A 1 343 ? -3.76 -23.234 -13.555 1 98.56 343 ARG A CA 1
ATOM 2675 C C . ARG A 1 343 ? -4.797 -23.891 -12.648 1 98.56 343 ARG A C 1
ATOM 2677 O O . ARG A 1 343 ? -5.945 -23.438 -12.586 1 98.56 343 ARG A O 1
ATOM 2684 N N . ILE A 1 344 ? -4.398 -24.875 -11.992 1 98.75 344 ILE A N 1
ATOM 2685 C CA . ILE A 1 344 ? -5.223 -25.562 -11 1 98.75 344 ILE A CA 1
ATOM 2686 C C . ILE A 1 344 ? -4.605 -25.391 -9.617 1 98.75 344 ILE A C 1
ATOM 2688 O O . ILE A 1 344 ? -3.439 -25.734 -9.406 1 98.75 344 ILE A O 1
ATOM 2692 N N . GLY A 1 345 ? -5.328 -24.812 -8.758 1 98.69 345 GLY A N 1
ATOM 2693 C CA . GLY A 1 345 ? -4.938 -24.766 -7.355 1 98.69 345 GLY A CA 1
ATOM 2694 C C . GLY A 1 345 ? -5.48 -25.922 -6.543 1 98.69 345 GLY A C 1
ATOM 2695 O O . GLY A 1 345 ? -6.695 -26.109 -6.453 1 98.69 345 GLY A O 1
ATOM 2696 N N . TYR A 1 346 ? -4.633 -26.688 -5.957 1 98.75 346 TYR A N 1
ATOM 2697 C CA . TYR A 1 346 ? -5.082 -27.875 -5.242 1 98.75 346 TYR A CA 1
ATOM 2698 C C . TYR A 1 346 ? -4.977 -27.672 -3.734 1 98.75 346 TYR A C 1
ATOM 2700 O O . TYR A 1 346 ? -5.25 -28.594 -2.963 1 98.75 346 TYR A O 1
ATOM 2708 N N . GLY A 1 347 ? -4.598 -26.531 -3.32 1 98.38 347 GLY A N 1
ATOM 2709 C CA . GLY A 1 347 ? -4.406 -26.281 -1.899 1 98.38 347 GLY A CA 1
ATOM 2710 C C . GLY A 1 347 ? -5.633 -25.688 -1.231 1 98.38 347 GLY A C 1
ATOM 2711 O O . GLY A 1 347 ? -5.895 -25.953 -0.056 1 98.38 347 GLY A O 1
ATOM 2712 N N . TRP A 1 348 ? -6.387 -24.891 -1.925 1 97.94 348 TRP A N 1
ATOM 2713 C CA . TRP A 1 348 ? -7.469 -24.078 -1.364 1 97.94 348 TRP A CA 1
ATOM 2714 C C . TRP A 1 348 ? -8.703 -24.938 -1.099 1 97.94 348 TRP A C 1
ATOM 2716 O O . TRP A 1 348 ? -9.312 -24.844 -0.033 1 97.94 348 TRP A O 1
ATOM 2726 N N . PRO A 1 349 ? -9.156 -25.844 -2.045 1 97.94 349 PRO A N 1
ATOM 2727 C CA . PRO A 1 349 ? -10.375 -26.625 -1.839 1 97.94 349 PRO A CA 1
ATOM 2728 C C . PRO A 1 349 ? -10.18 -27.766 -0.839 1 97.94 349 PRO A C 1
ATOM 2730 O O . PRO A 1 349 ? -9.047 -28.188 -0.599 1 97.94 349 PRO A O 1
ATOM 2733 N N . SER A 1 350 ? -11.234 -28.234 -0.235 1 97.88 350 SER A N 1
ATOM 2734 C CA . SER A 1 350 ? -11.188 -29.5 0.471 1 97.88 350 SER A CA 1
ATOM 2735 C C . SER A 1 350 ? -10.852 -30.656 -0.478 1 97.88 350 SER A C 1
ATOM 2737 O O . SER A 1 350 ? -10.922 -30.5 -1.698 1 97.88 350 SER A O 1
ATOM 2739 N N . VAL A 1 351 ? -10.492 -31.781 0.121 1 98.5 351 VAL A N 1
ATOM 2740 C CA . VAL A 1 351 ? -10.156 -32.938 -0.683 1 98.5 351 VAL A CA 1
ATOM 2741 C C . VAL A 1 351 ? -11.359 -33.344 -1.544 1 98.5 351 VAL A C 1
ATOM 2743 O O . VAL A 1 351 ? -11.203 -33.656 -2.729 1 98.5 351 VAL A O 1
ATOM 2746 N N . GLU A 1 352 ? -12.531 -33.312 -0.986 1 98.5 352 GLU A N 1
ATOM 2747 C CA . GLU A 1 352 ? -13.758 -33.656 -1.708 1 98.5 352 GLU A CA 1
ATOM 2748 C C . GLU A 1 352 ? -14 -32.688 -2.863 1 98.5 352 GLU A C 1
ATOM 2750 O O . GLU A 1 352 ? -14.344 -33.094 -3.971 1 98.5 352 GLU A O 1
ATOM 2755 N N . GLU A 1 353 ? -13.828 -31.438 -2.6 1 98.5 353 GLU A N 1
ATOM 2756 C CA . GLU A 1 353 ? -14.023 -30.422 -3.631 1 98.5 353 GLU A CA 1
ATOM 2757 C C . GLU A 1 353 ? -12.969 -30.547 -4.73 1 98.5 353 GLU A C 1
ATOM 2759 O O . GLU A 1 353 ? -13.266 -30.328 -5.906 1 98.5 353 GLU A O 1
ATOM 2764 N N . LEU A 1 354 ? -11.734 -30.859 -4.32 1 98.81 354 LEU A N 1
ATOM 2765 C CA . LEU A 1 354 ? -10.672 -31.078 -5.297 1 98.81 354 LEU A CA 1
ATOM 2766 C C . LEU A 1 354 ? -11.016 -32.219 -6.246 1 98.81 354 LEU A C 1
ATOM 2768 O O . LEU A 1 354 ? -10.961 -32.062 -7.465 1 98.81 354 LEU A O 1
ATOM 2772 N N . LYS A 1 355 ? -11.398 -33.312 -5.715 1 98.81 355 LYS A N 1
ATOM 2773 C CA . LYS A 1 355 ? -11.75 -34.5 -6.52 1 98.81 355 LYS A CA 1
ATOM 2774 C C . LYS A 1 355 ? -12.938 -34.188 -7.426 1 98.81 355 LYS A C 1
ATOM 2776 O O . LYS A 1 355 ? -12.93 -34.562 -8.602 1 98.81 355 LYS A O 1
ATOM 2781 N N . GLY A 1 356 ? -13.938 -33.531 -6.852 1 98.75 356 GLY A N 1
ATOM 2782 C CA . GLY A 1 356 ? -15.102 -33.156 -7.641 1 98.75 356 GLY A CA 1
ATOM 2783 C C . GLY A 1 356 ? -14.758 -32.25 -8.797 1 98.75 356 GLY A C 1
ATOM 2784 O O . GLY A 1 356 ? -15.266 -32.406 -9.906 1 98.75 356 GLY A O 1
ATOM 2785 N N . GLY A 1 357 ? -13.945 -31.234 -8.531 1 98.81 357 GLY A N 1
ATOM 2786 C CA . GLY A 1 357 ? -13.523 -30.312 -9.57 1 98.81 357 GLY A CA 1
ATOM 2787 C C . GLY A 1 357 ? -12.719 -30.984 -10.672 1 98.81 357 GLY A C 1
ATOM 2788 O O . GLY A 1 357 ? -12.898 -30.688 -11.852 1 98.81 357 GLY A O 1
ATOM 2789 N N . LEU A 1 358 ? -11.836 -31.859 -10.273 1 98.75 358 LEU A N 1
ATOM 2790 C CA . LEU A 1 358 ? -11.047 -32.594 -11.258 1 98.75 358 LEU A CA 1
ATOM 2791 C C . LEU A 1 358 ? -11.938 -33.469 -12.141 1 98.75 358 LEU A C 1
ATOM 2793 O O . LEU A 1 358 ? -11.766 -33.5 -13.359 1 98.75 358 LEU A O 1
ATOM 2797 N N . GLU A 1 359 ? -12.875 -34.125 -11.539 1 98.44 359 GLU A N 1
ATOM 2798 C CA . GLU A 1 359 ? -13.836 -34.906 -12.297 1 98.44 359 GLU A CA 1
ATOM 2799 C C . GLU A 1 359 ? -14.641 -34.031 -13.258 1 98.44 359 GLU A C 1
ATOM 2801 O O . GLU A 1 359 ? -14.906 -34.406 -14.391 1 98.44 359 GLU A O 1
ATOM 2806 N N . ALA A 1 360 ? -15.047 -32.906 -12.781 1 98.44 360 ALA A N 1
ATOM 2807 C CA . ALA A 1 360 ? -15.789 -31.953 -13.609 1 98.44 360 ALA A CA 1
ATOM 2808 C C . ALA A 1 360 ? -14.977 -31.547 -14.828 1 98.44 360 ALA A C 1
ATOM 2810 O O . ALA A 1 360 ? -15.523 -31.375 -15.922 1 98.44 360 ALA A O 1
ATOM 2811 N N . ILE A 1 361 ? -13.695 -31.312 -14.664 1 98.31 361 ILE A N 1
ATOM 2812 C CA . ILE A 1 361 ? -12.828 -30.984 -15.781 1 98.31 361 ILE A CA 1
ATOM 2813 C C . ILE A 1 361 ? -12.867 -32.094 -16.812 1 98.31 361 ILE A C 1
ATOM 2815 O O . ILE A 1 361 ? -13.031 -31.859 -18.016 1 98.31 361 ILE A O 1
ATOM 2819 N N . SER A 1 362 ? -12.742 -33.375 -16.359 1 97.75 362 SER A N 1
ATOM 2820 C CA . SER A 1 362 ? -12.789 -34.531 -17.234 1 97.75 362 SER A CA 1
ATOM 2821 C C . SER A 1 362 ? -14.102 -34.562 -18.016 1 97.75 362 SER A C 1
ATOM 2823 O O . SER A 1 362 ? -14.102 -34.781 -19.234 1 97.75 362 SER A O 1
ATOM 2825 N N . MET A 1 363 ? -15.164 -34.312 -17.312 1 97.69 363 MET A N 1
ATOM 2826 C CA . MET A 1 363 ? -16.484 -34.375 -17.953 1 97.69 363 MET A CA 1
ATOM 2827 C C . MET A 1 363 ? -16.625 -33.25 -18.984 1 97.69 363 MET A C 1
ATOM 2829 O O . MET A 1 363 ? -17.156 -33.469 -20.078 1 97.69 363 MET A O 1
ATOM 2833 N N . ALA A 1 364 ? -16.141 -32.094 -18.625 1 97.44 364 ALA A N 1
ATOM 2834 C CA . ALA A 1 364 ? -16.25 -30.938 -19.516 1 97.44 364 ALA A CA 1
ATOM 2835 C C . ALA A 1 364 ? -15.445 -31.141 -20.797 1 97.44 364 ALA A C 1
ATOM 2837 O O . ALA A 1 364 ? -15.836 -30.688 -21.859 1 97.44 364 ALA A O 1
ATOM 2838 N N . ILE A 1 365 ? -14.281 -31.797 -20.688 1 96.81 365 ILE A N 1
ATOM 2839 C CA . ILE A 1 365 ? -13.43 -32.062 -21.844 1 96.81 365 ILE A CA 1
ATOM 2840 C C . ILE A 1 365 ? -14.141 -33.031 -22.781 1 96.81 365 ILE A C 1
ATOM 2842 O O . ILE A 1 365 ? -14.07 -32.875 -24 1 96.81 365 ILE A O 1
ATOM 2846 N N . ARG A 1 366 ? -14.859 -33.969 -22.297 1 95 366 ARG A N 1
ATOM 2847 C CA . ARG A 1 366 ? -15.422 -35.062 -23.078 1 95 366 ARG A CA 1
ATOM 2848 C C . ARG A 1 366 ? -16.766 -34.688 -23.688 1 95 366 ARG A C 1
ATOM 2850 O O . ARG A 1 366 ? -17.203 -35.281 -24.656 1 95 366 ARG A O 1
ATOM 2857 N N . GLU A 1 367 ? -17.281 -33.688 -22.969 1 88 367 GLU A N 1
ATOM 2858 C CA . GLU A 1 367 ? -18.641 -33.375 -23.406 1 88 367 GLU A CA 1
ATOM 2859 C C . GLU A 1 367 ? -18.625 -32.688 -24.766 1 88 367 GLU A C 1
ATOM 2861 O O . GLU A 1 367 ? -17.75 -31.844 -25.031 1 88 367 GLU A O 1
ATOM 2866 N N . ALA A 1 368 ? -19.578 -33.312 -25.781 1 71.19 368 ALA A N 1
ATOM 2867 C CA . ALA A 1 368 ? -19.812 -32.812 -27.125 1 71.19 368 ALA A CA 1
ATOM 2868 C C . ALA A 1 368 ? -20.969 -31.812 -27.156 1 71.19 368 ALA A C 1
ATOM 2870 O O . ALA A 1 368 ? -21.922 -31.953 -26.375 1 71.19 368 ALA A O 1
ATOM 2871 N N . MET B 1 1 ? 10.789 5.766 -10.75 1 96.25 1 MET B N 1
ATOM 2872 C CA . MET B 1 1 ? 10.648 6.953 -9.914 1 96.25 1 MET B CA 1
ATOM 2873 C C . MET B 1 1 ? 11.859 7.133 -9.008 1 96.25 1 MET B C 1
ATOM 2875 O O . MET B 1 1 ? 12.453 6.148 -8.555 1 96.25 1 MET B O 1
ATOM 2879 N N . LYS B 1 2 ? 12.289 8.398 -8.789 1 96.31 2 LYS B N 1
ATOM 2880 C CA . LYS B 1 2 ? 13.438 8.695 -7.941 1 96.31 2 LYS B CA 1
ATOM 2881 C C . LYS B 1 2 ? 13 9.031 -6.516 1 96.31 2 LYS B C 1
ATOM 2883 O O . LYS B 1 2 ? 13 10.195 -6.117 1 96.31 2 LYS B O 1
ATOM 2888 N N . TYR B 1 3 ? 12.789 7.953 -5.762 1 97.56 3 TYR B N 1
ATOM 2889 C CA . TYR B 1 3 ? 12.289 8.102 -4.398 1 97.56 3 TYR B CA 1
ATOM 2890 C C . TYR B 1 3 ? 13.375 8.641 -3.475 1 97.56 3 TYR B C 1
ATOM 2892 O O . TYR B 1 3 ? 14.539 8.234 -3.57 1 97.56 3 TYR B O 1
ATOM 2900 N N . THR B 1 4 ? 13 9.516 -2.602 1 94.5 4 THR B N 1
ATOM 2901 C CA . THR B 1 4 ? 13.859 10.023 -1.534 1 94.5 4 THR B CA 1
ATOM 2902 C C . THR B 1 4 ? 13.117 10.031 -0.201 1 94.5 4 THR B C 1
ATOM 2904 O O . THR B 1 4 ? 11.914 10.297 -0.156 1 94.5 4 THR B O 1
ATOM 2907 N N . ARG B 1 5 ? 13.867 9.703 0.852 1 93.25 5 ARG B N 1
ATOM 2908 C CA . ARG B 1 5 ? 13.234 9.773 2.162 1 93.25 5 ARG B CA 1
ATOM 2909 C C . ARG B 1 5 ? 12.953 11.227 2.559 1 93.25 5 ARG B C 1
ATOM 2911 O O . ARG B 1 5 ? 13.766 12.109 2.305 1 93.25 5 ARG B O 1
ATOM 2918 N N . MET B 1 6 ? 11.867 11.406 3.205 1 91.62 6 MET B N 1
ATOM 2919 C CA . MET B 1 6 ? 11.398 12.734 3.617 1 91.62 6 MET B CA 1
ATOM 2920 C C . MET B 1 6 ? 11.859 13.055 5.035 1 91.62 6 MET B C 1
ATOM 2922 O O . MET B 1 6 ? 11.797 12.195 5.918 1 91.62 6 MET B O 1
ATOM 2926 N N . PRO B 1 7 ? 12.25 14.297 5.234 1 88.81 7 PRO B N 1
ATOM 2927 C CA . PRO B 1 7 ? 12.688 14.672 6.578 1 88.81 7 PRO B CA 1
ATOM 2928 C C . PRO B 1 7 ? 11.648 14.367 7.652 1 88.81 7 PRO B C 1
ATOM 2930 O O . PRO B 1 7 ? 11.992 13.898 8.734 1 88.81 7 PRO B O 1
ATOM 2933 N N . ILE B 1 8 ? 10.398 14.633 7.328 1 89.75 8 ILE B N 1
A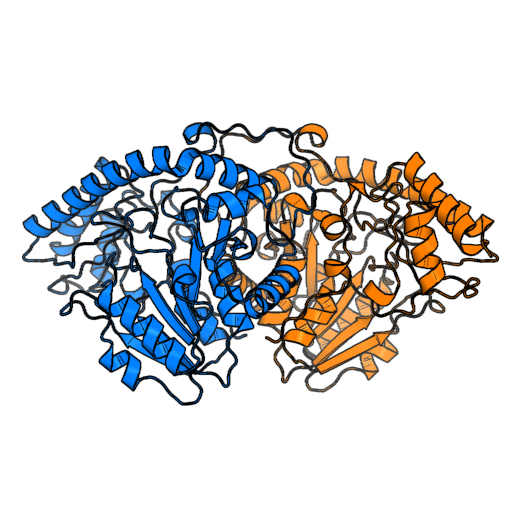TOM 2934 C CA . ILE B 1 8 ? 9.328 14.422 8.305 1 89.75 8 ILE B CA 1
ATOM 2935 C C . ILE B 1 8 ? 9.273 12.953 8.695 1 89.75 8 ILE B C 1
ATOM 2937 O O . ILE B 1 8 ? 8.938 12.617 9.836 1 89.75 8 ILE B O 1
ATOM 2941 N N . GLU B 1 9 ? 9.57 12.062 7.793 1 89.69 9 GLU B N 1
ATOM 2942 C CA . GLU B 1 9 ? 9.578 10.641 8.102 1 89.69 9 GLU B CA 1
ATOM 2943 C C . GLU B 1 9 ? 10.867 10.227 8.805 1 89.69 9 GLU B C 1
ATOM 2945 O O . GLU B 1 9 ? 10.836 9.43 9.742 1 89.69 9 GLU B O 1
ATOM 2950 N N . ILE B 1 10 ? 12.008 10.789 8.367 1 90 10 ILE B N 1
ATOM 2951 C CA . ILE B 1 10 ? 13.312 10.484 8.961 1 90 10 ILE B CA 1
ATOM 2952 C C . ILE B 1 10 ? 13.32 10.898 10.43 1 90 10 ILE B C 1
ATOM 2954 O O . ILE B 1 10 ? 13.852 10.18 11.281 1 90 10 ILE B O 1
ATOM 2958 N N . GLU B 1 11 ? 12.633 12.047 10.703 1 90.69 11 GLU B N 1
ATOM 2959 C CA . GLU B 1 11 ? 12.703 12.664 12.023 1 90.69 11 GLU B CA 1
ATOM 2960 C C . GLU B 1 11 ? 11.43 12.414 12.82 1 90.69 11 GLU B C 1
ATOM 2962 O O . GLU B 1 11 ? 11.195 13.055 13.852 1 90.69 11 GLU B O 1
ATOM 2967 N N . SER B 1 12 ? 10.594 11.523 12.344 1 89.31 12 SER B N 1
ATOM 2968 C CA . SER B 1 12 ? 9.32 11.281 13.023 1 89.31 12 SER B CA 1
ATOM 2969 C C . SER B 1 12 ? 9.539 10.727 14.422 1 89.31 12 SER B C 1
ATOM 2971 O O . SER B 1 12 ? 10.562 10.094 14.695 1 89.31 12 SER B O 1
ATOM 2973 N N . PRO B 1 13 ? 8.578 11 15.328 1 87.62 13 PRO B N 1
ATOM 2974 C CA . PRO B 1 13 ? 8.711 10.453 16.672 1 87.62 13 PRO B CA 1
ATOM 2975 C C . PRO B 1 13 ? 8.805 8.93 16.703 1 87.62 13 PRO B C 1
ATOM 2977 O O . PRO B 1 13 ? 9.469 8.359 17.562 1 87.62 13 PRO B O 1
ATOM 2980 N N . GLU B 1 14 ? 8.133 8.273 15.812 1 83.56 14 GLU B N 1
ATOM 2981 C CA . GLU B 1 14 ? 8.18 6.812 15.781 1 83.56 14 GLU B CA 1
ATOM 2982 C C . GLU B 1 14 ? 9.578 6.32 15.398 1 83.56 14 GLU B C 1
ATOM 2984 O O . GLU B 1 14 ? 9.984 5.227 15.805 1 83.56 14 GLU B O 1
ATOM 2989 N N . GLU B 1 15 ? 10.297 7.07 14.609 1 82.88 15 GLU B N 1
ATOM 2990 C CA . GLU B 1 15 ? 11.664 6.719 14.234 1 82.88 15 GLU B CA 1
ATOM 2991 C C . GLU B 1 15 ? 12.664 7.191 15.281 1 82.88 15 GLU B C 1
ATOM 2993 O O . GLU B 1 15 ? 13.664 6.52 15.547 1 82.88 15 GLU B O 1
ATOM 2998 N N . TYR B 1 16 ? 12.406 8.383 15.906 1 84.25 16 TYR B N 1
ATOM 2999 C CA . TYR B 1 16 ? 13.266 8.914 16.969 1 84.25 16 TYR B CA 1
ATOM 3000 C C . TYR B 1 16 ? 13.109 8.102 18.25 1 84.25 16 TYR B C 1
ATOM 3002 O O . TYR B 1 16 ? 14.094 7.832 18.938 1 84.25 16 TYR B O 1
ATOM 3010 N N . GLY B 1 17 ? 11.914 7.703 18.484 1 86.06 17 GLY B N 1
ATOM 3011 C CA . GLY B 1 17 ? 11.609 6.949 19.703 1 86.06 17 GLY B CA 1
ATOM 3012 C C . GLY B 1 17 ? 10.734 7.711 20.672 1 86.06 17 GLY B C 1
ATOM 3013 O O . GLY B 1 17 ? 11.195 8.648 21.328 1 86.06 17 GLY B O 1
ATOM 3014 N N . TYR B 1 18 ? 9.57 7.219 20.922 1 84.69 18 TYR B N 1
ATOM 3015 C CA . TYR B 1 18 ? 8.586 7.879 21.766 1 84.69 18 TYR B CA 1
ATOM 3016 C C . TYR B 1 18 ? 9.102 7.988 23.203 1 84.69 18 TYR B C 1
ATOM 3018 O O . TYR B 1 18 ? 8.82 8.969 23.891 1 84.69 18 TYR B O 1
ATOM 3026 N N . GLU B 1 19 ? 9.852 7.07 23.578 1 86.38 19 GLU B N 1
ATOM 3027 C CA . GLU B 1 19 ? 10.312 6.988 24.953 1 86.38 19 GLU B CA 1
ATOM 3028 C C . GLU B 1 19 ? 11.312 8.094 25.266 1 86.38 19 GLU B C 1
ATOM 3030 O O . GLU B 1 19 ? 11.547 8.414 26.438 1 86.38 19 GLU B O 1
ATOM 3035 N N . LYS B 1 20 ? 11.844 8.766 24.359 1 89.62 20 LYS B N 1
ATOM 3036 C CA . LYS B 1 20 ? 12.859 9.797 24.531 1 89.62 20 LYS B CA 1
ATOM 3037 C C . LYS B 1 20 ? 12.234 11.188 24.609 1 89.62 20 LYS B C 1
ATOM 3039 O O . LYS B 1 20 ? 12.93 12.18 24.812 1 89.62 20 LYS B O 1
ATOM 3044 N N . ILE B 1 21 ? 10.867 11.242 24.484 1 95.38 21 ILE B N 1
ATOM 3045 C CA . ILE B 1 21 ? 10.164 12.516 24.406 1 95.38 21 ILE B CA 1
ATOM 3046 C C . ILE B 1 21 ? 9.203 12.648 25.578 1 95.38 21 ILE B C 1
ATOM 3048 O O . ILE B 1 21 ? 8.273 11.852 25.734 1 95.38 21 ILE B O 1
ATOM 3052 N N . LYS B 1 22 ? 9.445 13.617 26.391 1 96.81 22 LYS B N 1
ATOM 3053 C CA . LYS B 1 22 ? 8.562 13.852 27.531 1 96.81 22 LYS B CA 1
ATOM 3054 C C . LYS B 1 22 ? 7.258 14.508 27.078 1 96.81 22 LYS B C 1
ATOM 3056 O O . LYS B 1 22 ? 6.172 14.055 27.438 1 96.81 22 LYS B O 1
ATOM 3061 N N . TYR B 1 23 ? 7.352 15.617 26.328 1 98.38 23 TYR B N 1
ATOM 3062 C CA . TYR B 1 23 ? 6.215 16.312 25.75 1 98.38 23 TYR B CA 1
ATOM 3063 C C . TYR B 1 23 ? 6.234 16.219 24.234 1 98.38 23 TYR B C 1
ATOM 3065 O O . TYR B 1 23 ? 6.879 17.031 23.562 1 98.38 23 TYR B O 1
ATOM 3073 N N . ASN B 1 24 ? 5.453 15.266 23.672 1 98 24 ASN B N 1
ATOM 3074 C CA . ASN B 1 24 ? 5.395 15.078 22.234 1 98 24 ASN B CA 1
ATOM 3075 C C . ASN B 1 24 ? 4.309 15.945 21.594 1 98 24 ASN B C 1
ATOM 3077 O O . ASN B 1 24 ? 3.15 15.531 21.516 1 98 24 ASN B O 1
ATOM 3081 N N . LEU B 1 25 ? 4.691 17.062 21.078 1 98.5 25 LEU B N 1
ATOM 3082 C CA . LEU B 1 25 ? 3.787 17.984 20.391 1 98.5 25 LEU B CA 1
ATOM 3083 C C . LEU B 1 25 ? 3.986 17.922 18.891 1 98.5 25 LEU B C 1
ATOM 3085 O O . LEU B 1 25 ? 3.541 18.797 18.156 1 98.5 25 LEU B O 1
ATOM 3089 N N . SER B 1 26 ? 4.711 16.859 18.438 1 97.19 26 SER B N 1
ATOM 3090 C CA . SER B 1 26 ? 5.039 16.766 17.016 1 97.19 26 SER B CA 1
ATOM 3091 C C . SER B 1 26 ? 3.961 16 16.25 1 97.19 26 SER B C 1
ATOM 3093 O O . SER B 1 26 ? 3.93 16.047 15.016 1 97.19 26 SER B O 1
ATOM 3095 N N . GLU B 1 27 ? 3.053 15.312 16.922 1 96.88 27 GLU B N 1
ATOM 3096 C CA . GLU B 1 27 ? 2.061 14.453 16.297 1 96.88 27 GLU B CA 1
ATOM 3097 C C . GLU B 1 27 ? 0.972 15.273 15.609 1 96.88 27 GLU B C 1
ATOM 3099 O O . GLU B 1 27 ? 0.702 16.406 16 1 96.88 27 GLU B O 1
ATOM 3104 N N . SER B 1 28 ? 0.416 14.672 14.609 1 96.94 28 SER B N 1
ATOM 3105 C CA . SER B 1 28 ? -0.568 15.398 13.812 1 96.94 28 SER B CA 1
ATOM 3106 C C . SER B 1 28 ? -1.945 14.75 13.906 1 96.94 28 SER B C 1
ATOM 3108 O O . SER B 1 28 ? -2.812 14.992 13.062 1 96.94 28 SER B O 1
ATOM 3110 N N . SER B 1 29 ? -2.154 13.898 14.836 1 97.62 29 SER B N 1
ATOM 3111 C CA . SER B 1 29 ? -3.412 13.195 15.062 1 97.62 29 SER B CA 1
ATOM 3112 C C . SER B 1 29 ? -3.887 13.359 16.5 1 97.62 29 SER B C 1
ATOM 3114 O O . SER B 1 29 ? -3.168 13.914 17.344 1 97.62 29 SER B O 1
ATOM 3116 N N . ILE B 1 30 ? -5.09 12.945 16.797 1 98.44 30 ILE B N 1
ATOM 3117 C CA . ILE B 1 30 ? -5.484 12.758 18.188 1 98.44 30 ILE B CA 1
ATOM 3118 C C . ILE B 1 30 ? -4.727 11.57 18.781 1 98.44 30 ILE B C 1
ATOM 3120 O O . ILE B 1 30 ? -3.967 10.898 18.078 1 98.44 30 ILE B O 1
ATOM 3124 N N . ALA B 1 31 ? -4.902 11.375 20.078 1 97.75 31 ALA B N 1
ATOM 3125 C CA . ALA B 1 31 ? -4.191 10.305 20.766 1 97.75 31 ALA B CA 1
ATOM 3126 C C . ALA B 1 31 ? -4.496 8.953 20.125 1 97.75 31 ALA B C 1
ATOM 3128 O O . ALA B 1 31 ? -5.637 8.68 19.75 1 97.75 31 ALA B O 1
ATOM 3129 N N . ASP B 1 32 ? -3.492 8.133 20 1 97.44 32 ASP B N 1
ATOM 3130 C CA . ASP B 1 32 ? -3.67 6.797 19.438 1 97.44 32 ASP B CA 1
ATOM 3131 C C . ASP B 1 32 ? -4.66 5.988 20.281 1 97.44 32 ASP B C 1
ATOM 3133 O O . ASP B 1 32 ? -4.555 5.938 21.5 1 97.44 32 ASP B O 1
ATOM 3137 N N . GLN B 1 33 ? -5.559 5.43 19.609 1 98.44 33 GLN B N 1
ATOM 3138 C CA . GLN B 1 33 ? -6.562 4.602 20.266 1 98.44 33 GLN B CA 1
ATOM 3139 C C . GLN B 1 33 ? -6.117 3.145 20.328 1 98.44 33 GLN B C 1
ATOM 3141 O O . GLN B 1 33 ? -5.227 2.729 19.594 1 98.44 33 GLN B O 1
ATOM 3146 N N . THR B 1 34 ? -6.684 2.424 21.281 1 98.44 34 THR B N 1
ATOM 3147 C CA . THR B 1 34 ? -6.562 0.972 21.344 1 98.44 34 THR B CA 1
ATOM 3148 C C . THR B 1 34 ? -7.863 0.306 20.906 1 98.44 34 THR B C 1
ATOM 3150 O O . THR B 1 34 ? -8.898 0.964 20.797 1 98.44 34 THR B O 1
ATOM 3153 N N . LEU B 1 35 ? -7.777 -1.027 20.547 1 98.38 35 LEU B N 1
ATOM 3154 C CA . LEU B 1 35 ? -9.016 -1.753 20.281 1 98.38 35 LEU B CA 1
ATOM 3155 C C . LEU B 1 35 ? -9.984 -1.61 21.453 1 98.38 35 LEU B C 1
ATOM 3157 O O . LEU B 1 35 ? -11.18 -1.363 21.25 1 98.38 35 LEU B O 1
ATOM 3161 N N . GLY B 1 36 ? -9.445 -1.677 22.656 1 98 36 GLY B N 1
ATOM 3162 C CA . GLY B 1 36 ? -10.258 -1.57 23.859 1 98 36 GLY B CA 1
ATOM 3163 C C . GLY B 1 36 ? -10.891 -0.201 24.031 1 98 36 GLY B C 1
ATOM 3164 O O . GLY B 1 36 ? -12.055 -0.094 24.422 1 98 36 GLY B O 1
ATOM 3165 N N . SER B 1 37 ? -10.102 0.889 23.797 1 97.75 37 SER B N 1
ATOM 3166 C CA . SER B 1 37 ? -10.633 2.24 23.969 1 97.75 37 SER B CA 1
ATOM 3167 C C . SER B 1 37 ? -11.75 2.521 22.969 1 97.75 37 SER B C 1
ATOM 3169 O O . SER B 1 37 ? -12.586 3.395 23.203 1 97.75 37 SER B O 1
ATOM 3171 N N . LEU B 1 38 ? -11.805 1.726 21.844 1 97.38 38 LEU B N 1
ATOM 3172 C CA . LEU B 1 38 ? -12.844 1.877 20.828 1 97.38 38 LEU B CA 1
ATOM 3173 C C . LEU B 1 38 ? -13.984 0.895 21.062 1 97.38 38 LEU B C 1
ATOM 3175 O O . LEU B 1 38 ? -14.953 0.866 20.297 1 97.38 38 LEU B O 1
ATOM 3179 N N . GLY B 1 39 ? -13.812 0.093 22.125 1 97.25 39 GLY B N 1
ATOM 3180 C CA . GLY B 1 39 ? -14.836 -0.887 22.438 1 97.25 39 GLY B CA 1
ATOM 3181 C C . GLY B 1 39 ? -14.906 -2.027 21.438 1 97.25 39 GLY B C 1
ATOM 3182 O O . GLY B 1 39 ? -15.984 -2.568 21.188 1 97.25 39 GLY B O 1
ATOM 3183 N N . LEU B 1 40 ? -13.805 -2.369 20.859 1 97.56 40 LEU B N 1
ATOM 3184 C CA . LEU B 1 40 ? -13.82 -3.354 19.781 1 97.56 40 LEU B CA 1
ATOM 3185 C C . LEU B 1 40 ? -13.227 -4.68 20.234 1 97.56 40 LEU B C 1
ATOM 3187 O O . LEU B 1 40 ? -12.242 -4.695 20.984 1 97.56 40 LEU B O 1
ATOM 3191 N N . GLN B 1 41 ? -13.875 -5.719 19.906 1 96.5 41 GLN B N 1
ATOM 3192 C CA . GLN B 1 41 ? -13.375 -7.09 19.953 1 96.5 41 GLN B CA 1
ATOM 3193 C C . GLN B 1 41 ? -13.484 -7.762 18.578 1 96.5 41 GLN B C 1
ATOM 3195 O O . GLN B 1 41 ? -14.586 -8.055 18.109 1 96.5 41 GLN B O 1
ATOM 3200 N N . ILE B 1 42 ? -12.406 -8.023 18.016 1 97.44 42 ILE B N 1
ATOM 3201 C CA . ILE B 1 42 ? -12.398 -8.539 16.656 1 97.44 42 ILE B CA 1
ATOM 3202 C C . ILE B 1 42 ? -12.961 -9.961 16.641 1 97.44 42 ILE B C 1
ATOM 3204 O O . ILE B 1 42 ? -12.477 -10.836 17.344 1 97.44 42 ILE B O 1
ATOM 3208 N N . PRO B 1 43 ? -13.984 -10.219 15.805 1 97.5 43 PRO B N 1
ATOM 3209 C CA . PRO B 1 43 ? -14.539 -11.57 15.703 1 97.5 43 PRO B CA 1
ATOM 3210 C C . PRO B 1 43 ? -13.641 -12.523 14.914 1 97.5 43 PRO B C 1
ATOM 3212 O O . PRO B 1 43 ? -12.555 -12.133 14.484 1 97.5 43 PRO B O 1
ATOM 3215 N N . ASP B 1 44 ? -14.078 -13.789 14.828 1 98.19 44 ASP B N 1
ATOM 3216 C CA . ASP B 1 44 ? -13.328 -14.789 14.07 1 98.19 44 ASP B CA 1
ATOM 3217 C C . ASP B 1 44 ? -13.438 -14.547 12.57 1 98.19 44 ASP B C 1
ATOM 3219 O O . ASP B 1 44 ? -14.055 -15.328 11.852 1 98.19 44 ASP B O 1
ATOM 3223 N N . LEU B 1 45 ? -12.719 -13.578 12.125 1 97.75 45 LEU B N 1
ATOM 3224 C CA . LEU B 1 45 ? -12.758 -13.18 10.719 1 97.75 45 LEU B CA 1
ATOM 3225 C C . LEU B 1 45 ? -12.008 -14.188 9.852 1 97.75 45 LEU B C 1
ATOM 3227 O O . LEU B 1 45 ? -10.969 -14.711 10.25 1 97.75 45 LEU B O 1
ATOM 3231 N N . LYS B 1 46 ? -12.531 -14.555 8.695 1 97.56 46 LYS B N 1
ATOM 3232 C CA . LYS B 1 46 ? -11.789 -15.281 7.664 1 97.56 46 LYS B CA 1
ATOM 3233 C C . LYS B 1 46 ? -10.82 -14.359 6.93 1 97.56 46 LYS B C 1
ATOM 3235 O O . LYS B 1 46 ? -11.211 -13.289 6.457 1 97.56 46 LYS B O 1
ATOM 3240 N N . LEU B 1 47 ? -9.586 -14.641 6.898 1 97.5 47 LEU B N 1
ATOM 3241 C CA . LEU B 1 47 ? -8.523 -13.781 6.383 1 97.5 47 LEU B CA 1
ATOM 3242 C C . LEU B 1 47 ? -8.297 -14.031 4.895 1 97.5 47 LEU B C 1
ATOM 3244 O O . LEU B 1 47 ? -7.184 -14.367 4.484 1 97.5 47 LEU B O 1
ATOM 3248 N N . LEU B 1 48 ? -9.25 -13.781 4.035 1 95.56 48 LEU B N 1
ATOM 3249 C CA . LEU B 1 48 ? -9.258 -13.992 2.592 1 95.56 48 LEU B CA 1
ATOM 3250 C C . LEU B 1 48 ? -8.969 -12.688 1.852 1 95.56 48 LEU B C 1
ATOM 3252 O O . LEU B 1 48 ? -8.891 -11.625 2.469 1 95.56 48 LEU B O 1
ATOM 3256 N N . TYR B 1 49 ? -8.672 -12.812 0.534 1 91.44 49 TYR B N 1
ATOM 3257 C CA . TYR B 1 49 ? -8.68 -11.617 -0.299 1 91.44 49 TYR B CA 1
ATOM 3258 C C . TYR B 1 49 ? -10.055 -10.961 -0.297 1 91.44 49 TYR B C 1
ATOM 3260 O O . TYR B 1 49 ? -11.055 -11.602 -0.612 1 91.44 49 TYR B O 1
ATOM 3268 N N . ASN B 1 50 ? -10.102 -9.781 0.084 1 89.81 50 ASN B N 1
ATOM 3269 C CA . ASN B 1 50 ? -11.383 -9.078 0.074 1 89.81 50 ASN B CA 1
ATOM 3270 C C . ASN B 1 50 ? -11.617 -8.367 -1.254 1 89.81 50 ASN B C 1
ATOM 3272 O O . ASN B 1 50 ? -10.812 -8.484 -2.18 1 89.81 50 ASN B O 1
ATOM 3276 N N . GLU B 1 51 ? -12.805 -7.719 -1.367 1 92.31 51 GLU B N 1
ATOM 3277 C CA . GLU B 1 51 ? -13.109 -6.965 -2.58 1 92.31 51 GLU B CA 1
ATOM 3278 C C . GLU B 1 51 ? -12.008 -5.961 -2.898 1 92.31 51 GLU B C 1
ATOM 3280 O O . GLU B 1 51 ? -11.539 -5.246 -2.012 1 92.31 51 GLU B O 1
ATOM 3285 N N . HIS B 1 52 ? -11.641 -5.91 -4.148 1 95.69 52 HIS B N 1
ATOM 3286 C CA . HIS B 1 52 ? -10.508 -5.07 -4.523 1 95.69 52 HIS B CA 1
ATOM 3287 C C . HIS B 1 52 ? -10.789 -3.6 -4.23 1 95.69 52 HIS B C 1
ATOM 3289 O O . HIS B 1 52 ? -9.898 -2.865 -3.799 1 95.69 52 HIS B O 1
ATOM 3295 N N . LYS B 1 53 ? -12.047 -3.111 -4.402 1 97.25 53 LYS B N 1
ATOM 3296 C CA . LYS B 1 53 ? -12.414 -1.72 -4.156 1 97.25 53 LYS B CA 1
ATOM 3297 C C . LYS B 1 53 ? -12.539 -1.443 -2.66 1 97.25 53 LYS B C 1
ATOM 3299 O O . LYS B 1 53 ? -12.57 -0.285 -2.238 1 97.25 53 LYS B O 1
ATOM 3304 N N . GLY B 1 54 ? -12.602 -2.475 -1.847 1 96.69 54 GLY B N 1
ATOM 3305 C CA . GLY B 1 54 ? -13.031 -2.404 -0.46 1 96.69 54 GLY B CA 1
ATOM 3306 C C . GLY B 1 54 ? -14.484 -2.801 -0.27 1 96.69 54 GLY B C 1
ATOM 3307 O O . GLY B 1 54 ? -15.273 -2.773 -1.218 1 96.69 54 GLY B O 1
ATOM 3308 N N . SER B 1 55 ? -14.844 -3.203 0.924 1 95.56 55 SER B N 1
ATOM 3309 C CA . SER B 1 55 ? -16.203 -3.693 1.178 1 95.56 55 SER B CA 1
ATOM 3310 C C . SER B 1 55 ? -17.234 -2.639 0.831 1 95.56 55 SER B C 1
ATOM 3312 O O . SER B 1 55 ? -17.031 -1.449 1.084 1 95.56 55 SER B O 1
ATOM 3314 N N . THR B 1 56 ? -18.312 -3.084 0.232 1 95.88 56 THR B N 1
ATOM 3315 C CA . THR B 1 56 ? -19.406 -2.201 -0.148 1 95.88 56 THR B CA 1
ATOM 3316 C C . THR B 1 56 ? -19.969 -1.485 1.075 1 95.88 56 THR B C 1
ATOM 3318 O O . THR B 1 56 ? -20.297 -0.297 1.013 1 95.88 56 THR B O 1
ATOM 3321 N N . ALA B 1 57 ? -20.062 -2.227 2.148 1 97.12 57 ALA B N 1
ATOM 3322 C CA . ALA B 1 57 ? -20.578 -1.653 3.387 1 97.12 57 ALA B CA 1
ATOM 3323 C C . ALA B 1 57 ? -19.719 -0.488 3.857 1 97.12 57 ALA B C 1
ATOM 3325 O O . ALA B 1 57 ? -20.234 0.565 4.234 1 97.12 57 ALA B O 1
ATOM 3326 N N . LEU B 1 58 ? -18.422 -0.659 3.836 1 98.25 58 LEU B N 1
ATOM 3327 C CA . LEU B 1 58 ? -17.484 0.381 4.254 1 98.25 58 LEU B CA 1
ATOM 3328 C C . LEU B 1 58 ? -17.562 1.591 3.33 1 98.25 58 LEU B C 1
ATOM 3330 O O . LEU B 1 58 ? -17.641 2.73 3.797 1 98.25 58 LEU B O 1
ATOM 3334 N N . ARG B 1 59 ? -17.547 1.368 2.018 1 98.62 59 ARG B N 1
ATOM 3335 C CA . ARG B 1 59 ? -17.625 2.439 1.03 1 98.62 59 ARG B CA 1
ATOM 3336 C C . ARG B 1 59 ? -18.938 3.211 1.154 1 98.62 59 ARG B C 1
ATOM 3338 O O . ARG B 1 59 ? -18.969 4.43 0.961 1 98.62 59 ARG B O 1
ATOM 3345 N N . SER B 1 60 ? -20.016 2.537 1.525 1 98.31 60 SER B N 1
ATOM 3346 C CA . SER B 1 60 ? -21.312 3.182 1.733 1 98.31 60 SER B CA 1
ATOM 3347 C C . SER B 1 60 ? -21.297 4.066 2.977 1 98.31 60 SER B C 1
ATOM 3349 O O . SER B 1 60 ? -21.859 5.164 2.969 1 98.31 60 SER B O 1
ATOM 3351 N N . LEU B 1 61 ? -20.656 3.613 4.031 1 98.12 61 LEU B N 1
ATOM 3352 C CA . LEU B 1 61 ? -20.578 4.383 5.266 1 98.12 61 LEU B CA 1
ATOM 3353 C C . LEU B 1 61 ? -19.812 5.688 5.043 1 98.12 61 LEU B C 1
ATOM 3355 O O . LEU B 1 61 ? -20.156 6.715 5.633 1 98.12 61 LEU B O 1
ATOM 3359 N N . ILE B 1 62 ? -18.828 5.703 4.176 1 98.12 62 ILE B N 1
ATOM 3360 C CA . ILE B 1 62 ? -17.953 6.836 3.926 1 98.12 62 ILE B CA 1
ATOM 3361 C C . ILE B 1 62 ? -18.734 7.973 3.281 1 98.12 62 ILE B C 1
ATOM 3363 O O . ILE B 1 62 ? -18.484 9.148 3.559 1 98.12 62 ILE B O 1
ATOM 3367 N N . VAL B 1 63 ? -19.75 7.648 2.484 1 97.69 63 VAL B N 1
ATOM 3368 C CA . VAL B 1 63 ? -20.453 8.688 1.741 1 97.69 63 VAL B CA 1
ATOM 3369 C C . VAL B 1 63 ? -21.906 8.75 2.186 1 97.69 63 VAL B C 1
ATOM 3371 O O . VAL B 1 63 ? -22.75 9.289 1.476 1 97.69 63 VAL B O 1
ATOM 3374 N N . LYS B 1 64 ? -22.281 8.133 3.289 1 93.19 64 LYS B N 1
ATOM 3375 C CA . LYS B 1 64 ? -23.672 7.961 3.732 1 93.19 64 LYS B CA 1
ATOM 3376 C C . LYS B 1 64 ? -24.391 9.305 3.818 1 93.19 64 LYS B C 1
ATOM 3378 O O . LYS B 1 64 ? -25.562 9.398 3.477 1 93.19 64 LYS B O 1
ATOM 3383 N N . ASP B 1 65 ? -23.844 10.352 4.195 1 88.06 65 ASP B N 1
ATOM 3384 C CA . ASP B 1 65 ? -24.516 11.625 4.426 1 88.06 65 ASP B CA 1
ATOM 3385 C C . ASP B 1 65 ? -24.359 12.555 3.223 1 88.06 65 ASP B C 1
ATOM 3387 O O . ASP B 1 65 ? -24.531 13.766 3.344 1 88.06 65 ASP B O 1
ATOM 3391 N N . HIS B 1 66 ? -24.062 11.945 2.062 1 91.25 66 HIS B N 1
ATOM 3392 C CA . HIS B 1 66 ? -23.859 12.742 0.859 1 91.25 66 HIS B CA 1
ATOM 3393 C C . HIS B 1 66 ? -24.688 12.203 -0.306 1 91.25 66 HIS B C 1
ATOM 3395 O O . HIS B 1 66 ? -24.281 11.234 -0.958 1 91.25 66 HIS B O 1
ATOM 3401 N N . ASP B 1 67 ? -25.703 12.898 -0.643 1 87.44 67 ASP B N 1
ATOM 3402 C CA . ASP B 1 67 ? -26.719 12.383 -1.547 1 87.44 67 ASP B CA 1
ATOM 3403 C C . ASP B 1 67 ? -26.188 12.273 -2.975 1 87.44 67 ASP B C 1
ATOM 3405 O O . ASP B 1 67 ? -26.703 11.492 -3.775 1 87.44 67 ASP B O 1
ATOM 3409 N N . ASN B 1 68 ? -25.25 12.992 -3.311 1 94.62 68 ASN B N 1
ATOM 3410 C CA . ASN B 1 68 ? -24.812 12.961 -4.699 1 94.62 68 ASN B CA 1
ATOM 3411 C C . ASN B 1 68 ? -23.562 12.102 -4.867 1 94.62 68 ASN B C 1
ATOM 3413 O O . ASN B 1 68 ? -22.828 12.25 -5.844 1 94.62 68 ASN B O 1
ATOM 3417 N N . LEU B 1 69 ? -23.266 11.297 -3.9 1 97.88 69 LEU B N 1
ATOM 3418 C CA . LEU B 1 69 ? -22.188 10.312 -3.949 1 97.88 69 LEU B CA 1
ATOM 3419 C C . LEU B 1 69 ? -22.719 8.914 -3.641 1 97.88 69 LEU B C 1
ATOM 3421 O O . LEU B 1 69 ? -23.75 8.766 -2.975 1 97.88 69 LEU B O 1
ATOM 3425 N N . SER B 1 70 ? -22.109 7.91 -4.172 1 97.75 70 SER B N 1
ATOM 3426 C CA . SER B 1 70 ? -22.438 6.516 -3.885 1 97.75 70 SER B CA 1
ATOM 3427 C C . SER B 1 70 ? -21.172 5.711 -3.574 1 97.75 70 SER B C 1
ATOM 3429 O O . SER B 1 70 ? -20.062 6.203 -3.754 1 97.75 70 SER B O 1
ATOM 3431 N N . HIS B 1 71 ? -21.406 4.496 -3.092 1 97.75 71 HIS B N 1
ATOM 3432 C CA . HIS B 1 71 ? -20.281 3.633 -2.766 1 97.75 71 HIS B CA 1
ATOM 3433 C C . HIS B 1 71 ? -19.422 3.359 -3.996 1 97.75 71 HIS B C 1
ATOM 3435 O O . HIS B 1 71 ? -18.234 3.062 -3.875 1 97.75 71 HIS B O 1
ATOM 3441 N N . ASP B 1 72 ? -19.938 3.5 -5.219 1 97.38 72 ASP B N 1
ATOM 3442 C CA . ASP B 1 72 ? -19.188 3.268 -6.453 1 97.38 72 ASP B CA 1
ATOM 3443 C C . ASP B 1 72 ? -18.156 4.375 -6.691 1 97.38 72 ASP B C 1
ATOM 3445 O O . ASP B 1 72 ? -17.25 4.215 -7.504 1 97.38 72 ASP B O 1
ATOM 3449 N N . ASP B 1 73 ? -18.312 5.508 -5.961 1 98.69 73 ASP B N 1
ATOM 3450 C CA . ASP B 1 73 ? -17.406 6.648 -6.113 1 98.69 73 ASP B CA 1
ATOM 3451 C C . ASP B 1 73 ? -16.219 6.547 -5.152 1 98.69 73 ASP B C 1
ATOM 3453 O O . ASP B 1 73 ? -15.359 7.422 -5.133 1 98.69 73 ASP B O 1
ATOM 3457 N N . VAL B 1 74 ? -16.188 5.469 -4.359 1 98.88 74 VAL B N 1
ATOM 3458 C CA . VAL B 1 74 ? -15.203 5.375 -3.283 1 98.88 74 VAL B CA 1
ATOM 3459 C C . VAL B 1 74 ? -14.266 4.203 -3.541 1 98.88 74 VAL B C 1
ATOM 3461 O O . VAL B 1 74 ? -14.711 3.102 -3.869 1 98.88 74 VAL B O 1
ATOM 3464 N N . LEU B 1 75 ? -12.984 4.418 -3.447 1 98.88 75 LEU B N 1
ATOM 3465 C CA . LEU B 1 75 ? -11.961 3.375 -3.455 1 98.88 75 LEU B CA 1
ATOM 3466 C C . LEU B 1 75 ? -11.18 3.375 -2.148 1 98.88 75 LEU B C 1
ATOM 3468 O O . LEU B 1 75 ? -10.562 4.379 -1.789 1 98.88 75 LEU B O 1
ATOM 3472 N N . ILE B 1 76 ? -11.211 2.244 -1.439 1 98.75 76 ILE B N 1
ATOM 3473 C CA . ILE B 1 76 ? -10.461 2.113 -0.194 1 98.75 76 ILE B CA 1
ATOM 3474 C C . ILE B 1 76 ? -8.969 1.962 -0.5 1 98.75 76 ILE B C 1
ATOM 3476 O O . ILE B 1 76 ? -8.594 1.244 -1.43 1 98.75 76 ILE B O 1
ATOM 3480 N N . THR B 1 77 ? -8.148 2.648 0.243 1 98.38 77 THR B N 1
ATOM 3481 C CA . THR B 1 77 ? -6.703 2.629 0.04 1 98.38 77 THR B CA 1
ATOM 3482 C C . THR B 1 77 ? -5.973 2.439 1.366 1 98.38 77 THR B C 1
ATOM 3484 O O . THR B 1 77 ? -6.598 2.438 2.43 1 98.38 77 THR B O 1
ATOM 3487 N N . SER B 1 78 ? -4.668 2.24 1.291 1 96.44 78 SER B N 1
ATOM 3488 C CA . SER B 1 78 ? -3.814 2.094 2.465 1 96.44 78 SER B CA 1
ATOM 3489 C C . SER B 1 78 ? -3.477 3.451 3.076 1 96.44 78 SER B C 1
ATOM 3491 O O . SER B 1 78 ? -2.324 3.885 3.039 1 96.44 78 SER B O 1
ATOM 3493 N N . GLY B 1 79 ? -4.461 4.02 3.691 1 96.94 79 GLY B N 1
ATOM 3494 C CA . GLY B 1 79 ? -4.301 5.367 4.215 1 96.94 79 GLY B CA 1
ATOM 3495 C C . GLY B 1 79 ? -4.398 6.438 3.145 1 96.94 79 GLY B C 1
ATOM 3496 O O . GLY B 1 79 ? -4.566 6.129 1.962 1 96.94 79 GLY B O 1
ATOM 3497 N N . ALA B 1 80 ? -4.363 7.68 3.588 1 97.88 80 ALA B N 1
ATOM 3498 C CA . ALA B 1 80 ? -4.363 8.805 2.658 1 97.88 80 ALA B CA 1
ATOM 3499 C C . ALA B 1 80 ? -3.088 8.828 1.82 1 97.88 80 ALA B C 1
ATOM 3501 O O . ALA B 1 80 ? -3.111 9.227 0.654 1 97.88 80 ALA B O 1
ATOM 3502 N N . ALA B 1 81 ? -1.973 8.391 2.43 1 96.69 81 ALA B N 1
ATOM 3503 C CA . ALA B 1 81 ? -0.721 8.312 1.682 1 96.69 81 ALA B CA 1
ATOM 3504 C C . ALA B 1 81 ? -0.876 7.43 0.447 1 96.69 81 ALA B C 1
ATOM 3506 O O . ALA B 1 81 ? -0.429 7.793 -0.644 1 96.69 81 ALA B O 1
ATOM 3507 N N . GLY B 1 82 ? -1.535 6.262 0.644 1 97.94 82 GLY B N 1
ATOM 3508 C CA . GLY B 1 82 ? -1.8 5.395 -0.492 1 97.94 82 GLY B CA 1
ATOM 3509 C C . GLY B 1 82 ? -2.668 6.047 -1.552 1 97.94 82 GLY B C 1
ATOM 3510 O O . GLY B 1 82 ? -2.441 5.859 -2.748 1 97.94 82 GLY B O 1
ATOM 3511 N N . ALA B 1 83 ? -3.66 6.762 -1.136 1 98.75 83 ALA B N 1
ATOM 3512 C CA . ALA B 1 83 ? -4.539 7.48 -2.057 1 98.75 83 ALA B CA 1
ATOM 3513 C C . ALA B 1 83 ? -3.754 8.492 -2.885 1 98.75 83 ALA B C 1
ATOM 3515 O O . ALA B 1 83 ? -3.857 8.516 -4.113 1 98.75 83 ALA B O 1
ATOM 3516 N N . LEU B 1 84 ? -2.986 9.297 -2.215 1 98.62 84 LEU B N 1
ATOM 3517 C CA . LEU B 1 84 ? -2.201 10.336 -2.877 1 98.62 84 LEU B CA 1
ATOM 3518 C C . LEU B 1 84 ? -1.205 9.719 -3.854 1 98.62 84 LEU B C 1
ATOM 3520 O O . LEU B 1 84 ? -0.999 10.25 -4.949 1 98.62 84 LEU B O 1
ATOM 3524 N N . PHE B 1 85 ? -0.62 8.656 -3.465 1 98.69 85 PHE B N 1
ATOM 3525 C CA . PHE B 1 85 ? 0.342 7.977 -4.324 1 98.69 85 PHE B CA 1
ATOM 3526 C C . PHE B 1 85 ? -0.333 7.461 -5.59 1 98.69 85 PHE B C 1
ATOM 3528 O O . PHE B 1 85 ? 0.187 7.637 -6.695 1 98.69 85 PHE B O 1
ATOM 3535 N N . ILE B 1 86 ? -1.471 6.758 -5.426 1 98.69 86 ILE B N 1
ATOM 3536 C CA . ILE B 1 86 ? -2.229 6.227 -6.555 1 98.69 86 ILE B CA 1
ATOM 3537 C C . ILE B 1 86 ? -2.592 7.355 -7.512 1 98.69 86 ILE B C 1
ATOM 3539 O O . ILE B 1 86 ? -2.387 7.242 -8.727 1 98.69 86 ILE B O 1
ATOM 3543 N N . ILE B 1 87 ? -3.086 8.43 -6.98 1 98.81 87 ILE B N 1
ATOM 3544 C CA . ILE B 1 87 ? -3.523 9.555 -7.797 1 98.81 87 ILE B CA 1
ATOM 3545 C C . ILE B 1 87 ? -2.33 10.141 -8.547 1 98.81 87 ILE B C 1
ATOM 3547 O O . ILE B 1 87 ? -2.381 10.305 -9.773 1 98.81 87 ILE B O 1
ATOM 3551 N N . SER B 1 88 ? -1.237 10.43 -7.902 1 98.56 88 SER B N 1
ATOM 3552 C CA . SER B 1 88 ? -0.072 11.047 -8.523 1 98.56 88 SER B CA 1
ATOM 3553 C C . SER B 1 88 ? 0.55 10.125 -9.57 1 98.56 88 SER B C 1
ATOM 3555 O O . SER B 1 88 ? 0.827 10.547 -10.695 1 98.56 88 SER B O 1
ATOM 3557 N N . SER B 1 89 ? 0.763 8.859 -9.211 1 98.19 89 SER B N 1
ATOM 3558 C CA . SER B 1 89 ? 1.475 7.949 -10.102 1 98.19 89 SER B CA 1
ATOM 3559 C C . SER B 1 89 ? 0.635 7.598 -11.32 1 98.19 89 SER B C 1
ATOM 3561 O O . SER B 1 89 ? 1.175 7.227 -12.367 1 98.19 89 SER B O 1
ATOM 3563 N N . SER B 1 90 ? -0.673 7.691 -11.211 1 98.31 90 SER B N 1
ATOM 3564 C CA . SER B 1 90 ? -1.547 7.324 -12.32 1 98.31 90 SER B CA 1
ATOM 3565 C C . SER B 1 90 ? -1.848 8.531 -13.203 1 98.31 90 SER B C 1
ATOM 3567 O O . SER B 1 90 ? -2.137 8.375 -14.391 1 98.31 90 SER B O 1
ATOM 3569 N N . GLN B 1 91 ? -1.773 9.75 -12.625 1 98.38 91 GLN B N 1
ATOM 3570 C CA . GLN B 1 91 ? -2.277 10.898 -13.367 1 98.38 91 GLN B CA 1
ATOM 3571 C C . GLN B 1 91 ? -1.141 11.828 -13.789 1 98.38 91 GLN B C 1
ATOM 3573 O O . GLN B 1 91 ? -1.326 12.703 -14.641 1 98.38 91 GLN B O 1
ATOM 3578 N N . LEU B 1 92 ? 0.018 11.672 -13.211 1 98.25 92 LEU B N 1
ATOM 3579 C CA . LEU B 1 92 ? 1.129 12.562 -13.531 1 98.25 92 LEU B CA 1
ATOM 3580 C C . LEU B 1 92 ? 2.256 11.805 -14.219 1 98.25 92 LEU B C 1
ATOM 3582 O O . LEU B 1 92 ? 2.537 10.656 -13.875 1 98.25 92 LEU B O 1
ATOM 3586 N N . ALA B 1 93 ? 2.854 12.383 -15.203 1 97 93 ALA B N 1
ATOM 3587 C CA . ALA B 1 93 ? 4.047 11.938 -15.914 1 97 93 ALA B CA 1
ATOM 3588 C C . ALA B 1 93 ? 5.121 13.023 -15.93 1 97 93 ALA B C 1
ATOM 3590 O O . ALA B 1 93 ? 4.848 14.172 -15.586 1 97 93 ALA B O 1
ATOM 3591 N N . PRO B 1 94 ? 6.367 12.641 -16.266 1 96.5 94 PRO B N 1
ATOM 3592 C CA . PRO B 1 94 ? 7.438 13.641 -16.312 1 96.5 94 PRO B CA 1
ATOM 3593 C C . PRO B 1 94 ? 7.121 14.805 -17.25 1 96.5 94 PRO B C 1
ATOM 3595 O O . PRO B 1 94 ? 7.668 15.898 -17.078 1 96.5 94 PRO B O 1
ATOM 3598 N N . THR B 1 95 ? 6.242 14.625 -18.188 1 97.44 95 THR B N 1
ATOM 3599 C CA . THR B 1 95 ? 5.906 15.656 -19.156 1 97.44 95 THR B CA 1
ATOM 3600 C C . THR B 1 95 ? 4.777 16.547 -18.641 1 97.44 95 THR B C 1
ATOM 3602 O O . THR B 1 95 ? 4.461 17.578 -19.234 1 97.44 95 THR B O 1
ATOM 3605 N N . ASP B 1 96 ? 4.156 16.188 -17.562 1 98.31 96 ASP B N 1
ATOM 3606 C CA . ASP B 1 96 ? 3.018 16.922 -17.031 1 98.31 96 ASP B CA 1
ATOM 3607 C C . ASP B 1 96 ? 3.477 18 -16.047 1 98.31 96 ASP B C 1
ATOM 3609 O O . ASP B 1 96 ? 4.664 18.094 -15.727 1 98.31 96 ASP B O 1
ATOM 3613 N N . HIS B 1 97 ? 2.512 18.844 -15.672 1 98.81 97 HIS B N 1
ATOM 3614 C CA . HIS B 1 97 ? 2.744 19.938 -14.742 1 98.81 97 HIS B CA 1
ATOM 3615 C C . HIS B 1 97 ? 1.726 19.938 -13.602 1 98.81 97 HIS B C 1
ATOM 3617 O O . HIS B 1 97 ? 0.538 19.688 -13.836 1 98.81 97 HIS B O 1
ATOM 3623 N N . LEU B 1 98 ? 2.199 20.031 -12.406 1 98.88 98 LEU B N 1
ATOM 3624 C CA . LEU B 1 98 ? 1.396 20.094 -11.188 1 98.88 98 LEU B CA 1
ATOM 3625 C C . LEU B 1 98 ? 1.479 21.484 -10.547 1 98.88 98 LEU B C 1
ATOM 3627 O O . LEU B 1 98 ? 2.564 22.062 -10.445 1 98.88 98 LEU B O 1
ATOM 3631 N N . VAL B 1 99 ? 0.318 22.047 -10.195 1 98.94 99 VAL B N 1
ATOM 3632 C CA . VAL B 1 99 ? 0.246 23.203 -9.305 1 98.94 99 VAL B CA 1
ATOM 3633 C C . VAL B 1 99 ? -0.18 22.75 -7.91 1 98.94 99 VAL B C 1
ATOM 3635 O O . VAL B 1 99 ? -1.226 22.109 -7.746 1 98.94 99 VAL B O 1
ATOM 3638 N N . VAL B 1 100 ? 0.634 23.031 -6.887 1 98.69 100 VAL B N 1
ATOM 3639 C CA . VAL B 1 100 ? 0.344 22.531 -5.547 1 98.69 100 VAL B CA 1
ATOM 3640 C C . VAL B 1 100 ? 0.646 23.609 -4.512 1 98.69 100 VAL B C 1
ATOM 3642 O O . VAL B 1 100 ? 1.585 24.391 -4.676 1 98.69 100 VAL B O 1
ATOM 3645 N N . VAL B 1 101 ? -0.142 23.672 -3.496 1 98.12 101 VAL B N 1
ATOM 3646 C CA . VAL B 1 101 ? 0.09 24.641 -2.43 1 98.12 101 VAL B CA 1
ATOM 3647 C C . VAL B 1 101 ? 1.28 24.203 -1.581 1 98.12 101 VAL B C 1
ATOM 3649 O O . VAL B 1 101 ? 1.554 23.016 -1.456 1 98.12 101 VAL B O 1
ATOM 3652 N N . ARG B 1 102 ? 1.977 25.078 -0.954 1 96.94 102 ARG B N 1
ATOM 3653 C CA . ARG B 1 102 ? 3.076 24.891 -0.013 1 96.94 102 ARG B CA 1
ATOM 3654 C C . ARG B 1 102 ? 3.016 25.922 1.117 1 96.94 102 ARG B C 1
ATOM 3656 O O . ARG B 1 102 ? 2.787 27.094 0.876 1 96.94 102 ARG B O 1
ATOM 3663 N N . PRO B 1 103 ? 3.197 25.578 2.455 1 97.12 103 PRO B N 1
ATOM 3664 C CA . PRO B 1 103 ? 3.598 24.234 2.92 1 97.12 103 PRO B CA 1
ATOM 3665 C C . PRO B 1 103 ? 2.512 23.188 2.699 1 97.12 103 PRO B C 1
ATOM 3667 O O . PRO B 1 103 ? 1.378 23.531 2.354 1 97.12 103 PRO B O 1
ATOM 3670 N N . ASN B 1 104 ? 2.93 21.953 2.74 1 95.44 104 ASN B N 1
ATOM 3671 C CA . ASN B 1 104 ? 2.041 20.812 2.592 1 95.44 104 ASN B CA 1
ATOM 3672 C C . ASN B 1 104 ? 2.625 19.547 3.242 1 95.44 104 ASN B C 1
ATOM 3674 O O . ASN B 1 104 ? 3.787 19.547 3.654 1 95.44 104 ASN B O 1
ATOM 3678 N N . TYR B 1 105 ? 1.723 18.625 3.473 1 91.88 105 TYR B N 1
ATOM 3679 C CA . TYR B 1 105 ? 2.252 17.312 3.84 1 91.88 105 TYR B CA 1
ATOM 3680 C C . TYR B 1 105 ? 3.23 16.812 2.787 1 91.88 105 TYR B C 1
ATOM 3682 O O . TYR B 1 105 ? 2.98 16.938 1.586 1 91.88 105 TYR B O 1
ATOM 3690 N N . ALA B 1 106 ? 4.258 16.203 3.18 1 89.5 106 ALA B N 1
ATOM 3691 C CA . ALA B 1 106 ? 5.445 15.945 2.373 1 89.5 106 ALA B CA 1
ATOM 3692 C C . ALA B 1 106 ? 5.113 15.055 1.179 1 89.5 106 ALA B C 1
ATOM 3694 O O . ALA B 1 106 ? 5.648 15.242 0.084 1 89.5 106 ALA B O 1
ATOM 3695 N N . THR B 1 107 ? 4.227 14.078 1.301 1 89.75 107 THR B N 1
ATOM 3696 C CA . THR B 1 107 ? 3.934 13.141 0.222 1 89.75 107 THR B CA 1
ATOM 3697 C C . THR B 1 107 ? 3.285 13.859 -0.958 1 89.75 107 THR B C 1
ATOM 3699 O O . THR B 1 107 ? 3.484 13.477 -2.111 1 89.75 107 THR B O 1
ATOM 3702 N N . ASN B 1 108 ? 2.553 14.906 -0.665 1 94.38 108 ASN B N 1
ATOM 3703 C CA . ASN B 1 108 ? 1.925 15.695 -1.72 1 94.38 108 ASN B CA 1
ATOM 3704 C C . ASN B 1 108 ? 2.965 16.359 -2.619 1 94.38 108 ASN B C 1
ATOM 3706 O O . ASN B 1 108 ? 2.67 16.719 -3.764 1 94.38 108 ASN B O 1
ATOM 3710 N N . LEU B 1 109 ? 4.133 16.5 -2.094 1 95.88 109 LEU B N 1
ATOM 3711 C CA . LEU B 1 109 ? 5.195 17.172 -2.83 1 95.88 109 LEU B CA 1
ATOM 3712 C C . LEU B 1 109 ? 6.227 16.172 -3.34 1 95.88 109 LEU B C 1
ATOM 3714 O O . LEU B 1 109 ? 6.688 16.281 -4.48 1 95.88 109 LEU B O 1
ATOM 3718 N N . GLU B 1 110 ? 6.527 15.188 -2.561 1 96.44 110 GLU B N 1
ATOM 3719 C CA . GLU B 1 110 ? 7.664 14.312 -2.828 1 96.44 110 GLU B CA 1
ATOM 3720 C C . GLU B 1 110 ? 7.328 13.281 -3.9 1 96.44 110 GLU B C 1
ATOM 3722 O O . GLU B 1 110 ? 8.188 12.906 -4.699 1 96.44 110 GLU B O 1
ATOM 3727 N N . THR B 1 111 ? 6.102 12.727 -3.916 1 97.56 111 THR B N 1
ATOM 3728 C CA . THR B 1 111 ? 5.742 11.742 -4.938 1 97.56 111 THR B CA 1
ATOM 3729 C C . THR B 1 111 ? 5.777 12.375 -6.324 1 97.56 111 THR B C 1
ATOM 3731 O O . THR B 1 111 ? 6.383 11.82 -7.246 1 97.56 111 THR B O 1
ATOM 3734 N N . PRO B 1 112 ? 5.176 13.586 -6.508 1 97.94 112 PRO B N 1
ATOM 3735 C CA . PRO B 1 112 ? 5.332 14.25 -7.801 1 97.94 112 PRO B CA 1
ATOM 3736 C C . PRO B 1 112 ? 6.797 14.508 -8.156 1 97.94 112 PRO B C 1
ATOM 3738 O O . PRO B 1 112 ? 7.188 14.359 -9.312 1 97.94 112 PRO B O 1
ATOM 3741 N N . ARG B 1 113 ? 7.629 14.945 -7.145 1 97.94 113 ARG B N 1
ATOM 3742 C CA . ARG B 1 113 ? 9.062 15.117 -7.383 1 97.94 113 ARG B CA 1
ATOM 3743 C C . ARG B 1 113 ? 9.695 13.82 -7.855 1 97.94 113 ARG B C 1
ATOM 3745 O O . ARG B 1 113 ? 10.484 13.82 -8.805 1 97.94 113 ARG B O 1
ATOM 3752 N N . ALA B 1 114 ? 9.344 12.703 -7.227 1 97.81 114 ALA B N 1
ATOM 3753 C CA . ALA B 1 114 ? 9.898 11.391 -7.562 1 97.81 114 ALA B CA 1
ATOM 3754 C C . ALA B 1 114 ? 9.531 10.992 -8.992 1 97.81 114 ALA B C 1
ATOM 3756 O O . ALA B 1 114 ? 10.305 10.312 -9.664 1 97.81 114 ALA B O 1
ATOM 3757 N N . ILE B 1 115 ? 8.352 11.383 -9.461 1 97.44 115 ILE B N 1
ATOM 3758 C CA . ILE B 1 115 ? 7.867 11.102 -10.805 1 97.44 115 ILE B CA 1
ATOM 3759 C C . ILE B 1 115 ? 8.641 11.953 -11.812 1 97.44 115 ILE B C 1
ATOM 3761 O O . ILE B 1 115 ? 8.859 11.523 -12.953 1 97.44 115 ILE B O 1
ATOM 3765 N N . GLY B 1 116 ? 9.078 13.172 -11.391 1 97.06 116 GLY B N 1
ATOM 3766 C CA . GLY B 1 116 ? 9.805 14.078 -12.258 1 97.06 116 GLY B CA 1
ATOM 3767 C C . GLY B 1 116 ? 8.906 15.07 -12.984 1 97.06 116 GLY B C 1
ATOM 3768 O O . GLY B 1 116 ? 9.305 15.648 -13.992 1 97.06 116 GLY B O 1
ATOM 3769 N N . CYS B 1 117 ? 7.727 15.195 -12.531 1 95.25 117 CYS B N 1
ATOM 3770 C CA . CYS B 1 117 ? 6.863 16.156 -13.211 1 95.25 117 CYS B CA 1
ATOM 3771 C C . CYS B 1 117 ? 7.203 17.578 -12.812 1 95.25 117 CYS B C 1
ATOM 3773 O O . CYS B 1 117 ? 7.7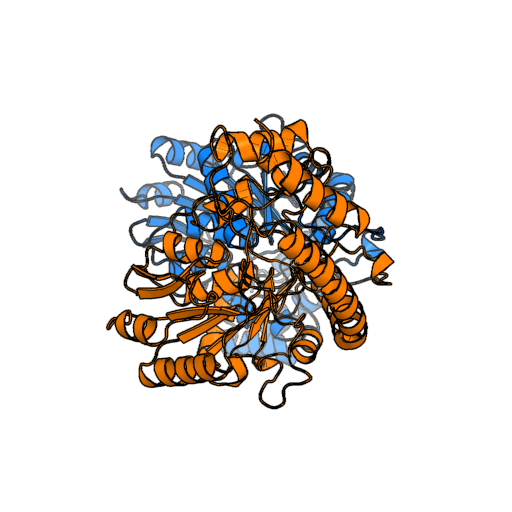97 17.812 -11.758 1 95.25 117 CYS B O 1
ATOM 3775 N N . GLY B 1 118 ? 6.879 18.578 -13.719 1 98.06 118 GLY B N 1
ATOM 3776 C CA . GLY B 1 118 ? 7.031 19.984 -13.359 1 98.06 118 GLY B CA 1
ATOM 3777 C C . GLY B 1 118 ? 6.09 20.422 -12.25 1 98.06 118 GLY B C 1
ATOM 3778 O O . GLY B 1 118 ? 4.934 20 -12.211 1 98.06 118 GLY B O 1
ATOM 3779 N N . ILE B 1 119 ? 6.598 21.234 -11.328 1 98.62 119 ILE B N 1
ATOM 3780 C CA . ILE B 1 119 ? 5.777 21.672 -10.203 1 98.62 119 ILE B CA 1
ATOM 3781 C C . ILE B 1 119 ? 5.863 23.188 -10.047 1 98.62 119 ILE B C 1
ATOM 3783 O O . ILE B 1 119 ? 6.957 23.75 -10.07 1 98.62 119 ILE B O 1
ATOM 3787 N N . THR B 1 120 ? 4.75 23.828 -10.023 1 98.81 120 THR B N 1
ATOM 3788 C CA . THR B 1 120 ? 4.664 25.203 -9.523 1 98.81 120 THR B CA 1
ATOM 3789 C C . THR B 1 120 ? 4.039 25.234 -8.133 1 98.81 120 THR B C 1
ATOM 3791 O O . THR B 1 120 ? 2.947 24.703 -7.922 1 98.81 120 THR B O 1
ATOM 3794 N N . PHE B 1 121 ? 4.719 25.844 -7.227 1 98.38 121 PHE B N 1
ATOM 3795 C CA . PHE B 1 121 ? 4.242 25.969 -5.852 1 98.38 121 PHE B CA 1
ATOM 3796 C C . PHE B 1 121 ? 3.473 27.266 -5.66 1 98.38 121 PHE B C 1
ATOM 3798 O O . PHE B 1 121 ? 3.918 28.328 -6.102 1 98.38 121 PHE B O 1
ATOM 3805 N N . ILE B 1 122 ? 2.312 27.141 -5.102 1 98.56 122 ILE B N 1
ATOM 3806 C CA . ILE B 1 122 ? 1.582 28.281 -4.586 1 98.56 122 ILE B CA 1
ATOM 3807 C C . ILE B 1 122 ? 1.872 28.453 -3.098 1 98.56 122 ILE B C 1
ATOM 3809 O O . ILE B 1 122 ? 1.267 27.781 -2.26 1 98.56 122 ILE B O 1
ATOM 3813 N N . ASP B 1 123 ? 2.734 29.375 -2.76 1 97.81 123 ASP B N 1
ATOM 3814 C CA . ASP B 1 123 ? 3.139 29.578 -1.372 1 97.81 123 ASP B CA 1
ATOM 3815 C C . ASP B 1 123 ? 2.037 30.281 -0.576 1 97.81 123 ASP B C 1
ATOM 3817 O O . ASP B 1 123 ? 1.62 31.391 -0.921 1 97.81 123 ASP B O 1
ATOM 3821 N N . LEU B 1 124 ? 1.593 29.594 0.411 1 97.88 124 LEU B N 1
ATOM 3822 C CA . LEU B 1 124 ? 0.647 30.188 1.344 1 97.88 124 LEU B CA 1
ATOM 3823 C C . LEU B 1 124 ? 1.373 31.047 2.383 1 97.88 124 LEU B C 1
ATOM 3825 O O . LEU B 1 124 ? 2.371 30.609 2.959 1 97.88 124 LEU B O 1
ATOM 3829 N N . SER B 1 125 ? 0.853 32.219 2.584 1 96.56 125 SER B N 1
ATOM 3830 C CA . SER B 1 125 ? 1.585 33.156 3.441 1 96.56 125 SER B CA 1
ATOM 3831 C C . SER B 1 125 ? 0.875 33.344 4.777 1 96.56 125 SER B C 1
ATOM 3833 O O . SER B 1 125 ? -0.356 33.375 4.836 1 96.56 125 SER B O 1
ATOM 3835 N N . PHE B 1 126 ? 1.687 33.531 5.801 1 97.44 126 PHE B N 1
ATOM 3836 C CA . PHE B 1 126 ? 1.188 33.844 7.133 1 97.44 126 PHE B CA 1
ATOM 3837 C C . PHE B 1 126 ? 0.351 35.094 7.109 1 97.44 126 PHE B C 1
ATOM 3839 O O . PHE B 1 126 ? -0.711 35.156 7.73 1 97.44 126 PHE B O 1
ATOM 3846 N N . ASP B 1 127 ? 0.734 36.094 6.355 1 96.44 127 ASP B N 1
ATOM 3847 C CA . ASP B 1 127 ? 0.13 37.406 6.352 1 96.44 127 ASP B CA 1
ATOM 3848 C C . ASP B 1 127 ? -1.243 37.406 5.684 1 96.44 127 ASP B C 1
ATOM 3850 O O . ASP B 1 127 ? -2.076 38.281 5.938 1 96.44 127 ASP B O 1
ATOM 3854 N N . SER B 1 128 ? -1.473 36.406 4.895 1 97.19 128 SER B N 1
ATOM 3855 C CA . SER B 1 128 ? -2.771 36.25 4.246 1 97.19 128 SER B CA 1
ATOM 3856 C C . SER B 1 128 ? -3.607 35.156 4.902 1 97.19 128 SER B C 1
ATOM 3858 O O . SER B 1 128 ? -4.539 34.625 4.293 1 97.19 128 SER B O 1
ATOM 3860 N N . GLY B 1 129 ? -3.148 34.781 6.105 1 98 129 GLY B N 1
ATOM 3861 C CA . GLY B 1 129 ? -3.879 33.75 6.844 1 98 129 GLY B CA 1
ATOM 3862 C C . GLY B 1 129 ? -3.768 32.375 6.223 1 98 129 GLY B C 1
ATOM 3863 O O . GLY B 1 129 ? -4.676 31.547 6.363 1 98 129 GLY B O 1
ATOM 3864 N N . PHE B 1 130 ? -2.77 32.188 5.434 1 98.25 130 PHE B N 1
ATOM 3865 C CA . PHE B 1 130 ? -2.504 30.953 4.73 1 98.25 130 PHE B CA 1
ATOM 3866 C C . PHE B 1 130 ? -3.646 30.609 3.781 1 98.25 130 PHE B C 1
ATOM 3868 O O . PHE B 1 130 ? -3.939 29.438 3.553 1 98.25 130 PHE B O 1
ATOM 3875 N N . GLN B 1 131 ? -4.355 31.609 3.285 1 98.31 131 GLN B N 1
ATOM 3876 C CA . GLN B 1 131 ? -5.402 31.406 2.285 1 98.31 131 GLN B CA 1
ATOM 3877 C C . GLN B 1 131 ? -4.809 31.328 0.881 1 98.31 131 GLN B C 1
ATOM 3879 O O . GLN B 1 131 ? -3.762 31.906 0.606 1 98.31 131 GLN B O 1
ATOM 3884 N N . ILE B 1 132 ? -5.488 30.594 0.054 1 98.38 132 ILE B N 1
ATOM 3885 C CA . ILE B 1 132 ? -5.023 30.391 -1.312 1 98.38 132 ILE B CA 1
ATOM 3886 C C . ILE B 1 132 ? -5.297 31.641 -2.15 1 98.38 132 ILE B C 1
ATOM 3888 O O . ILE B 1 132 ? -6.406 32.156 -2.139 1 98.38 132 ILE B O 1
ATOM 3892 N N . ASP B 1 133 ? -4.324 32.125 -2.832 1 97.81 133 ASP B N 1
ATOM 3893 C CA . ASP B 1 133 ? -4.469 33.219 -3.812 1 97.81 133 ASP B CA 1
ATOM 3894 C C . ASP B 1 133 ? -4.875 32.656 -5.176 1 97.81 133 ASP B C 1
ATOM 3896 O O . ASP B 1 133 ? -4.027 32.188 -5.941 1 97.81 133 ASP B O 1
ATOM 3900 N N . ILE B 1 134 ? -6.098 32.812 -5.523 1 97.38 134 ILE B N 1
ATOM 3901 C CA . ILE B 1 134 ? -6.652 32.25 -6.746 1 97.38 134 ILE B CA 1
ATOM 3902 C C . ILE B 1 134 ? -5.945 32.844 -7.961 1 97.38 134 ILE B C 1
ATOM 3904 O O . ILE B 1 134 ? -5.746 32.156 -8.969 1 97.38 134 ILE B O 1
ATOM 3908 N N . ALA B 1 135 ? -5.648 34.125 -7.875 1 97.81 135 ALA B N 1
ATOM 3909 C CA . ALA B 1 135 ? -4.949 34.75 -8.984 1 97.81 135 ALA B CA 1
ATOM 3910 C C . ALA B 1 135 ? -3.588 34.125 -9.227 1 97.81 135 ALA B C 1
ATOM 3912 O O . ALA B 1 135 ? -3.17 33.938 -10.367 1 97.81 135 ALA B O 1
ATOM 3913 N N . ALA B 1 136 ? -2.906 33.812 -8.164 1 98.44 136 ALA B N 1
ATOM 3914 C CA . ALA B 1 136 ? -1.617 33.125 -8.266 1 98.44 136 ALA B CA 1
ATOM 3915 C C . ALA B 1 136 ? -1.777 31.75 -8.883 1 98.44 136 ALA B C 1
ATOM 3917 O O . ALA B 1 136 ? -0.942 31.312 -9.672 1 98.44 136 ALA B O 1
ATOM 3918 N N . VAL B 1 137 ? -2.84 31.078 -8.516 1 98.75 137 VAL B N 1
ATOM 3919 C CA . VAL B 1 137 ? -3.121 29.75 -9.062 1 98.75 137 VAL B CA 1
ATOM 3920 C C . VAL B 1 137 ? -3.355 29.859 -10.57 1 98.75 137 VAL B C 1
ATOM 3922 O O . VAL B 1 137 ? -2.777 29.094 -11.344 1 98.75 137 VAL B O 1
ATOM 3925 N N . GLU B 1 138 ? -4.168 30.766 -10.922 1 98.38 138 GLU B N 1
ATOM 3926 C CA . GLU B 1 138 ? -4.48 30.938 -12.336 1 98.38 138 GLU B CA 1
ATOM 3927 C C . GLU B 1 138 ? -3.225 31.266 -13.148 1 98.38 138 GLU B C 1
ATOM 3929 O O . GLU B 1 138 ? -3.039 30.734 -14.25 1 98.38 138 GLU B O 1
ATOM 3934 N N . ALA B 1 139 ? -2.404 32.125 -12.617 1 98.56 139 ALA B N 1
ATOM 3935 C CA . ALA B 1 139 ? -1.178 32.531 -13.281 1 98.56 139 ALA B CA 1
ATOM 3936 C C . ALA B 1 139 ? -0.2 31.375 -13.422 1 98.56 139 ALA B C 1
ATOM 3938 O O . ALA B 1 139 ? 0.659 31.375 -14.305 1 98.56 139 ALA B O 1
ATOM 3939 N N . ALA B 1 140 ? -0.326 30.375 -12.586 1 98.75 140 ALA B N 1
ATOM 3940 C CA . ALA B 1 140 ? 0.613 29.266 -12.547 1 98.75 140 ALA B CA 1
ATOM 3941 C C . ALA B 1 140 ? 0.246 28.203 -13.578 1 98.75 140 ALA B C 1
ATOM 3943 O O . ALA B 1 140 ? 1.057 27.328 -13.891 1 98.75 140 ALA B O 1
ATOM 3944 N N . ILE B 1 141 ? -0.949 28.234 -14.094 1 98.69 141 ILE B N 1
ATOM 3945 C CA . ILE B 1 141 ? -1.433 27.219 -15.016 1 98.69 141 ILE B CA 1
ATOM 3946 C C . ILE B 1 141 ? -0.66 27.297 -16.328 1 98.69 141 ILE B C 1
ATOM 3948 O O . ILE B 1 141 ? -0.445 28.375 -16.859 1 98.69 141 ILE B O 1
ATOM 3952 N N . GLN B 1 142 ? -0.201 26.234 -16.766 1 98.69 142 GLN B N 1
ATOM 3953 C CA . GLN B 1 142 ? 0.474 26.031 -18.047 1 98.69 142 GLN B CA 1
ATOM 3954 C C . GLN B 1 142 ? -0.336 25.125 -18.953 1 98.69 142 GLN B C 1
ATOM 3956 O O . GLN B 1 142 ? -1.278 24.469 -18.516 1 98.69 142 GLN B O 1
ATOM 3961 N N . PRO B 1 143 ? -0.013 25.078 -20.266 1 98.31 143 PRO B N 1
ATOM 3962 C CA . PRO B 1 143 ? -0.763 24.219 -21.203 1 98.31 143 PRO B CA 1
ATOM 3963 C C . PRO B 1 143 ? -0.75 22.75 -20.781 1 98.31 143 PRO B C 1
ATOM 3965 O O . PRO B 1 143 ? -1.707 22.016 -21.062 1 98.31 143 PRO B O 1
ATOM 3968 N N . ASN B 1 144 ? 0.349 22.359 -20.125 1 98.5 144 ASN B N 1
ATOM 3969 C CA . ASN B 1 144 ? 0.471 20.953 -19.766 1 98.5 144 ASN B CA 1
ATOM 3970 C C . ASN B 1 144 ? 0.119 20.719 -18.297 1 98.5 144 ASN B C 1
ATOM 3972 O O . ASN B 1 144 ? 0.455 19.672 -17.734 1 98.5 144 ASN B O 1
ATOM 3976 N N . THR B 1 145 ? -0.523 21.719 -17.641 1 98.88 145 THR B N 1
ATOM 3977 C CA . THR B 1 145 ? -0.98 21.5 -16.266 1 98.88 145 THR B CA 1
ATOM 3978 C C . THR B 1 145 ? -2.072 20.438 -16.219 1 98.88 145 THR B C 1
ATOM 3980 O O . THR B 1 145 ? -3.119 20.578 -16.859 1 98.88 145 THR B O 1
ATOM 3983 N N . LYS B 1 146 ? -1.759 19.453 -15.453 1 98.75 146 LYS B N 1
ATOM 3984 C CA . LYS B 1 146 ? -2.658 18.297 -15.406 1 98.75 146 LYS B CA 1
ATOM 3985 C C . LYS B 1 146 ? -3.473 18.297 -14.109 1 98.75 146 LYS B C 1
ATOM 3987 O O . LYS B 1 146 ? -4.594 17.781 -14.078 1 98.75 146 LYS B O 1
ATOM 3992 N N . MET B 1 147 ? -2.975 18.875 -13.055 1 98.88 147 MET B N 1
ATOM 3993 C CA . MET B 1 147 ? -3.584 18.766 -11.734 1 98.88 147 MET B CA 1
ATOM 3994 C C . MET B 1 147 ? -3.273 19.984 -10.875 1 98.88 147 MET B C 1
ATOM 3996 O O . MET B 1 147 ? -2.176 20.547 -10.953 1 98.88 147 MET B O 1
ATOM 4000 N N . ILE B 1 148 ? -4.211 20.453 -10.164 1 98.94 148 ILE B N 1
ATOM 4001 C CA . ILE B 1 148 ? -4.074 21.391 -9.055 1 98.94 148 ILE B CA 1
ATOM 4002 C C . ILE B 1 148 ? -4.398 20.703 -7.738 1 98.94 148 ILE B C 1
ATOM 4004 O O . ILE B 1 148 ? -5.438 20.031 -7.617 1 98.94 148 ILE B O 1
ATOM 4008 N N . SER B 1 149 ? -3.486 20.75 -6.773 1 98.88 149 SER B N 1
ATOM 4009 C CA . SER B 1 149 ? -3.619 20.031 -5.516 1 98.88 149 SER B CA 1
ATOM 4010 C C . SER B 1 149 ? -3.654 20.984 -4.328 1 98.88 149 SER B C 1
ATOM 4012 O O . SER B 1 149 ? -2.74 21.797 -4.148 1 98.88 149 SER B O 1
ATOM 4014 N N . ILE B 1 150 ? -4.688 20.891 -3.521 1 98.75 150 ILE B N 1
ATOM 4015 C CA . ILE B 1 150 ? -4.781 21.688 -2.309 1 98.75 150 ILE B CA 1
ATOM 4016 C C . ILE B 1 150 ? -5.098 20.797 -1.116 1 98.75 150 ILE B C 1
ATOM 4018 O O . ILE B 1 150 ? -5.461 19.625 -1.291 1 98.75 150 ILE B O 1
ATOM 4022 N N . THR B 1 151 ? -4.895 21.281 0.043 1 98.31 151 THR B N 1
ATOM 4023 C CA . THR B 1 151 ? -5.164 20.578 1.297 1 98.31 151 THR B CA 1
ATOM 4024 C C . THR B 1 151 ? -6.035 21.438 2.213 1 98.31 151 THR B C 1
ATOM 4026 O O . THR B 1 151 ? -5.727 22.609 2.459 1 98.31 151 THR B O 1
ATOM 4029 N N . THR B 1 152 ? -7.145 20.906 2.721 1 97.94 152 THR B N 1
ATOM 4030 C CA . THR B 1 152 ? -8.047 21.641 3.607 1 97.94 152 THR B CA 1
ATOM 4031 C C . THR B 1 152 ? -8.883 20.672 4.445 1 97.94 152 THR B C 1
ATOM 4033 O O . THR B 1 152 ? -9.523 19.766 3.904 1 97.94 152 THR B O 1
ATOM 4036 N N . PRO B 1 153 ? -9.008 20.797 5.781 1 97.75 153 PRO B N 1
ATOM 4037 C CA . PRO B 1 153 ? -8.141 21.656 6.586 1 97.75 153 PRO B CA 1
ATOM 4038 C C . PRO B 1 153 ? -6.652 21.422 6.32 1 97.75 153 PRO B C 1
ATOM 4040 O O . PRO B 1 153 ? -6.246 20.281 6.055 1 97.75 153 PRO B O 1
ATOM 4043 N N . HIS B 1 154 ? -5.965 22.5 6.391 1 97.62 154 HIS B N 1
ATOM 4044 C CA . HIS B 1 154 ? -4.605 22.531 5.867 1 97.62 154 HIS B CA 1
ATOM 4045 C C . HIS B 1 154 ? -3.607 22.016 6.895 1 97.62 154 HIS B C 1
ATOM 4047 O O . HIS B 1 154 ? -3.648 22.406 8.062 1 97.62 154 HIS B O 1
ATOM 4053 N N . ASN B 1 155 ? -2.828 21.078 6.586 1 96.75 155 ASN B N 1
ATOM 4054 C CA . ASN B 1 155 ? -1.626 20.672 7.305 1 96.75 155 ASN B CA 1
ATOM 4055 C C . ASN B 1 155 ? -0.375 21.312 6.727 1 96.75 155 ASN B C 1
ATOM 4057 O O . ASN B 1 155 ? -0.045 21.109 5.559 1 96.75 155 ASN B O 1
ATOM 4061 N N . PRO B 1 156 ? 0.188 22.172 7.445 1 97.75 156 PRO B N 1
ATOM 4062 C CA . PRO B 1 156 ? 0.283 22.109 8.906 1 97.75 156 PRO B CA 1
ATOM 4063 C C . PRO B 1 156 ? -0.468 23.234 9.594 1 97.75 156 PRO B C 1
ATOM 4065 O O . PRO B 1 156 ? -0.427 23.359 10.82 1 97.75 156 PRO B O 1
ATOM 4068 N N . THR B 1 157 ? -1.232 24.062 8.922 1 98.12 157 THR B N 1
ATOM 4069 C CA . THR B 1 157 ? -1.667 25.328 9.5 1 98.12 157 THR B CA 1
ATOM 4070 C C . THR B 1 157 ? -3.004 25.172 10.211 1 98.12 157 THR B C 1
ATOM 4072 O O . THR B 1 157 ? -3.377 26 11.039 1 98.12 157 THR B O 1
ATOM 4075 N N . GLY B 1 158 ? -3.756 24.188 9.789 1 97.94 158 GLY B N 1
ATOM 4076 C CA . GLY B 1 158 ? -5.078 23.969 10.352 1 97.94 158 GLY B CA 1
ATOM 4077 C C . GLY B 1 158 ? -6.133 24.891 9.766 1 97.94 158 GLY B C 1
ATOM 4078 O O . GLY B 1 158 ? -7.305 24.812 10.141 1 97.94 158 GLY B O 1
ATOM 4079 N N . THR B 1 159 ? -5.797 25.719 8.805 1 97.81 159 THR B N 1
ATOM 4080 C CA . THR B 1 159 ? -6.754 26.641 8.203 1 97.81 159 THR B CA 1
ATOM 4081 C C . THR B 1 159 ? -7.648 25.906 7.203 1 97.81 159 THR B C 1
ATOM 4083 O O . THR B 1 159 ? -7.285 24.844 6.699 1 97.81 159 THR B O 1
ATOM 4086 N N . ILE B 1 160 ? -8.812 26.438 7.004 1 98.12 160 ILE B N 1
ATOM 4087 C CA . ILE B 1 160 ? -9.758 25.906 6.023 1 98.12 160 ILE B CA 1
ATOM 4088 C C . ILE B 1 160 ? -9.891 26.875 4.855 1 98.12 160 ILE B C 1
ATOM 4090 O O . ILE B 1 160 ? -10.031 28.078 5.059 1 98.12 160 ILE B O 1
ATOM 4094 N N . VAL B 1 161 ? -9.75 26.359 3.684 1 97.75 161 VAL B N 1
ATOM 4095 C CA . VAL B 1 161 ? -9.93 27.188 2.496 1 97.75 161 VAL B CA 1
ATOM 4096 C C . VAL B 1 161 ? -11.336 27.781 2.49 1 97.75 161 VAL B C 1
ATOM 4098 O O . VAL B 1 161 ? -12.297 27.109 2.852 1 97.75 161 VAL B O 1
ATOM 4101 N N . LYS B 1 162 ? -11.43 29.031 2.094 1 96.94 162 LYS B N 1
ATOM 4102 C CA . LYS B 1 162 ? -12.75 29.656 1.996 1 96.94 162 LYS B CA 1
ATOM 4103 C C . LYS B 1 162 ? -13.609 28.938 0.954 1 96.94 162 LYS B C 1
ATOM 4105 O O . LYS B 1 162 ? -13.109 28.531 -0.096 1 96.94 162 LYS B O 1
ATOM 4110 N N . ARG B 1 163 ? -14.906 28.828 1.249 1 97.38 163 ARG B N 1
ATOM 4111 C CA . ARG B 1 163 ? -15.836 28.141 0.36 1 97.38 163 ARG B CA 1
ATOM 4112 C C . ARG B 1 163 ? -15.82 28.766 -1.033 1 97.38 163 ARG B C 1
ATOM 4114 O O . ARG B 1 163 ? -15.805 28.047 -2.037 1 97.38 163 ARG B O 1
ATOM 4121 N N . ASP B 1 164 ? -15.805 30.078 -1.09 1 97.75 164 ASP B N 1
ATOM 4122 C CA . ASP B 1 164 ? -15.789 30.781 -2.373 1 97.75 164 ASP B CA 1
ATOM 4123 C C . ASP B 1 164 ? -14.531 30.438 -3.17 1 97.75 164 ASP B C 1
ATOM 4125 O O . ASP B 1 164 ? -14.594 30.281 -4.391 1 97.75 164 ASP B O 1
ATOM 4129 N N . THR B 1 165 ? -13.453 30.375 -2.477 1 98.12 165 THR B N 1
ATOM 4130 C CA . THR B 1 165 ? -12.195 30.016 -3.125 1 98.12 165 THR B CA 1
ATOM 4131 C C . THR B 1 165 ? -12.258 28.594 -3.674 1 98.12 165 THR B C 1
ATOM 4133 O O . THR B 1 165 ? -11.828 28.344 -4.801 1 98.12 165 THR B O 1
ATOM 4136 N N . LEU B 1 166 ? -12.789 27.656 -2.926 1 98.5 166 LEU B N 1
ATOM 4137 C CA . LEU B 1 166 ? -12.953 26.281 -3.381 1 98.5 166 LEU B CA 1
ATOM 4138 C C . LEU B 1 166 ? -13.836 26.219 -4.621 1 98.5 166 LEU B C 1
ATOM 4140 O O . LEU B 1 166 ? -13.508 25.531 -5.59 1 98.5 166 LEU B O 1
ATOM 4144 N N . ASP B 1 167 ? -14.93 26.969 -4.574 1 98.69 167 ASP B N 1
ATOM 4145 C CA . ASP B 1 167 ? -15.836 27 -5.715 1 98.69 167 ASP B CA 1
ATOM 4146 C C . ASP B 1 167 ? -15.141 27.547 -6.961 1 98.69 167 ASP B C 1
ATOM 4148 O O . ASP B 1 167 ? -15.344 27.031 -8.062 1 98.69 167 ASP B O 1
ATOM 4152 N N . ARG B 1 168 ? -14.391 28.531 -6.766 1 98.69 168 ARG B N 1
ATOM 4153 C CA . ARG B 1 168 ? -13.648 29.109 -7.879 1 98.69 168 ARG B CA 1
ATOM 4154 C C . ARG B 1 168 ? -12.625 28.141 -8.43 1 98.69 168 ARG B C 1
ATOM 4156 O O . ARG B 1 168 ? -12.422 28.062 -9.648 1 98.69 168 ARG B O 1
ATOM 4163 N N . LEU B 1 169 ? -11.93 27.422 -7.586 1 98.88 169 LEU B N 1
ATOM 4164 C CA . LEU B 1 169 ? -10.984 26.406 -8.023 1 98.88 169 LEU B CA 1
ATOM 4165 C C . LEU B 1 169 ? -11.68 25.328 -8.828 1 98.88 169 LEU B C 1
ATOM 4167 O O . LEU B 1 169 ? -11.156 24.875 -9.852 1 98.88 169 LEU B O 1
ATOM 4171 N N . VAL B 1 170 ? -12.875 24.891 -8.352 1 98.81 170 VAL B N 1
ATOM 4172 C CA . VAL B 1 170 ? -13.648 23.875 -9.055 1 98.81 170 VAL B CA 1
ATOM 4173 C C . VAL B 1 170 ? -14 24.359 -10.453 1 98.81 170 VAL B C 1
ATOM 4175 O O . VAL B 1 170 ? -13.805 23.656 -11.438 1 98.81 170 VAL B O 1
ATOM 4178 N N . SER B 1 171 ? -14.453 25.625 -10.531 1 98.81 171 SER B N 1
ATOM 4179 C CA . SER B 1 171 ? -14.859 26.188 -11.812 1 98.81 171 SER B CA 1
ATOM 4180 C C . SER B 1 171 ? -13.664 26.359 -12.742 1 98.81 171 SER B C 1
ATOM 4182 O O . SER B 1 171 ? -13.734 26.016 -13.922 1 98.81 171 SER B O 1
ATOM 4184 N N . LEU B 1 172 ? -12.625 26.906 -12.242 1 98.69 172 LEU B N 1
ATOM 4185 C CA . LEU B 1 172 ? -11.414 27.156 -13.008 1 98.69 172 LEU B CA 1
ATOM 4186 C C . LEU B 1 172 ? -10.859 25.859 -13.586 1 98.69 172 LEU B C 1
ATOM 4188 O O . LEU B 1 172 ? -10.516 25.797 -14.773 1 98.69 172 LEU B O 1
ATOM 4192 N N . THR B 1 173 ? -10.766 24.797 -12.781 1 98.88 173 THR B N 1
ATOM 4193 C CA . THR B 1 173 ? -10.188 23.531 -13.227 1 98.88 173 THR B CA 1
ATOM 4194 C C . THR B 1 173 ? -11.102 22.844 -14.234 1 98.88 173 THR B C 1
ATOM 4196 O O . THR B 1 173 ? -10.633 22.219 -15.188 1 98.88 173 THR B O 1
ATOM 4199 N N . LYS B 1 174 ? -12.383 22.938 -14.008 1 98.69 174 LYS B N 1
ATOM 4200 C CA . LYS B 1 174 ? -13.328 22.375 -14.969 1 98.69 174 LYS B CA 1
ATOM 4201 C C . LYS B 1 174 ? -13.164 23.016 -16.344 1 98.69 174 LYS B C 1
ATOM 4203 O O . LYS B 1 174 ? -13.078 22.312 -17.359 1 98.69 174 LYS B O 1
ATOM 4208 N N . GLU B 1 175 ? -13.109 24.312 -16.328 1 98.25 175 GLU B N 1
ATOM 4209 C CA . GLU B 1 175 ? -12.984 25.078 -17.562 1 98.25 175 GLU B CA 1
ATOM 4210 C C . GLU B 1 175 ? -11.711 24.703 -18.312 1 98.25 175 GLU B C 1
ATOM 4212 O O . GLU B 1 175 ? -11.703 24.656 -19.547 1 98.25 175 GLU B O 1
ATOM 4217 N N . ARG B 1 176 ? -10.695 24.406 -17.641 1 98.31 176 ARG B N 1
ATOM 4218 C CA . ARG B 1 176 ? -9.375 24.203 -18.25 1 98.31 176 ARG B CA 1
ATOM 4219 C C . ARG B 1 176 ? -9.086 22.719 -18.438 1 98.31 176 ARG B C 1
ATOM 4221 O O . ARG B 1 176 ? -8.031 22.359 -18.969 1 98.31 176 ARG B O 1
ATOM 4228 N N . GLY B 1 177 ? -10.008 21.828 -18.016 1 98.38 177 GLY B N 1
ATOM 4229 C CA . GLY B 1 177 ? -9.789 20.391 -18.125 1 98.38 177 GLY B CA 1
ATOM 4230 C C . GLY B 1 177 ? -8.695 19.891 -17.203 1 98.38 177 GLY B C 1
ATOM 4231 O O . GLY B 1 177 ? -7.906 19.031 -17.594 1 98.38 177 GLY B O 1
ATOM 4232 N N . ILE B 1 178 ? -8.547 20.5 -16.078 1 98.88 178 ILE B N 1
ATOM 4233 C CA . ILE B 1 178 ? -7.531 20.156 -15.078 1 98.88 178 ILE B CA 1
ATOM 4234 C C . ILE B 1 178 ? -8.172 19.406 -13.914 1 98.88 178 ILE B C 1
ATOM 4236 O O . ILE B 1 178 ? -9.266 19.766 -13.469 1 98.88 178 ILE B O 1
ATOM 4240 N N . ILE B 1 179 ? -7.539 18.359 -13.383 1 98.94 179 ILE B N 1
ATOM 4241 C CA . ILE B 1 179 ? -7.988 17.641 -12.195 1 98.94 179 ILE B CA 1
ATOM 4242 C C . ILE B 1 179 ? -7.766 18.516 -10.961 1 98.94 179 ILE B C 1
ATOM 4244 O O . ILE B 1 179 ? -6.715 19.141 -10.82 1 98.94 179 ILE B O 1
ATOM 4248 N N . LEU B 1 180 ? -8.766 18.641 -10.109 1 98.94 180 LEU B N 1
ATOM 4249 C CA . LEU B 1 180 ? -8.594 19.266 -8.797 1 98.94 180 LEU B CA 1
ATOM 4250 C C . LEU B 1 180 ? -8.5 18.203 -7.703 1 98.94 180 LEU B C 1
ATOM 4252 O O . LEU B 1 180 ? -9.469 17.484 -7.453 1 98.94 180 LEU B O 1
ATOM 4256 N N . LEU B 1 181 ? -7.363 18.062 -7.129 1 98.94 181 LEU B N 1
ATOM 4257 C CA . LEU B 1 181 ? -7.152 17.172 -5.992 1 98.94 181 LEU B CA 1
ATOM 4258 C C . LEU B 1 181 ? -7.273 17.922 -4.676 1 98.94 181 LEU B C 1
ATOM 4260 O O . LEU B 1 181 ? -6.582 18.922 -4.461 1 98.94 181 LEU B O 1
ATOM 4264 N N . VAL B 1 182 ? -8.148 17.453 -3.783 1 98.88 182 VAL B N 1
ATOM 4265 C CA . VAL B 1 182 ? -8.336 18.047 -2.469 1 98.88 182 VAL B CA 1
ATOM 4266 C C . VAL B 1 182 ? -8.055 17.016 -1.38 1 98.88 182 VAL B C 1
ATOM 4268 O O . VAL B 1 182 ? -8.82 16.062 -1.209 1 98.88 182 VAL B O 1
ATOM 4271 N N . ASP B 1 183 ? -6.965 17.188 -0.677 1 98.69 183 ASP B N 1
ATOM 4272 C CA . ASP B 1 183 ? -6.664 16.391 0.509 1 98.69 183 ASP B CA 1
ATOM 4273 C C . ASP B 1 183 ? -7.453 16.891 1.718 1 98.69 183 ASP B C 1
ATOM 4275 O O . ASP B 1 183 ? -7.172 17.969 2.25 1 98.69 183 ASP B O 1
ATOM 4279 N N . GLU B 1 184 ? -8.398 16.047 2.1 1 98.19 184 GLU B N 1
ATOM 4280 C CA . GLU B 1 184 ? -9.32 16.406 3.174 1 98.19 184 GLU B CA 1
ATOM 4281 C C . GLU B 1 184 ? -9.125 15.523 4.398 1 98.19 184 GLU B C 1
ATOM 4283 O O . GLU B 1 184 ? -10.086 15.18 5.082 1 98.19 184 GLU B O 1
ATOM 4288 N N . THR B 1 185 ? -7.918 15.094 4.652 1 97.88 185 THR B N 1
ATOM 4289 C CA . THR B 1 185 ? -7.57 14.133 5.695 1 97.88 185 THR B CA 1
ATOM 4290 C C . THR B 1 185 ? -8.047 14.633 7.059 1 97.88 185 THR B C 1
ATOM 4292 O O . THR B 1 185 ? -8.422 13.828 7.918 1 97.88 185 THR B O 1
ATOM 4295 N N . TYR B 1 186 ? -8.148 15.977 7.27 1 97.75 186 TYR B N 1
ATOM 4296 C CA . TYR B 1 186 ? -8.477 16.547 8.57 1 97.75 186 TYR B CA 1
ATOM 4297 C C . TYR B 1 186 ? -9.914 17.047 8.594 1 97.75 186 TYR B C 1
ATOM 4299 O O . TYR B 1 186 ? -10.32 17.734 9.531 1 97.75 186 TYR B O 1
ATOM 4307 N N . ALA B 1 187 ? -10.719 16.703 7.625 1 96.38 187 ALA B N 1
ATOM 4308 C CA . ALA B 1 187 ? -12.016 17.344 7.402 1 96.38 187 ALA B CA 1
ATOM 4309 C C . ALA B 1 187 ? -13 16.984 8.516 1 96.38 187 ALA B C 1
ATOM 4311 O O . ALA B 1 187 ? -13.93 17.734 8.789 1 96.38 187 ALA B O 1
ATOM 4312 N N . ASP B 1 188 ? -12.797 15.891 9.203 1 96.44 188 ASP B N 1
ATOM 4313 C CA . ASP B 1 188 ? -13.789 15.391 10.148 1 96.44 188 ASP B CA 1
ATOM 4314 C C . ASP B 1 188 ? -13.82 16.25 11.414 1 96.44 188 ASP B C 1
ATOM 4316 O O . ASP B 1 188 ? -14.844 16.297 12.102 1 96.44 188 ASP B O 1
ATOM 4320 N N . ILE B 1 189 ? -12.711 16.828 11.742 1 97.31 189 ILE B N 1
ATOM 4321 C CA . ILE B 1 189 ? -12.68 17.766 12.867 1 97.31 189 ILE B CA 1
ATOM 4322 C C . ILE B 1 189 ? -12.648 19.188 12.344 1 97.31 189 ILE B C 1
ATOM 4324 O O . ILE B 1 189 ? -11.672 19.609 11.719 1 97.31 189 ILE B O 1
ATOM 4328 N N . SER B 1 190 ? -13.656 19.875 12.492 1 96.12 190 SER B N 1
ATOM 4329 C CA . SER B 1 190 ? -13.812 21.266 12.086 1 96.12 190 SER B CA 1
ATOM 4330 C C . SER B 1 190 ? -14.5 22.078 13.18 1 96.12 190 SER B C 1
ATOM 4332 O O . SER B 1 190 ? -15.5 21.641 13.75 1 96.12 190 SER B O 1
ATOM 4334 N N . TYR B 1 191 ? -13.984 23.25 13.469 1 96.31 191 TYR B N 1
ATOM 4335 C CA . TYR B 1 191 ? -14.477 24.047 14.594 1 96.31 191 TYR B CA 1
ATOM 4336 C C . TYR B 1 191 ? -15.477 25.094 14.125 1 96.31 191 TYR B C 1
ATOM 4338 O O . TYR B 1 191 ? -16.219 25.641 14.93 1 96.31 191 TYR B O 1
ATOM 4346 N N . GLN B 1 192 ? -15.484 25.422 12.836 1 88.25 192 GLN B N 1
ATOM 4347 C CA . GLN B 1 192 ? -16.359 26.453 12.289 1 88.25 192 GLN B CA 1
ATOM 4348 C C . GLN B 1 192 ? -17.234 25.891 11.156 1 88.25 192 GLN B C 1
ATOM 4350 O O . GLN B 1 192 ? -17.656 26.641 10.273 1 88.25 192 GLN B O 1
ATOM 4355 N N . GLY B 1 193 ? -17.391 24.641 11.172 1 88.25 193 GLY B N 1
ATOM 4356 C CA . GLY B 1 193 ? -18.172 24.031 10.102 1 88.25 193 GLY B CA 1
ATOM 4357 C C . GLY B 1 193 ? -17.328 23.281 9.094 1 88.25 193 GLY B C 1
ATOM 4358 O O . GLY B 1 193 ? -16.156 23.609 8.883 1 88.25 193 GLY B O 1
ATOM 4359 N N . ARG B 1 194 ? -18.016 22.375 8.406 1 90.81 194 ARG B N 1
ATOM 4360 C CA . ARG B 1 194 ? -17.312 21.516 7.453 1 90.81 194 ARG B CA 1
ATOM 4361 C C . ARG B 1 194 ? -17.672 21.906 6.016 1 90.81 194 ARG B C 1
ATOM 4363 O O . ARG B 1 194 ? -18.812 22.219 5.715 1 90.81 194 ARG B O 1
ATOM 4370 N N . LEU B 1 195 ? -16.641 21.953 5.133 1 95.19 195 LEU B N 1
ATOM 4371 C CA . LEU B 1 195 ? -16.859 22.047 3.693 1 95.19 195 LEU B CA 1
ATOM 4372 C C . LEU B 1 195 ? -17.5 20.766 3.156 1 95.19 195 LEU B C 1
ATOM 4374 O O . LEU B 1 195 ? -17.391 19.703 3.779 1 95.19 195 LEU B O 1
ATOM 4378 N N . PRO B 1 196 ? -18.25 20.859 2.057 1 95.69 196 PRO B N 1
ATOM 4379 C CA . PRO B 1 196 ? -18.672 19.625 1.411 1 95.69 196 PRO B CA 1
ATOM 4380 C C . PRO B 1 196 ? -17.5 18.75 0.964 1 95.69 196 PRO B C 1
ATOM 4382 O O . PRO B 1 196 ? -16.391 19.266 0.743 1 95.69 196 PRO B O 1
ATOM 4385 N N . ILE B 1 197 ? -17.75 17.453 0.887 1 97.5 197 ILE B N 1
ATOM 4386 C CA . ILE B 1 197 ? -16.734 16.609 0.237 1 97.5 197 ILE B CA 1
ATOM 4387 C C . ILE B 1 197 ? -16.438 17.156 -1.158 1 97.5 197 ILE B C 1
ATOM 4389 O O . ILE B 1 197 ? -17.344 17.266 -1.998 1 97.5 197 ILE B O 1
ATOM 4393 N N . ALA B 1 198 ? -15.273 17.5 -1.451 1 98.31 198 ALA B N 1
ATOM 4394 C CA . ALA B 1 198 ? -14.914 18.219 -2.672 1 98.31 198 ALA B CA 1
ATOM 4395 C C . ALA B 1 198 ? -15.336 17.438 -3.912 1 98.31 198 ALA B C 1
ATOM 4397 O O . ALA B 1 198 ? -15.781 18.016 -4.902 1 98.31 198 ALA B O 1
ATOM 4398 N N . ALA B 1 199 ? -15.195 16.109 -3.842 1 98.69 199 ALA B N 1
ATOM 4399 C CA . ALA B 1 199 ? -15.508 15.266 -4.984 1 98.69 199 ALA B CA 1
ATOM 4400 C C . ALA B 1 199 ? -16.984 15.375 -5.367 1 98.69 199 ALA B C 1
ATOM 4402 O O . ALA B 1 199 ? -17.375 14.984 -6.469 1 98.69 199 ALA B O 1
ATOM 4403 N N . SER B 1 200 ? -17.828 15.82 -4.441 1 98.19 200 SER B N 1
ATOM 4404 C CA . SER B 1 200 ? -19.25 16 -4.734 1 98.19 200 SER B CA 1
ATOM 4405 C C . SER B 1 200 ? -19.484 17.203 -5.641 1 98.19 200 SER B C 1
ATOM 4407 O O . SER B 1 200 ? -20.562 17.375 -6.191 1 98.19 200 SER B O 1
ATOM 4409 N N . LEU B 1 201 ? -18.469 18.016 -5.895 1 98.31 201 LEU B N 1
ATOM 4410 C CA . LEU B 1 201 ? -18.641 19.297 -6.566 1 98.31 201 LEU B CA 1
ATOM 4411 C C . LEU B 1 201 ? -18.328 19.172 -8.055 1 98.31 201 LEU B C 1
ATOM 4413 O O . LEU B 1 201 ? -18.469 20.141 -8.805 1 98.31 201 LEU B O 1
ATOM 4417 N N . GLY B 1 202 ? -17.844 18.031 -8.5 1 98.12 202 GLY B N 1
ATOM 4418 C CA . GLY B 1 202 ? -17.547 17.812 -9.906 1 98.12 202 GLY B CA 1
ATOM 4419 C C . GLY B 1 202 ? -16.875 16.469 -10.156 1 98.12 202 GLY B C 1
ATOM 4420 O O . GLY B 1 202 ? -16.203 15.922 -9.273 1 98.12 202 GLY B O 1
ATOM 4421 N N . ASP B 1 203 ? -16.984 15.961 -11.406 1 98.25 203 ASP B N 1
ATOM 4422 C CA . ASP B 1 203 ? -16.438 14.648 -11.734 1 98.25 203 ASP B CA 1
ATOM 4423 C C . ASP B 1 203 ? -14.93 14.734 -11.969 1 98.25 203 ASP B C 1
ATOM 4425 O O . ASP B 1 203 ? -14.242 13.703 -12.008 1 98.25 203 ASP B O 1
ATOM 4429 N N . HIS B 1 204 ? -14.414 16.016 -12.125 1 98.75 204 HIS B N 1
ATOM 4430 C CA . HIS B 1 204 ? -12.977 16.203 -12.281 1 98.75 204 HIS B CA 1
ATOM 4431 C C . HIS B 1 204 ? -12.305 16.453 -10.938 1 98.75 204 HIS B C 1
ATOM 4433 O O . HIS B 1 204 ? -11.086 16.625 -10.867 1 98.75 204 HIS B O 1
ATOM 4439 N N . VAL B 1 205 ? -13.109 16.469 -9.828 1 98.88 205 VAL B N 1
ATOM 4440 C CA . VAL B 1 205 ? -12.609 16.75 -8.484 1 98.88 205 VAL B CA 1
ATOM 4441 C C . VAL B 1 205 ? -12.383 15.445 -7.73 1 98.88 205 VAL B C 1
ATOM 4443 O O . VAL B 1 205 ? -13.258 14.578 -7.715 1 98.88 205 VAL B O 1
ATOM 4446 N N . ILE B 1 206 ? -11.211 15.281 -7.137 1 98.94 206 ILE B N 1
ATOM 4447 C CA . ILE B 1 206 ? -10.836 14.102 -6.363 1 98.94 206 ILE B CA 1
ATOM 4448 C C . ILE B 1 206 ? -10.672 14.484 -4.895 1 98.94 206 ILE B C 1
ATOM 4450 O O . ILE B 1 206 ? -10.023 15.484 -4.574 1 98.94 206 ILE B O 1
ATOM 4454 N N . SER B 1 207 ? -11.258 13.672 -4.016 1 98.75 207 SER B N 1
ATOM 4455 C CA . SER B 1 207 ? -11.102 13.852 -2.576 1 98.75 207 SER B CA 1
ATOM 4456 C C . SER B 1 207 ? -10.32 12.695 -1.963 1 98.75 207 SER B C 1
ATOM 4458 O O . SER B 1 207 ? -10.492 11.539 -2.365 1 98.75 207 SER B O 1
ATOM 4460 N N . VAL B 1 208 ? -9.484 13.016 -0.996 1 98.75 208 VAL B N 1
ATOM 4461 C CA . VAL B 1 208 ? -8.719 12.031 -0.243 1 98.75 208 VAL B CA 1
ATOM 4462 C C . VAL B 1 208 ? -8.953 12.227 1.253 1 98.75 208 VAL B C 1
ATOM 4464 O O . VAL B 1 208 ? -8.984 13.359 1.742 1 98.75 208 VAL B O 1
ATOM 4467 N N . SER B 1 209 ? -9.125 11.141 1.972 1 98.38 209 SER B N 1
ATOM 4468 C CA . SER B 1 209 ? -9.258 11.188 3.424 1 98.38 209 SER B CA 1
ATOM 4469 C C . SER B 1 209 ? -8.844 9.867 4.059 1 98.38 209 SER B C 1
ATOM 4471 O O . SER B 1 209 ? -8.367 8.969 3.371 1 98.38 209 SER B O 1
ATOM 4473 N N . SER B 1 210 ? -8.859 9.797 5.383 1 98.06 210 SER B N 1
ATOM 4474 C CA . SER B 1 210 ? -8.445 8.609 6.121 1 98.06 210 SER B CA 1
ATOM 4475 C C . SER B 1 210 ? -9 8.617 7.543 1 98.06 210 SER B C 1
ATOM 4477 O O . SER B 1 210 ? -9.68 9.562 7.938 1 98.06 210 SER B O 1
ATOM 4479 N N . LEU B 1 211 ? -8.711 7.598 8.297 1 98.12 211 LEU B N 1
ATOM 4480 C CA . LEU B 1 211 ? -9.125 7.5 9.695 1 98.12 211 LEU B CA 1
ATOM 4481 C C . LEU B 1 211 ? -7.949 7.758 10.625 1 98.12 211 LEU B C 1
ATOM 4483 O O . LEU B 1 211 ? -8.086 7.676 11.852 1 98.12 211 LEU B O 1
ATOM 4487 N N . SER B 1 212 ? -6.828 8.102 10.109 1 97.69 212 SER B N 1
ATOM 4488 C CA . SER B 1 212 ? -5.586 8.148 10.867 1 97.69 212 SER B CA 1
ATOM 4489 C C . SER B 1 212 ? -5.582 9.305 11.859 1 97.69 212 SER B C 1
ATOM 4491 O O . SER B 1 212 ? -5.027 9.188 12.953 1 97.69 212 SER B O 1
ATOM 4493 N N . LYS B 1 213 ? -6.184 10.406 11.445 1 98.19 213 LYS B N 1
ATOM 4494 C CA . LYS B 1 213 ? -5.93 11.648 12.172 1 98.19 213 LYS B CA 1
ATOM 4495 C C . LYS B 1 213 ? -7.066 11.961 13.141 1 98.19 213 LYS B C 1
ATOM 4497 O O . LYS B 1 213 ? -6.855 12.031 14.352 1 98.19 213 LYS B O 1
ATOM 4502 N N . SER B 1 214 ? -8.281 11.953 12.648 1 97.88 214 SER B N 1
ATOM 4503 C CA . SER B 1 214 ? -9.43 12.383 13.43 1 97.88 214 SER B CA 1
ATOM 4504 C C . SER B 1 214 ? -9.914 11.281 14.367 1 97.88 214 SER B C 1
ATOM 4506 O O . SER B 1 214 ? -10.633 11.539 15.328 1 97.88 214 SER B O 1
ATOM 4508 N N . TYR B 1 215 ? -9.531 10.039 14.086 1 98.31 215 TYR B N 1
ATOM 4509 C CA . TYR B 1 215 ? -10.016 8.906 14.867 1 98.31 215 TYR B CA 1
ATOM 4510 C C . TYR B 1 215 ? -8.883 8.25 15.641 1 98.31 215 TYR B C 1
ATOM 4512 O O . TYR B 1 215 ? -9.117 7.344 16.438 1 98.31 215 TYR B O 1
ATOM 4520 N N . GLY B 1 216 ? -7.637 8.68 15.406 1 98.12 216 GLY B N 1
ATOM 4521 C CA . GLY B 1 216 ? -6.492 8.219 16.172 1 98.12 216 GLY B CA 1
ATOM 4522 C C . GLY B 1 216 ? -6.129 6.77 15.898 1 98.12 216 GLY B C 1
ATOM 4523 O O . GLY B 1 216 ? -5.719 6.043 16.812 1 98.12 216 GLY B O 1
ATOM 4524 N N . ILE B 1 217 ? -6.344 6.328 14.703 1 98.25 217 ILE B N 1
ATOM 4525 C CA . ILE B 1 217 ? -6.047 4.926 14.438 1 98.25 217 ILE B CA 1
ATOM 4526 C C . ILE B 1 217 ? -5.195 4.809 13.172 1 98.25 217 ILE B C 1
ATOM 4528 O O . ILE B 1 217 ? -5.531 4.047 12.258 1 98.25 217 ILE B O 1
ATOM 4532 N N . PRO B 1 218 ? -4.055 5.535 13.117 1 97 218 PRO B N 1
ATOM 4533 C CA . PRO B 1 218 ? -3.182 5.406 11.945 1 97 218 PRO B CA 1
ATOM 4534 C C . PRO B 1 218 ? -2.662 3.982 11.758 1 97 218 PRO B C 1
ATOM 4536 O O . PRO B 1 218 ? -2.232 3.623 10.656 1 97 218 PRO B O 1
ATOM 4539 N N . GLY B 1 219 ? -2.777 3.119 12.758 1 96.81 219 GLY B N 1
ATOM 4540 C CA . GLY B 1 219 ? -2.197 1.785 12.75 1 96.81 219 GLY B CA 1
ATOM 4541 C C . GLY B 1 219 ? -2.984 0.793 11.914 1 96.81 219 GLY B C 1
ATOM 4542 O O . GLY B 1 219 ? -2.502 -0.301 11.625 1 96.81 219 GLY B O 1
ATOM 4543 N N . ILE B 1 220 ? -4.242 1.06 11.477 1 96.38 220 ILE B N 1
ATOM 4544 C CA . ILE B 1 220 ? -4.973 0.139 10.609 1 96.38 220 ILE B CA 1
ATOM 4545 C C . ILE B 1 220 ? -4.762 0.522 9.148 1 96.38 220 ILE B C 1
ATOM 4547 O O . ILE B 1 220 ? -5.238 -0.166 8.242 1 96.38 220 ILE B O 1
ATOM 4551 N N . ARG B 1 221 ? -4.062 1.596 8.82 1 95.69 221 ARG B N 1
ATOM 4552 C CA . ARG B 1 221 ? -3.67 2.047 7.492 1 95.69 221 ARG B CA 1
ATOM 4553 C C . ARG B 1 221 ? -4.867 2.076 6.551 1 95.69 221 ARG B C 1
ATOM 4555 O O . ARG B 1 221 ? -4.855 1.426 5.504 1 95.69 221 ARG B O 1
ATOM 4562 N N . LEU B 1 222 ? -5.859 2.836 6.852 1 97.75 222 LEU B N 1
ATOM 4563 C CA . LEU B 1 222 ? -7.066 2.916 6.039 1 97.75 222 LEU B CA 1
ATOM 4564 C C . LEU B 1 222 ? -7.309 4.344 5.562 1 97.75 222 LEU B C 1
ATOM 4566 O O . LEU B 1 222 ? -7.328 5.277 6.371 1 97.75 222 LEU B O 1
ATOM 4570 N N . GLY B 1 223 ? -7.48 4.547 4.312 1 98.44 223 GLY B N 1
ATOM 4571 C CA . GLY B 1 223 ? -7.902 5.77 3.652 1 98.44 223 GLY B CA 1
ATOM 4572 C C . GLY B 1 223 ? -8.742 5.52 2.416 1 98.44 223 GLY B C 1
ATOM 4573 O O . GLY B 1 223 ? -9.211 4.402 2.189 1 98.44 223 GLY B O 1
ATOM 4574 N N . TRP B 1 224 ? -9.008 6.613 1.665 1 98.88 224 TRP B N 1
ATOM 4575 C CA . TRP B 1 224 ? -9.828 6.387 0.478 1 98.88 224 TRP B CA 1
ATOM 4576 C C . TRP B 1 224 ? -9.695 7.547 -0.503 1 98.88 224 TRP B C 1
ATOM 4578 O O . TRP B 1 224 ? -9.266 8.641 -0.128 1 98.88 224 TRP B O 1
ATOM 4588 N N . ILE B 1 225 ? -10.008 7.25 -1.72 1 98.94 225 ILE B N 1
ATOM 4589 C CA . ILE B 1 225 ? -10.234 8.195 -2.807 1 98.94 225 ILE B CA 1
ATOM 4590 C C . ILE B 1 225 ? -11.727 8.297 -3.107 1 98.94 225 ILE B C 1
ATOM 4592 O O . ILE B 1 225 ? -12.414 7.277 -3.174 1 98.94 225 ILE B O 1
ATOM 4596 N N . ILE B 1 226 ? -12.227 9.477 -3.244 1 98.88 226 ILE B N 1
ATOM 4597 C CA . ILE B 1 226 ? -13.578 9.672 -3.754 1 98.88 226 ILE B CA 1
ATOM 4598 C C . ILE B 1 226 ? -13.523 10.453 -5.066 1 98.88 226 ILE B C 1
ATOM 4600 O O . ILE B 1 226 ? -12.883 11.5 -5.148 1 98.88 226 ILE B O 1
ATOM 4604 N N . ASN B 1 227 ? -14.133 10.031 -6.059 1 98.81 227 ASN B N 1
ATOM 4605 C CA . ASN B 1 227 ? -14.25 10.672 -7.363 1 98.81 227 ASN B CA 1
ATOM 4606 C C . ASN B 1 227 ? -15.43 10.109 -8.156 1 98.81 227 ASN B C 1
ATOM 4608 O O . ASN B 1 227 ? -15.68 8.906 -8.125 1 98.81 227 ASN B O 1
ATOM 4612 N N . LYS B 1 228 ? -16.156 10.93 -8.922 1 98.44 228 LYS B N 1
ATOM 4613 C CA . LYS B 1 228 ? -17.375 10.531 -9.609 1 98.44 228 LYS B CA 1
ATOM 4614 C C . LYS B 1 228 ? -17.094 10.062 -11.031 1 98.44 228 LYS B C 1
ATOM 4616 O O . LYS B 1 228 ? -17.953 9.5 -11.703 1 98.44 228 LYS B O 1
ATOM 4621 N N . ASN B 1 229 ? -15.859 10.328 -11.539 1 98.62 229 ASN B N 1
ATOM 4622 C CA . ASN B 1 229 ? -15.492 9.93 -12.891 1 98.62 229 ASN B CA 1
ATOM 4623 C C . ASN B 1 229 ? -15.156 8.445 -12.977 1 98.62 229 ASN B C 1
ATOM 4625 O O . ASN B 1 229 ? -14.125 8.008 -12.461 1 98.62 229 ASN B O 1
ATOM 4629 N N . PRO B 1 230 ? -15.961 7.625 -13.695 1 97.62 230 PRO B N 1
ATOM 4630 C CA . PRO B 1 230 ? -15.742 6.176 -13.727 1 97.62 230 PRO B CA 1
ATOM 4631 C C . PRO B 1 230 ? -14.414 5.793 -14.375 1 97.62 230 PRO B C 1
ATOM 4633 O O . PRO B 1 230 ? -13.805 4.793 -13.992 1 97.62 230 PRO B O 1
ATOM 4636 N N . LYS B 1 231 ? -13.977 6.543 -15.32 1 97.81 231 LYS B N 1
ATOM 4637 C CA . LYS B 1 231 ? -12.703 6.254 -15.969 1 97.81 231 LYS B CA 1
ATOM 4638 C C . LYS B 1 231 ? -11.539 6.445 -15.008 1 97.81 231 LYS B C 1
ATOM 4640 O O . LYS B 1 231 ? -10.602 5.648 -14.992 1 97.81 231 LYS B O 1
ATOM 4645 N N . LEU B 1 232 ? -11.594 7.539 -14.219 1 98.31 232 LEU B N 1
ATOM 4646 C CA . LEU B 1 232 ? -10.57 7.746 -13.195 1 98.31 232 LEU B CA 1
ATOM 4647 C C . LEU B 1 232 ? -10.609 6.633 -12.156 1 98.31 232 LEU B C 1
ATOM 4649 O O . LEU B 1 232 ? -9.562 6.117 -11.758 1 98.31 232 LEU B O 1
ATOM 4653 N N . GLN B 1 233 ? -11.82 6.234 -11.734 1 98.12 233 GLN B N 1
ATOM 4654 C CA . GLN B 1 233 ? -11.977 5.168 -10.758 1 98.12 233 GLN B CA 1
ATOM 4655 C C . GLN B 1 233 ? -11.359 3.861 -11.258 1 98.12 233 GLN B C 1
ATOM 4657 O O . GLN B 1 233 ? -10.727 3.135 -10.484 1 98.12 233 GLN B O 1
ATOM 4662 N N . GLU B 1 234 ? -11.586 3.592 -12.5 1 97.75 234 GLU B N 1
ATOM 4663 C CA . GLU B 1 234 ? -11.016 2.379 -13.086 1 97.75 234 GLU B CA 1
ATOM 4664 C C . GLU B 1 234 ? -9.492 2.418 -13.062 1 97.75 234 GLU B C 1
ATOM 4666 O O . GLU B 1 234 ? -8.844 1.401 -12.797 1 97.75 234 GLU B O 1
ATOM 4671 N N . THR B 1 235 ? -8.93 3.535 -13.359 1 98.25 235 THR B N 1
ATOM 4672 C CA . THR B 1 235 ? -7.484 3.707 -13.352 1 98.25 235 THR B CA 1
ATOM 4673 C C . THR B 1 235 ? -6.934 3.576 -11.93 1 98.25 235 THR B C 1
ATOM 4675 O O . THR B 1 235 ? -5.895 2.947 -11.719 1 98.25 235 THR B O 1
ATOM 4678 N N . PHE B 1 236 ? -7.645 4.184 -10.984 1 98.75 236 PHE B N 1
ATOM 4679 C CA . PHE B 1 236 ? -7.223 4.098 -9.586 1 98.75 236 PHE B CA 1
ATOM 4680 C C . PHE B 1 236 ? -7.277 2.656 -9.094 1 98.75 236 PHE B C 1
ATOM 4682 O O . PHE B 1 236 ? -6.383 2.207 -8.375 1 98.75 236 PHE B O 1
ATOM 4689 N N . LEU B 1 237 ? -8.297 1.972 -9.5 1 98.31 237 LEU B N 1
ATOM 4690 C CA . LEU B 1 237 ? -8.438 0.571 -9.117 1 98.31 237 LEU B CA 1
ATOM 4691 C C . LEU B 1 237 ? -7.316 -0.27 -9.719 1 98.31 237 LEU B C 1
ATOM 4693 O O . LEU B 1 237 ? -6.762 -1.142 -9.047 1 98.31 237 LEU B O 1
ATOM 4697 N N . ALA B 1 238 ? -6.996 -0.05 -10.984 1 98.25 238 ALA B N 1
ATOM 4698 C CA . ALA B 1 238 ? -5.891 -0.751 -11.633 1 98.25 238 ALA B CA 1
ATOM 4699 C C . ALA B 1 238 ? -4.586 -0.535 -10.867 1 98.25 238 ALA B C 1
ATOM 4701 O O . ALA B 1 238 ? -3.82 -1.479 -10.656 1 98.25 238 ALA B O 1
ATOM 4702 N N . ALA B 1 239 ? -4.328 0.694 -10.461 1 98.44 239 ALA B N 1
ATOM 4703 C CA . ALA B 1 239 ? -3.135 1.02 -9.688 1 98.44 239 ALA B CA 1
ATOM 4704 C C . ALA B 1 239 ? -3.127 0.276 -8.359 1 98.44 239 ALA B C 1
ATOM 4706 O O . ALA B 1 239 ? -2.115 -0.318 -7.977 1 98.44 239 ALA B O 1
ATOM 4707 N N . LYS B 1 240 ? -4.25 0.314 -7.707 1 97.94 240 LYS B N 1
ATOM 4708 C CA . LYS B 1 240 ? -4.359 -0.355 -6.414 1 97.94 240 LYS B CA 1
ATOM 4709 C C . LYS B 1 240 ? -4.086 -1.851 -6.547 1 97.94 240 LYS B C 1
ATOM 4711 O O . LYS B 1 240 ? -3.385 -2.434 -5.715 1 97.94 240 LYS B O 1
ATOM 4716 N N . GLU B 1 241 ? -4.652 -2.447 -7.531 1 96.88 241 GLU B N 1
ATOM 4717 C CA . GLU B 1 241 ? -4.473 -3.879 -7.742 1 96.88 241 GLU B CA 1
ATOM 4718 C C . GLU B 1 241 ? -2.998 -4.227 -7.941 1 96.88 241 GLU B C 1
ATOM 4720 O O . GLU B 1 241 ? -2.525 -5.254 -7.449 1 96.88 241 GLU B O 1
ATOM 4725 N N . GLN B 1 242 ? -2.293 -3.406 -8.617 1 96.81 242 GLN B N 1
ATOM 4726 C CA . GLN B 1 242 ? -0.868 -3.646 -8.828 1 96.81 242 GLN B CA 1
ATOM 4727 C C . GLN B 1 242 ? -0.07 -3.365 -7.559 1 96.81 242 GLN B C 1
ATOM 4729 O O . GLN B 1 242 ? 0.948 -4.012 -7.301 1 96.81 242 GLN B O 1
ATOM 4734 N N . ILE B 1 243 ? -0.539 -2.455 -6.75 1 97.38 243 ILE B N 1
ATOM 4735 C CA . ILE B 1 243 ? 0.202 -2.01 -5.574 1 97.38 243 ILE B CA 1
ATOM 4736 C C . ILE B 1 243 ? -0.059 -2.963 -4.41 1 97.38 243 ILE B C 1
ATOM 4738 O O . ILE B 1 243 ? 0.86 -3.309 -3.664 1 97.38 243 ILE B O 1
ATOM 4742 N N . SER B 1 244 ? -1.36 -3.418 -4.293 1 94.81 244 SER B N 1
ATOM 4743 C CA . SER B 1 244 ? -1.661 -4.145 -3.062 1 94.81 244 SER B CA 1
ATOM 4744 C C . SER B 1 244 ? -2.822 -5.113 -3.264 1 94.81 244 SER B C 1
ATOM 4746 O O . SER B 1 244 ? -3.221 -5.816 -2.33 1 94.81 244 SER B O 1
ATOM 4748 N N . ILE B 1 245 ? -3.396 -5.23 -4.445 1 94.06 245 ILE B N 1
ATOM 4749 C CA . ILE B 1 245 ? -4.52 -6.098 -4.785 1 94.06 245 ILE B CA 1
ATOM 4750 C C . ILE B 1 245 ? -5.766 -5.648 -4.02 1 94.06 245 ILE B C 1
ATOM 4752 O O . ILE B 1 245 ? -6.582 -4.887 -4.543 1 94.06 245 ILE B O 1
ATOM 4756 N N . SER B 1 246 ? -5.867 -5.941 -2.791 1 94.25 246 SER B N 1
ATOM 4757 C CA . SER B 1 246 ? -6.969 -5.57 -1.907 1 94.25 246 SER B CA 1
ATOM 4758 C C . SER B 1 246 ? -6.453 -5.043 -0.572 1 94.25 246 SER B C 1
ATOM 4760 O O . SER B 1 246 ? -5.246 -4.891 -0.383 1 94.25 246 SER B O 1
ATOM 4762 N N . GLY B 1 247 ? -7.387 -4.684 0.288 1 94.56 247 GLY B N 1
ATOM 4763 C CA . GLY B 1 247 ? -7.027 -4.254 1.63 1 94.56 247 GLY B CA 1
ATOM 4764 C C . GLY B 1 247 ? -7.102 -5.371 2.652 1 94.56 247 GLY B C 1
ATOM 4765 O O . GLY B 1 247 ? -7.434 -6.512 2.312 1 94.56 247 GLY B O 1
ATOM 4766 N N . SER B 1 248 ? -6.68 -5.031 3.9 1 97.38 248 SER B N 1
ATOM 4767 C CA . SER B 1 248 ? -6.766 -5.949 5.031 1 97.38 248 SER B CA 1
ATOM 4768 C C . SER B 1 248 ? -8.211 -6.137 5.484 1 97.38 248 SER B C 1
ATOM 4770 O O . SER B 1 248 ? -8.938 -5.16 5.684 1 97.38 248 SER B O 1
ATOM 4772 N N . VAL B 1 249 ? -8.594 -7.391 5.641 1 96.94 249 VAL B N 1
ATOM 4773 C CA . VAL B 1 249 ? -9.938 -7.707 6.102 1 96.94 249 VAL B CA 1
ATOM 4774 C C . VAL B 1 249 ? -10.156 -7.129 7.496 1 96.94 249 VAL B C 1
ATOM 4776 O O . VAL B 1 249 ? -11.227 -6.598 7.793 1 96.94 249 VAL B O 1
ATOM 4779 N N . ILE B 1 250 ? -9.195 -7.172 8.312 1 98 250 ILE B N 1
ATOM 4780 C CA . ILE B 1 250 ? -9.328 -6.762 9.703 1 98 250 ILE B CA 1
ATOM 4781 C C . ILE B 1 250 ? -9.359 -5.238 9.797 1 98 250 ILE B C 1
ATOM 4783 O O . ILE B 1 250 ? -10.148 -4.668 10.547 1 98 250 ILE B O 1
ATOM 4787 N N . ASP B 1 251 ? -8.445 -4.586 9.055 1 98.19 251 ASP B N 1
ATOM 4788 C CA . ASP B 1 251 ? -8.422 -3.127 9.055 1 98.19 251 ASP B CA 1
ATOM 4789 C C . ASP B 1 251 ? -9.75 -2.557 8.562 1 98.19 251 ASP B C 1
ATOM 4791 O O . ASP B 1 251 ? -10.25 -1.579 9.117 1 98.19 251 ASP B O 1
ATOM 4795 N N . GLU B 1 252 ? -10.32 -3.16 7.52 1 98.38 252 GLU B N 1
ATOM 4796 C CA . GLU B 1 252 ? -11.594 -2.686 6.996 1 98.38 252 GLU B CA 1
ATOM 4797 C C . GLU B 1 252 ? -12.727 -2.928 7.992 1 98.38 252 GLU B C 1
ATOM 4799 O O . GLU B 1 252 ? -13.641 -2.109 8.117 1 98.38 252 GLU B O 1
ATOM 4804 N N . TRP B 1 253 ? -12.688 -4.094 8.688 1 98.44 253 TRP B N 1
ATOM 4805 C CA . TRP B 1 253 ? -13.703 -4.355 9.703 1 98.44 253 TRP B CA 1
ATOM 4806 C C . TRP B 1 253 ? -13.664 -3.293 10.797 1 98.44 253 TRP B C 1
ATOM 4808 O O . TRP B 1 253 ? -14.703 -2.766 11.188 1 98.44 253 TRP B O 1
ATOM 4818 N N . ILE B 1 254 ? -12.492 -2.963 11.25 1 98.62 254 ILE B N 1
ATOM 4819 C CA . ILE B 1 254 ? -12.336 -1.943 12.281 1 98.62 254 ILE B CA 1
ATOM 4820 C C . ILE B 1 254 ? -12.883 -0.61 11.773 1 98.62 254 ILE B C 1
ATOM 4822 O O . ILE B 1 254 ? -13.617 0.08 12.477 1 98.62 254 ILE B O 1
ATOM 4826 N N . ALA B 1 255 ? -12.5 -0.261 10.547 1 98.69 255 ALA B N 1
ATOM 4827 C CA . ALA B 1 255 ? -12.953 0.986 9.945 1 98.69 255 ALA B CA 1
ATOM 4828 C C . ALA B 1 255 ? -14.477 1.041 9.883 1 98.69 255 ALA B C 1
ATOM 4830 O O . ALA B 1 255 ? -15.078 2.084 10.148 1 98.69 255 ALA B O 1
ATOM 4831 N N . GLU B 1 256 ? -15.078 -0.072 9.508 1 98.5 256 GLU B N 1
ATOM 4832 C CA . GLU B 1 256 ? -16.531 -0.141 9.445 1 98.5 256 GLU B CA 1
ATOM 4833 C C . GLU B 1 256 ? -17.156 0.119 10.812 1 98.5 256 GLU B C 1
ATOM 4835 O O . GLU B 1 256 ? -18.141 0.862 10.93 1 98.5 256 GLU B O 1
ATOM 4840 N N . GLN B 1 257 ? -16.562 -0.514 11.859 1 98.5 257 GLN B N 1
ATOM 4841 C CA . GLN B 1 257 ? -17.078 -0.325 13.211 1 98.5 257 GLN B CA 1
ATOM 4842 C C . GLN B 1 257 ? -16.938 1.13 13.648 1 98.5 257 GLN B C 1
ATOM 4844 O O . GLN B 1 257 ? -17.875 1.693 14.234 1 98.5 257 GLN B O 1
ATOM 4849 N N . VAL B 1 258 ? -15.859 1.752 13.352 1 98.38 258 VAL B N 1
ATOM 4850 C CA . VAL B 1 258 ? -15.578 3.121 13.773 1 98.38 258 VAL B CA 1
ATOM 4851 C C . VAL B 1 258 ? -16.5 4.09 13.023 1 98.38 258 VAL B C 1
ATOM 4853 O O . VAL B 1 258 ? -17.125 4.957 13.633 1 98.38 258 VAL B O 1
ATOM 4856 N N . LEU B 1 259 ? -16.625 3.889 11.711 1 98.12 259 LEU B N 1
ATOM 4857 C CA . LEU B 1 259 ? -17.422 4.809 10.891 1 98.12 259 LEU B CA 1
ATOM 4858 C C . LEU B 1 259 ? -18.906 4.648 11.172 1 98.12 259 LEU B C 1
ATOM 4860 O O . LEU B 1 259 ? -19.672 5.598 11.008 1 98.12 259 LEU B O 1
ATOM 4864 N N . SER B 1 260 ? -19.328 3.449 11.578 1 97.69 260 SER B N 1
ATOM 4865 C CA . SER B 1 260 ? -20.719 3.252 11.953 1 97.69 260 SER B CA 1
ATOM 4866 C C . SER B 1 260 ? -21.094 4.07 13.188 1 97.69 260 SER B C 1
ATOM 4868 O O . SER B 1 260 ? -22.266 4.344 13.43 1 97.69 260 SER B O 1
ATOM 4870 N N . ARG B 1 261 ? -20.094 4.496 13.969 1 97.31 261 ARG B N 1
ATOM 4871 C CA . ARG B 1 261 ? -20.281 5.305 15.164 1 97.31 261 ARG B CA 1
ATOM 4872 C C . ARG B 1 261 ? -19.656 6.684 15 1 97.31 261 ARG B C 1
ATOM 4874 O O . ARG B 1 261 ? -19.234 7.301 15.984 1 97.31 261 ARG B O 1
ATOM 4881 N N . LYS B 1 262 ? -19.531 7.117 13.805 1 96.5 262 LYS B N 1
ATOM 4882 C CA . LYS B 1 262 ? -18.812 8.328 13.43 1 96.5 262 LYS B CA 1
ATOM 4883 C C . LYS B 1 262 ? -19.328 9.539 14.203 1 96.5 262 LYS B C 1
ATOM 4885 O O . LYS B 1 262 ? -18.562 10.297 14.781 1 96.5 262 LYS B O 1
ATOM 4890 N N . ASP B 1 263 ? -20.656 9.758 14.242 1 95.62 263 ASP B N 1
ATOM 4891 C CA . ASP B 1 263 ? -21.234 10.945 14.844 1 95.62 263 ASP B CA 1
ATOM 4892 C C . ASP B 1 263 ? -20.953 11.008 16.344 1 95.62 263 ASP B C 1
ATOM 4894 O O . ASP B 1 263 ? -20.594 12.062 16.875 1 95.62 263 ASP B O 1
ATOM 4898 N N . GLU B 1 264 ? -21.078 9.914 16.969 1 96.88 264 GLU B N 1
ATOM 4899 C CA . GLU B 1 264 ? -20.797 9.828 18.391 1 96.88 264 GLU B CA 1
ATOM 4900 C C . GLU B 1 264 ? -19.328 10.109 18.688 1 96.88 264 GLU B C 1
ATOM 4902 O O . GLU B 1 264 ? -19 10.906 19.578 1 96.88 264 GLU B O 1
ATOM 4907 N N . ILE B 1 265 ? -18.484 9.531 17.953 1 97.31 265 ILE B N 1
ATOM 4908 C CA . ILE B 1 265 ? -17.047 9.648 18.172 1 97.31 265 ILE B CA 1
ATOM 4909 C C . ILE B 1 265 ? -16.594 11.086 17.906 1 97.31 265 ILE B C 1
ATOM 4911 O O . ILE B 1 265 ? -15.891 11.688 18.719 1 97.31 265 ILE B O 1
ATOM 4915 N N . LEU B 1 266 ? -17.047 11.664 16.797 1 96.62 266 LEU B N 1
ATOM 4916 C CA . LEU B 1 266 ? -16.547 12.969 16.359 1 96.62 266 LEU B CA 1
ATOM 4917 C C . LEU B 1 266 ? -17.109 14.078 17.234 1 96.62 266 LEU B C 1
ATOM 4919 O O . LEU B 1 266 ? -16.453 15.102 17.453 1 96.62 266 LEU B O 1
ATOM 4923 N N . SER B 1 267 ? -18.359 13.891 17.688 1 96.69 267 SER B N 1
ATOM 4924 C CA . SER B 1 267 ? -18.922 14.898 18.578 1 96.69 267 SER B CA 1
ATOM 4925 C C . SER B 1 267 ? -18.062 15.07 19.828 1 96.69 267 SER B C 1
ATOM 4927 O O . SER B 1 267 ? -17.734 16.203 20.203 1 96.69 267 SER B O 1
ATOM 4929 N N . THR B 1 268 ? -17.688 13.984 20.391 1 97.25 268 THR B N 1
ATOM 4930 C CA . THR B 1 268 ? -16.859 13.992 21.594 1 97.25 268 THR B CA 1
ATOM 4931 C C . THR B 1 268 ? -15.453 14.5 21.281 1 97.25 268 THR B C 1
ATOM 4933 O O . THR B 1 268 ? -14.93 15.359 22 1 97.25 268 THR B O 1
ATOM 4936 N N . THR B 1 269 ? -14.875 14.016 20.266 1 97.81 269 THR B N 1
ATOM 4937 C CA . THR B 1 269 ? -13.508 14.352 19.906 1 97.81 269 THR B CA 1
ATOM 4938 C C . THR B 1 269 ? -13.391 15.828 19.547 1 97.81 269 THR B C 1
ATOM 4940 O O . THR B 1 269 ? -12.445 16.5 19.984 1 97.81 269 THR B O 1
ATOM 4943 N N . THR B 1 270 ? -14.328 16.344 18.781 1 97.94 270 THR B N 1
ATOM 4944 C CA . THR B 1 270 ? -14.273 17.734 18.328 1 97.94 270 THR B CA 1
ATOM 4945 C C . THR B 1 270 ? -14.367 18.672 19.531 1 97.94 270 THR B C 1
ATOM 4947 O O . THR B 1 270 ? -13.648 19.672 19.578 1 97.94 270 THR B O 1
ATOM 4950 N N . LYS B 1 271 ? -15.234 18.375 20.438 1 97.56 271 LYS B N 1
ATOM 4951 C CA . LYS B 1 271 ? -15.367 19.203 21.641 1 97.56 271 LYS B CA 1
ATOM 4952 C C . LYS B 1 271 ? -14.062 19.219 22.438 1 97.56 271 LYS B C 1
ATOM 4954 O O . LYS B 1 271 ? -13.625 20.281 22.875 1 97.56 271 LYS B O 1
ATOM 4959 N N . GLU B 1 272 ? -13.508 18.109 22.609 1 98.19 272 GLU B N 1
ATOM 4960 C CA . GLU B 1 272 ? -12.258 18 23.344 1 98.19 272 GLU B CA 1
ATOM 4961 C C . GLU B 1 272 ? -11.125 18.75 22.641 1 98.19 272 GLU B C 1
ATOM 4963 O O . GLU B 1 272 ? -10.344 19.438 23.266 1 98.19 272 GLU B O 1
ATOM 4968 N N . MET B 1 273 ? -11.047 18.578 21.344 1 98.56 273 MET B N 1
ATOM 4969 C CA . MET B 1 273 ? -9.977 19.203 20.578 1 98.56 273 MET B CA 1
ATOM 4970 C C . MET B 1 273 ? -10.156 20.719 20.562 1 98.56 273 MET B C 1
ATOM 4972 O O . MET B 1 273 ? -9.172 21.469 20.547 1 98.56 273 MET B O 1
ATOM 4976 N N . ASP B 1 274 ? -11.406 21.156 20.547 1 98.25 274 ASP B N 1
ATOM 4977 C CA . ASP B 1 274 ? -11.656 22.594 20.609 1 98.25 274 ASP B CA 1
ATOM 4978 C C . ASP B 1 274 ? -11.156 23.188 21.922 1 98.25 274 ASP B C 1
ATOM 4980 O O . ASP B 1 274 ? -10.617 24.297 21.938 1 98.25 274 ASP B O 1
ATOM 4984 N N . GLN B 1 275 ? -11.312 22.484 22.984 1 98.19 275 GLN B N 1
ATOM 4985 C CA . GLN B 1 275 ? -10.797 22.922 24.266 1 98.19 275 GLN B CA 1
ATOM 4986 C C . GLN B 1 275 ? -9.273 23 24.25 1 98.19 275 GLN B C 1
ATOM 4988 O O . GLN B 1 275 ? -8.695 23.953 24.812 1 98.19 275 GLN B O 1
ATOM 4993 N N . ARG B 1 276 ? -8.664 22.031 23.688 1 98.56 276 ARG B N 1
ATOM 4994 C CA . ARG B 1 276 ? -7.207 22.047 23.578 1 98.56 276 ARG B CA 1
ATOM 4995 C C . ARG B 1 276 ? -6.73 23.188 22.688 1 98.56 276 ARG B C 1
ATOM 4997 O O . ARG B 1 276 ? -5.695 23.812 22.953 1 98.56 276 ARG B O 1
ATOM 5004 N N . ARG B 1 277 ? -7.438 23.391 21.625 1 98.5 277 ARG B N 1
ATOM 5005 C CA . ARG B 1 277 ? -7.172 24.531 20.75 1 98.5 277 ARG B CA 1
ATOM 5006 C C . ARG B 1 277 ? -7.195 25.844 21.547 1 98.5 277 ARG B C 1
ATOM 5008 O O . ARG B 1 277 ? -6.359 26.719 21.328 1 98.5 277 ARG B O 1
ATOM 5015 N N . GLU B 1 278 ? -8.109 25.969 22.453 1 98.38 278 GLU B N 1
ATOM 5016 C CA . GLU B 1 278 ? -8.219 27.156 23.297 1 98.38 278 GLU B CA 1
ATOM 5017 C C . GLU B 1 278 ? -7.027 27.281 24.25 1 98.38 278 GLU B C 1
ATOM 5019 O O . GLU B 1 278 ? -6.586 28.391 24.547 1 98.38 278 GLU B O 1
ATOM 5024 N N . ILE B 1 279 ? -6.578 26.156 24.719 1 98.75 279 ILE B N 1
ATOM 5025 C CA . ILE B 1 279 ? -5.379 26.156 25.562 1 98.75 279 ILE B CA 1
ATOM 5026 C C . ILE B 1 279 ? -4.211 26.75 24.766 1 98.75 279 ILE B C 1
ATOM 5028 O O . ILE B 1 279 ? -3.461 27.578 25.297 1 98.75 279 ILE B O 1
ATOM 5032 N N . VAL B 1 280 ? -4.059 26.359 23.547 1 98.81 280 VAL B N 1
ATOM 5033 C CA . VAL B 1 280 ? -2.988 26.875 22.703 1 98.81 280 VAL B CA 1
ATOM 5034 C C . VAL B 1 280 ? -3.215 28.359 22.438 1 98.81 280 VAL B C 1
ATOM 5036 O O . VAL B 1 280 ? -2.27 29.156 22.469 1 98.81 280 VAL B O 1
ATOM 5039 N N . ALA B 1 281 ? -4.469 28.719 22.156 1 98.62 281 ALA B N 1
ATOM 5040 C CA . ALA B 1 281 ? -4.809 30.125 21.906 1 98.62 281 ALA B CA 1
ATOM 5041 C C . ALA B 1 281 ? -4.43 31 23.094 1 98.62 281 ALA B C 1
ATOM 5043 O O . ALA B 1 281 ? -3.887 32.094 22.922 1 98.62 281 ALA B O 1
ATOM 5044 N N . ASP B 1 282 ? -4.746 30.547 24.266 1 98.69 282 ASP B N 1
ATOM 5045 C CA . ASP B 1 282 ? -4.402 31.281 25.484 1 98.69 282 ASP B CA 1
ATOM 5046 C C . ASP B 1 282 ? -2.889 31.422 25.625 1 98.69 282 ASP B C 1
ATOM 5048 O O . ASP B 1 282 ? -2.398 32.469 26.047 1 98.69 282 ASP B O 1
ATOM 5052 N N . TRP B 1 283 ? -2.197 30.375 25.344 1 98.62 283 TRP B N 1
ATOM 5053 C CA . TRP B 1 283 ? -0.74 30.391 25.391 1 98.62 283 TRP B CA 1
ATOM 5054 C C . TRP B 1 283 ? -0.172 31.406 24.406 1 98.62 283 TRP B C 1
ATOM 5056 O O . TRP B 1 283 ? 0.743 32.156 24.734 1 98.62 283 TRP B O 1
ATOM 5066 N N . ILE B 1 284 ? -0.683 31.453 23.188 1 98.44 284 ILE B N 1
ATOM 5067 C CA . ILE B 1 284 ? -0.251 32.375 22.156 1 98.44 284 ILE B CA 1
ATOM 5068 C C . ILE B 1 284 ? -0.495 33.812 22.641 1 98.44 284 ILE B C 1
ATOM 5070 O O . ILE B 1 284 ? 0.346 34.688 22.438 1 98.44 284 ILE B O 1
ATOM 5074 N N . LYS B 1 285 ? -1.646 34 23.188 1 97.94 285 LYS B N 1
ATOM 5075 C CA . LYS B 1 285 ? -1.979 35.312 23.703 1 97.94 285 LYS B CA 1
ATOM 5076 C C . LYS B 1 285 ? -0.995 35.75 24.781 1 97.94 285 LYS B C 1
ATOM 5078 O O . LYS B 1 285 ? -0.53 36.875 24.781 1 97.94 285 LYS B O 1
ATOM 5083 N N . LYS B 1 286 ? -0.717 34.875 25.594 1 97.94 286 LYS B N 1
ATOM 5084 C CA . LYS B 1 286 ? 0.206 35.156 26.688 1 97.94 286 LYS B CA 1
ATOM 5085 C C . LYS B 1 286 ? 1.608 35.438 26.172 1 97.94 286 LYS B C 1
ATOM 5087 O O . LYS B 1 286 ? 2.283 36.344 26.672 1 97.94 286 LYS B O 1
ATOM 5092 N N . GLU B 1 287 ? 2.016 34.688 25.188 1 97 287 GLU B N 1
ATOM 5093 C CA . GLU B 1 287 ? 3.375 34.781 24.656 1 97 287 GLU B CA 1
ATOM 5094 C C . GLU B 1 287 ? 3.426 35.656 23.406 1 97 287 GLU B C 1
ATOM 5096 O O . GLU B 1 287 ? 4.348 35.531 22.594 1 97 287 GLU B O 1
ATOM 5101 N N . GLY B 1 288 ? 2.559 36.531 23.172 1 94.38 288 GLY B N 1
ATOM 5102 C CA . GLY B 1 288 ? 2.303 37.25 21.953 1 94.38 288 GLY B CA 1
ATOM 5103 C C . GLY B 1 288 ? 3.492 38.094 21.5 1 94.38 288 GLY B C 1
ATOM 5104 O O . GLY B 1 288 ? 3.594 38.438 20.328 1 94.38 288 GLY B O 1
ATOM 5105 N N . GLU B 1 289 ? 4.41 38.375 22.359 1 94.75 289 GLU B N 1
ATOM 5106 C CA . GLU B 1 289 ? 5.609 39.125 21.984 1 94.75 289 GLU B CA 1
ATOM 5107 C C . GLU B 1 289 ? 6.633 38.219 21.297 1 94.75 289 GLU B C 1
ATOM 5109 O O . GLU B 1 289 ? 7.496 38.688 20.562 1 94.75 289 GLU B O 1
ATOM 5114 N N . LEU B 1 290 ? 6.473 36.938 21.469 1 95.31 290 LEU B N 1
ATOM 5115 C CA . LEU B 1 290 ? 7.48 36 21 1 95.31 290 LEU B CA 1
ATOM 5116 C C . LEU B 1 290 ? 6.949 35.156 19.844 1 95.31 290 LEU B C 1
ATOM 5118 O O . LEU B 1 290 ? 7.711 34.719 18.969 1 95.31 290 LEU B O 1
ATOM 5122 N N . ILE B 1 291 ? 5.727 34.875 19.906 1 97.44 291 ILE B N 1
ATOM 5123 C CA . ILE B 1 291 ? 5.156 33.875 19 1 97.44 291 ILE B CA 1
ATOM 5124 C C . ILE B 1 291 ? 3.803 34.375 18.484 1 97.44 291 ILE B C 1
ATOM 5126 O O . ILE B 1 291 ? 3.078 35.062 19.203 1 97.44 291 ILE B O 1
ATOM 5130 N N . GLU B 1 292 ? 3.459 34.094 17.281 1 98.25 292 GLU B N 1
ATOM 5131 C CA . GLU B 1 292 ? 2.168 34.406 16.656 1 98.25 292 GLU B CA 1
ATOM 5132 C C . GLU B 1 292 ? 1.683 33.219 15.812 1 98.25 292 GLU B C 1
ATOM 5134 O O . GLU B 1 292 ? 2.457 32.312 15.492 1 98.25 292 GLU B O 1
ATOM 5139 N N . TRP B 1 293 ? 0.408 33.219 15.562 1 98.25 293 TRP B N 1
ATOM 5140 C CA . TRP B 1 293 ? -0.142 32.156 14.758 1 98.25 293 TRP B CA 1
ATOM 5141 C C . TRP B 1 293 ? -1.361 32.625 13.969 1 98.25 293 TRP B C 1
ATOM 5143 O O . TRP B 1 293 ? -1.827 33.75 14.156 1 98.25 293 TRP B O 1
ATOM 5153 N N . VAL B 1 294 ? -1.719 31.922 12.914 1 98.31 294 VAL B N 1
ATOM 5154 C CA . VAL B 1 294 ? -3.064 31.906 12.344 1 98.31 294 VAL B CA 1
ATOM 5155 C C . VAL B 1 294 ? -3.877 30.781 12.977 1 98.31 294 VAL B C 1
ATOM 5157 O O . VAL B 1 294 ? -3.502 29.609 12.883 1 98.31 294 VAL B O 1
ATOM 5160 N N . GLY B 1 295 ? -4.938 31.172 13.688 1 97.69 295 GLY B N 1
ATOM 5161 C CA . GLY B 1 295 ? -5.703 30.172 14.422 1 97.69 295 GLY B CA 1
ATOM 5162 C C . GLY B 1 295 ? -6.254 29.062 13.547 1 97.69 295 GLY B C 1
ATOM 5163 O O . GLY B 1 295 ? -6.84 29.328 12.492 1 97.69 295 GLY B O 1
ATOM 5164 N N . PRO B 1 296 ? -5.961 27.844 13.945 1 98.19 296 PRO B N 1
ATOM 5165 C CA . PRO B 1 296 ? -6.527 26.734 13.18 1 98.19 296 PRO B CA 1
ATOM 5166 C C . PRO B 1 296 ? -8.055 26.703 13.219 1 98.19 296 PRO B C 1
ATOM 5168 O O . PRO B 1 296 ? -8.656 27.047 14.242 1 98.19 296 PRO B O 1
ATOM 5171 N N . GLU B 1 297 ? -8.641 26.266 12.109 1 98.12 297 GLU B N 1
ATOM 5172 C CA . GLU B 1 297 ? -10.094 26.219 11.961 1 98.12 297 GLU B CA 1
ATOM 5173 C C . GLU B 1 297 ? -10.586 24.766 11.922 1 98.12 297 GLU B C 1
ATOM 5175 O O . GLU B 1 297 ? -11.781 24.516 12.086 1 98.12 297 GLU B O 1
ATOM 5180 N N . GLY B 1 298 ? -9.695 23.844 11.695 1 97.75 298 GLY B N 1
ATOM 5181 C CA . GLY B 1 298 ? -9.961 22.422 11.664 1 97.75 298 GLY B CA 1
ATOM 5182 C C . GLY B 1 298 ? -8.727 21.578 11.93 1 97.75 298 GLY B C 1
ATOM 5183 O O . GLY B 1 298 ? -7.613 22.094 11.984 1 97.75 298 GLY B O 1
ATOM 5184 N N . GLY B 1 299 ? -8.953 20.281 12.156 1 97.88 299 GLY B N 1
ATOM 5185 C CA . GLY B 1 299 ? -7.863 19.375 12.484 1 97.88 299 GLY B CA 1
ATOM 5186 C C . GLY B 1 299 ? -7.391 19.516 13.922 1 97.88 299 GLY B C 1
ATOM 5187 O O . GLY B 1 299 ? -8.195 19.781 14.82 1 97.88 299 GLY B O 1
ATOM 5188 N N . VAL B 1 300 ? -6.102 19.234 14.133 1 98.69 300 VAL B N 1
ATOM 5189 C CA . VAL B 1 300 ? -5.59 19.188 15.5 1 98.69 300 VAL B CA 1
ATOM 5190 C C . VAL B 1 300 ? -4.152 19.703 15.523 1 98.69 300 VAL B C 1
ATOM 5192 O O . VAL B 1 300 ? -3.354 19.281 16.359 1 98.69 300 VAL B O 1
ATOM 5195 N N . VAL B 1 301 ? -3.822 20.484 14.508 1 98.69 301 VAL B N 1
ATOM 5196 C CA . VAL B 1 301 ? -2.479 21.047 14.438 1 98.69 301 VAL B CA 1
ATOM 5197 C C . VAL B 1 301 ? -2.561 22.547 14.211 1 98.69 301 VAL B C 1
ATOM 5199 O O . VAL B 1 301 ? -3.596 23.062 13.773 1 98.69 301 VAL B O 1
ATOM 5202 N N . CYS B 1 302 ? -1.534 23.25 14.523 1 98.75 302 CYS B N 1
ATOM 5203 C CA . CYS B 1 302 ? -1.325 24.641 14.188 1 98.75 302 CYS B CA 1
ATOM 5204 C C . CYS B 1 302 ? 0.127 24.906 13.805 1 98.75 302 CYS B C 1
ATOM 5206 O O . CYS B 1 302 ? 0.98 24.031 13.961 1 98.75 302 CYS B O 1
ATOM 5208 N N . PHE B 1 303 ? 0.36 26.016 13.234 1 98.69 303 PHE B N 1
ATOM 5209 C CA . PHE B 1 303 ? 1.66 26.312 12.641 1 98.69 303 PHE B CA 1
ATOM 5210 C C . PHE B 1 303 ? 2.137 27.703 13.039 1 98.69 303 PHE B C 1
ATOM 5212 O O . PHE B 1 303 ? 2.375 28.547 12.18 1 98.69 303 PHE B O 1
ATOM 5219 N N . PRO B 1 304 ? 2.404 27.891 14.312 1 98.69 304 PRO B N 1
ATOM 5220 C CA . PRO B 1 304 ? 2.877 29.188 14.773 1 98.69 304 PRO B CA 1
ATOM 5221 C C . PRO B 1 304 ? 4.293 29.516 14.305 1 98.69 304 PRO B C 1
ATOM 5223 O O . PRO B 1 304 ? 5.004 28.609 13.828 1 98.69 304 PRO B O 1
ATOM 5226 N N . ARG B 1 305 ? 4.676 30.734 14.359 1 98 305 ARG B N 1
ATOM 5227 C CA . ARG B 1 305 ? 6.02 31.156 13.984 1 98 305 ARG B CA 1
ATOM 5228 C C . ARG B 1 305 ? 6.613 32.094 15.055 1 98 305 ARG B C 1
ATOM 5230 O O . ARG B 1 305 ? 5.898 32.875 15.648 1 98 305 ARG B O 1
ATOM 5237 N N . LEU B 1 306 ? 7.859 31.938 15.297 1 98.06 306 LEU B N 1
ATOM 5238 C CA . LEU B 1 306 ? 8.602 32.812 16.188 1 98.06 306 LEU B CA 1
ATOM 5239 C C . LEU B 1 306 ? 8.789 34.188 15.57 1 98.06 306 LEU B C 1
ATOM 5241 O O . LEU B 1 306 ? 9.133 34.312 14.391 1 98.06 306 LEU B O 1
ATOM 5245 N N . LYS B 1 307 ? 8.57 35.188 16.328 1 96.19 307 LYS B N 1
ATOM 5246 C CA . LYS B 1 307 ? 8.711 36.562 15.836 1 96.19 307 LYS B CA 1
ATOM 5247 C C . LYS B 1 307 ? 10.18 36.969 15.742 1 96.19 307 LYS B C 1
ATOM 5249 O O . LYS B 1 307 ? 10.547 37.844 14.953 1 96.19 307 LYS B O 1
ATOM 5254 N N . LYS B 1 308 ? 10.977 36.375 16.594 1 94.56 308 LYS B N 1
ATOM 5255 C CA . LYS B 1 308 ? 12.422 36.594 16.609 1 94.56 308 LYS B CA 1
ATOM 5256 C C . LYS B 1 308 ? 13.18 35.281 16.766 1 94.56 308 LYS B C 1
ATOM 5258 O O . LYS B 1 308 ? 12.703 34.375 17.453 1 94.56 308 LYS B O 1
ATOM 5263 N N . VAL B 1 309 ? 14.344 35.219 16.156 1 96.19 309 VAL B N 1
ATOM 5264 C CA . VAL B 1 309 ? 15.211 34.062 16.328 1 96.19 309 VAL B CA 1
ATOM 5265 C C . VAL B 1 309 ? 15.781 34.031 17.734 1 96.19 309 VAL B C 1
ATOM 5267 O O . VAL B 1 309 ? 16.375 35.031 18.188 1 96.19 309 VAL B O 1
ATOM 5270 N N . PRO B 1 310 ? 15.594 32.969 18.375 1 95.38 310 PRO B N 1
ATOM 5271 C CA . PRO B 1 310 ? 16.141 32.906 19.734 1 95.38 310 PRO B CA 1
ATOM 5272 C C . PRO B 1 310 ? 17.656 33 19.766 1 95.38 310 PRO B C 1
ATOM 5274 O O . PRO B 1 310 ? 18.312 32.812 18.719 1 95.38 310 PRO B O 1
ATOM 5277 N N . VAL B 1 311 ? 18.172 33.219 20.953 1 93.94 311 VAL B N 1
ATOM 5278 C CA . VAL B 1 311 ? 19.609 33.281 21.141 1 93.94 311 VAL B CA 1
ATOM 5279 C C . VAL B 1 311 ? 20.266 31.953 20.734 1 93.94 311 VAL B C 1
ATOM 5281 O O . VAL B 1 311 ? 19.766 30.875 21.078 1 93.94 311 VAL B O 1
ATOM 5284 N N . GLY B 1 312 ? 21.344 32.031 19.953 1 95.25 312 GLY B N 1
ATOM 5285 C CA . GLY B 1 312 ? 22.062 30.828 19.531 1 95.25 312 GLY B CA 1
ATOM 5286 C C . GLY B 1 312 ? 21.578 30.281 18.219 1 95.25 312 GLY B C 1
ATOM 5287 O O . GLY B 1 312 ? 22.219 29.391 17.625 1 95.25 312 GLY B O 1
ATOM 5288 N N . GLY B 1 313 ? 20.391 30.781 17.766 1 96.88 313 GLY B N 1
ATOM 5289 C CA . GLY B 1 313 ? 19.875 30.328 16.484 1 96.88 313 GLY B CA 1
ATOM 5290 C C . GLY B 1 313 ? 18.844 29.234 16.594 1 96.88 313 GLY B C 1
ATOM 5291 O O . GLY B 1 313 ? 18.609 28.703 17.688 1 96.88 313 GLY B O 1
ATOM 5292 N N . MET B 1 314 ? 18.25 28.891 15.477 1 97.44 314 MET B N 1
ATOM 5293 C CA . MET B 1 314 ? 17.156 27.922 15.492 1 97.44 314 MET B CA 1
ATOM 5294 C C . MET B 1 314 ? 17.656 26.531 15.844 1 97.44 314 MET B C 1
ATOM 5296 O O . MET B 1 314 ? 16.969 25.766 16.5 1 97.44 314 MET B O 1
ATOM 5300 N N . ASP B 1 315 ? 18.859 26.188 15.383 1 97 315 ASP B N 1
ATOM 5301 C CA . ASP B 1 315 ? 19.422 24.891 15.719 1 97 315 ASP B CA 1
ATOM 5302 C C . ASP B 1 315 ? 19.578 24.734 17.234 1 97 315 ASP B C 1
ATOM 5304 O O . ASP B 1 315 ? 19.234 23.688 17.781 1 97 315 ASP B O 1
ATOM 5308 N N . ALA B 1 316 ? 20.109 25.703 17.812 1 96.94 316 ALA B N 1
ATOM 5309 C CA . ALA B 1 316 ? 20.297 25.688 19.266 1 96.94 316 ALA B CA 1
ATOM 5310 C C . ALA B 1 316 ? 18.953 25.625 19.984 1 96.94 316 ALA B C 1
ATOM 5312 O O . ALA B 1 316 ? 18.812 24.953 21 1 96.94 316 ALA B O 1
ATOM 5313 N N . PHE B 1 317 ? 18.047 26.406 19.516 1 97.44 317 PHE B N 1
ATOM 5314 C CA . PHE B 1 317 ? 16.703 26.406 20.078 1 97.44 317 PHE B CA 1
ATOM 5315 C C . PHE B 1 317 ? 16.109 25.016 20.078 1 97.44 317 PHE B C 1
ATOM 5317 O O . PHE B 1 317 ? 15.656 24.516 21.125 1 97.44 317 PHE B O 1
ATOM 5324 N N . TYR B 1 318 ? 16.078 24.312 18.922 1 97.38 318 TYR B N 1
ATOM 5325 C CA . TYR B 1 318 ? 15.477 23 18.828 1 97.38 318 TYR B CA 1
ATOM 5326 C C . TYR B 1 318 ? 16.266 21.984 19.656 1 97.38 318 TYR B C 1
ATOM 5328 O O . TYR B 1 318 ? 15.672 21.047 20.219 1 97.38 318 TYR B O 1
ATOM 5336 N N . HIS B 1 319 ? 17.547 22.141 19.641 1 96.56 319 HIS B N 1
ATOM 5337 C CA . HIS B 1 319 ? 18.359 21.266 20.484 1 96.56 319 HIS B CA 1
ATOM 5338 C C . HIS B 1 319 ? 17.984 21.406 21.953 1 96.56 319 HIS B C 1
ATOM 5340 O O . HIS B 1 319 ? 17.781 20.391 22.641 1 96.56 319 HIS B O 1
ATOM 5346 N N . ARG B 1 320 ? 17.891 22.594 22.453 1 96.38 320 ARG B N 1
ATOM 5347 C CA . ARG B 1 320 ? 17.516 22.875 23.828 1 96.38 320 ARG B CA 1
ATOM 5348 C C . ARG B 1 320 ? 16.094 22.375 24.125 1 96.38 320 ARG B C 1
ATOM 5350 O O . ARG B 1 320 ? 15.844 21.797 25.172 1 96.38 320 ARG B O 1
ATOM 5357 N N . LEU B 1 321 ? 15.211 22.641 23.219 1 97.81 321 LEU B N 1
ATOM 5358 C CA . LEU B 1 321 ? 13.812 22.25 23.391 1 97.81 321 LEU B CA 1
ATOM 5359 C C . LEU B 1 321 ? 13.703 20.75 23.609 1 97.81 321 LEU B C 1
ATOM 5361 O O . LEU B 1 321 ? 12.984 20.297 24.516 1 97.81 321 LEU B O 1
ATOM 5365 N N . LEU B 1 322 ? 14.43 19.969 22.812 1 97.12 322 LEU B N 1
ATOM 5366 C CA . LEU B 1 322 ? 14.352 18.516 22.875 1 97.12 322 LEU B CA 1
ATOM 5367 C C . LEU B 1 322 ? 15.164 17.969 24.047 1 97.12 322 LEU B C 1
ATOM 5369 O O . LEU B 1 322 ? 14.664 17.172 24.828 1 97.12 322 LEU B O 1
ATOM 5373 N N . HIS B 1 323 ? 16.391 18.438 24.203 1 96.19 323 HIS B N 1
ATOM 5374 C CA . HIS B 1 323 ? 17.328 17.766 25.109 1 96.19 323 HIS B CA 1
ATOM 5375 C C . HIS B 1 323 ? 17.234 18.328 26.516 1 96.19 323 HIS B C 1
ATOM 5377 O O . HIS B 1 323 ? 17.422 17.609 27.5 1 96.19 323 HIS B O 1
ATOM 5383 N N . LYS B 1 324 ? 16.953 19.562 26.688 1 97.06 324 LYS B N 1
ATOM 5384 C CA . LYS B 1 324 ? 16.859 20.156 28 1 97.06 324 LYS B CA 1
ATOM 5385 C C . LYS B 1 324 ? 15.43 20.141 28.531 1 97.06 324 LYS B C 1
ATOM 5387 O O . LYS B 1 324 ? 15.195 19.891 29.719 1 97.06 324 LYS B O 1
ATOM 5392 N N . TYR B 1 325 ? 14.461 20.375 27.641 1 97.75 325 TYR B N 1
ATOM 5393 C CA . TYR B 1 325 ? 13.094 20.531 28.125 1 97.75 325 TYR B CA 1
ATOM 5394 C C . TYR B 1 325 ? 12.219 19.359 27.703 1 97.75 325 TYR B C 1
ATOM 5396 O O . TYR B 1 325 ? 11.023 19.328 28 1 97.75 325 TYR B O 1
ATOM 5404 N N . GLY B 1 326 ? 12.75 18.359 26.906 1 97.5 326 GLY B N 1
ATOM 5405 C CA . GLY B 1 326 ? 12.078 17.109 26.594 1 97.5 326 GLY B CA 1
ATOM 5406 C C . GLY B 1 326 ? 10.875 17.281 25.688 1 97.5 326 GLY B C 1
ATOM 5407 O O . GLY B 1 326 ? 9.922 16.5 25.766 1 97.5 326 GLY B O 1
ATOM 5408 N N . THR B 1 327 ? 10.883 18.359 24.922 1 98.38 327 THR B N 1
ATOM 5409 C CA . THR B 1 327 ? 9.727 18.688 24.094 1 98.38 327 THR B CA 1
ATOM 5410 C C . THR B 1 327 ? 10.07 18.547 22.609 1 98.38 327 THR B C 1
ATOM 5412 O O . THR B 1 327 ? 11.125 19 22.172 1 98.38 327 THR B O 1
ATOM 5415 N N . TYR B 1 328 ? 9.188 17.875 21.891 1 98.19 328 TYR B N 1
ATOM 5416 C CA . TYR B 1 328 ? 9.391 17.641 20.469 1 98.19 328 TYR B CA 1
ATOM 5417 C C . TYR B 1 328 ? 8.266 18.266 19.641 1 98.19 328 TYR B C 1
ATOM 5419 O O . TYR B 1 328 ? 7.086 18.109 19.984 1 98.19 328 TYR B O 1
ATOM 5427 N N . VAL B 1 329 ? 8.555 19.109 18.641 1 98.25 329 VAL B N 1
ATOM 5428 C CA . VAL B 1 329 ? 7.605 19.734 17.719 1 98.25 329 VAL B CA 1
ATOM 5429 C C . VAL B 1 329 ? 8.023 19.469 16.281 1 98.25 329 VAL B C 1
ATOM 5431 O O . VAL B 1 329 ? 9.094 18.891 16.031 1 98.25 329 VAL B O 1
ATOM 5434 N N . GLY B 1 330 ? 7.137 19.719 15.359 1 97.5 330 GLY B N 1
ATOM 5435 C CA . GLY B 1 330 ? 7.516 19.625 13.953 1 97.5 330 GLY B CA 1
ATOM 5436 C C . GLY B 1 330 ? 8.164 20.891 13.43 1 97.5 330 GLY B C 1
ATOM 5437 O O . GLY B 1 330 ? 7.48 21.891 13.18 1 97.5 330 GLY B O 1
ATOM 5438 N N . PRO B 1 331 ? 9.438 20.828 13.203 1 97.69 331 PRO B N 1
ATOM 5439 C CA . PRO B 1 331 ? 10.117 22.031 12.703 1 97.69 331 PRO B CA 1
ATOM 5440 C C . PRO B 1 331 ? 9.664 22.422 11.305 1 97.69 331 PRO B C 1
ATOM 5442 O O . PRO B 1 331 ? 9.086 21.609 10.578 1 97.69 331 PRO B O 1
ATOM 5445 N N . GLY B 1 332 ? 9.938 23.703 10.984 1 97.5 332 GLY B N 1
ATOM 5446 C CA . GLY B 1 332 ? 9.5 24.234 9.711 1 97.5 332 GLY B CA 1
ATOM 5447 C C . GLY B 1 332 ? 10.039 23.469 8.523 1 97.5 332 GLY B C 1
ATOM 5448 O O . GLY B 1 332 ? 9.352 23.297 7.516 1 97.5 332 GLY B O 1
ATOM 5449 N N . HIS B 1 333 ? 11.219 22.891 8.586 1 96.62 333 HIS B N 1
ATOM 5450 C CA . HIS B 1 333 ? 11.859 22.234 7.449 1 96.62 333 HIS B CA 1
ATOM 5451 C C . HIS B 1 333 ? 11.148 20.938 7.09 1 96.62 333 HIS B C 1
ATOM 5453 O O . HIS B 1 333 ? 11.344 20.406 5.996 1 96.62 333 HIS B O 1
ATOM 5459 N N . TRP B 1 334 ? 10.344 20.375 8.031 1 96.38 334 TRP B N 1
ATOM 5460 C CA . TRP B 1 334 ? 9.492 19.25 7.66 1 96.38 334 TRP B CA 1
ATOM 5461 C C . TRP B 1 334 ? 8.57 19.609 6.508 1 96.38 334 TRP B C 1
ATOM 5463 O O . TRP B 1 334 ? 8.086 18.734 5.789 1 96.38 334 TRP B O 1
ATOM 5473 N N . PHE B 1 335 ? 8.289 20.906 6.328 1 97.12 335 PHE B N 1
ATOM 5474 C CA . PHE B 1 335 ? 7.305 21.406 5.371 1 97.12 335 PHE B CA 1
ATOM 5475 C C . PHE B 1 335 ? 7.945 22.375 4.398 1 97.12 335 PHE B C 1
ATOM 5477 O O . PHE B 1 335 ? 7.262 23.234 3.828 1 97.12 335 PHE B O 1
ATOM 5484 N N . GLU B 1 336 ? 9.211 22.328 4.367 1 95.69 336 GLU B N 1
ATOM 5485 C CA . GLU B 1 336 ? 9.984 23.203 3.488 1 95.69 336 GLU B CA 1
ATOM 5486 C C . GLU B 1 336 ? 9.734 24.672 3.818 1 95.69 336 GLU B C 1
ATOM 5488 O O . GLU B 1 336 ? 9.594 25.5 2.916 1 95.69 336 GLU B O 1
ATOM 5493 N N . GLN B 1 337 ? 9.547 24.969 5.047 1 97.31 337 GLN B N 1
ATOM 5494 C CA . GLN B 1 337 ? 9.414 26.312 5.586 1 97.31 337 GLN B CA 1
ATOM 5495 C C . GLN B 1 337 ? 10.578 26.656 6.508 1 97.31 337 GLN B C 1
ATOM 5497 O O . GLN B 1 337 ? 11.297 25.766 6.961 1 97.31 337 GLN B O 1
ATOM 5502 N N . PRO B 1 338 ? 10.828 28 6.703 1 97.31 338 PRO B N 1
ATOM 5503 C CA . PRO B 1 338 ? 11.852 28.359 7.691 1 97.31 338 PRO B CA 1
ATOM 5504 C C . PRO B 1 338 ? 11.578 27.734 9.062 1 97.31 338 PRO B C 1
ATOM 5506 O O . PRO B 1 338 ? 10.43 27.641 9.492 1 97.31 338 PRO B O 1
ATOM 5509 N N . ASP B 1 339 ? 12.625 27.422 9.75 1 98.12 339 ASP B N 1
ATOM 5510 C CA . ASP B 1 339 ? 12.523 26.75 11.039 1 98.12 339 ASP B CA 1
ATOM 5511 C C . ASP B 1 339 ? 12 27.688 12.125 1 98.12 339 ASP B C 1
ATOM 5513 O O . ASP B 1 339 ? 11.766 27.281 13.258 1 98.12 339 ASP B O 1
ATOM 5517 N N . THR B 1 340 ? 11.766 28.906 11.734 1 98.19 340 THR B N 1
ATOM 5518 C CA . THR B 1 340 ? 11.062 29.781 12.664 1 98.19 340 THR B CA 1
ATOM 5519 C C . THR B 1 340 ? 9.602 29.359 12.812 1 98.19 340 THR B C 1
ATOM 5521 O O . THR B 1 340 ? 8.914 29.781 13.742 1 98.19 340 THR B O 1
ATOM 5524 N N . PHE B 1 341 ? 9.094 28.625 11.82 1 98.19 341 PHE B N 1
ATOM 5525 C CA . PHE B 1 341 ? 7.785 27.984 11.945 1 98.19 341 PHE B CA 1
ATOM 5526 C C . PHE B 1 341 ? 7.895 26.641 12.656 1 98.19 341 PHE B C 1
ATOM 5528 O O . PHE B 1 341 ? 8.922 25.969 12.562 1 98.19 341 PHE B O 1
ATOM 5535 N N . MET B 1 342 ? 6.871 26.266 13.367 1 98.06 342 MET B N 1
ATOM 5536 C CA . MET B 1 342 ? 6.812 24.922 13.953 1 98.06 342 MET B CA 1
ATOM 5537 C C . MET B 1 342 ? 5.383 24.391 13.945 1 98.06 342 MET B C 1
ATOM 5539 O O . MET B 1 342 ? 4.441 25.125 14.258 1 98.06 342 MET B O 1
ATOM 5543 N N . ARG B 1 343 ? 5.184 23.234 13.539 1 98.5 343 ARG B N 1
ATOM 5544 C CA . ARG B 1 343 ? 3.885 22.578 13.711 1 98.5 343 ARG B CA 1
ATOM 5545 C C . ARG B 1 343 ? 3.723 22.062 15.133 1 98.5 343 ARG B C 1
ATOM 5547 O O . ARG B 1 343 ? 4.582 21.328 15.633 1 98.5 343 ARG B O 1
ATOM 5554 N N . ILE B 1 344 ? 2.684 22.422 15.727 1 98.75 344 ILE B N 1
ATOM 5555 C CA . ILE B 1 344 ? 2.312 21.922 17.047 1 98.75 344 ILE B CA 1
ATOM 5556 C C . ILE B 1 344 ? 1.028 21.109 16.953 1 98.75 344 ILE B C 1
ATOM 5558 O O . ILE B 1 344 ? 0.007 21.594 16.469 1 98.75 344 ILE B O 1
ATOM 5562 N N . GLY B 1 345 ? 1.121 19.875 17.312 1 98.69 345 GLY B N 1
ATOM 5563 C CA . GLY B 1 345 ? -0.064 19.047 17.453 1 98.69 345 GLY B CA 1
ATOM 5564 C C . GLY B 1 345 ? -0.657 19.078 18.844 1 98.69 345 GLY B C 1
ATOM 5565 O O . GLY B 1 345 ? 0.008 18.719 19.828 1 98.69 345 GLY B O 1
ATOM 5566 N N . TYR B 1 346 ? -1.867 19.484 18.969 1 98.75 346 TYR B N 1
ATOM 5567 C CA . TYR B 1 346 ? -2.469 19.641 20.281 1 98.75 346 TYR B CA 1
ATOM 5568 C C . TYR B 1 346 ? -3.49 18.547 20.547 1 98.75 346 TYR B C 1
ATOM 5570 O O . TYR B 1 346 ? -4.152 18.547 21.594 1 98.75 346 TYR B O 1
ATOM 5578 N N . GLY B 1 347 ? -3.619 17.641 19.656 1 98.38 347 GLY B N 1
ATOM 5579 C CA . GLY B 1 347 ? -4.617 16.594 19.797 1 98.38 347 GLY B CA 1
ATOM 5580 C C . GLY B 1 347 ? -4.074 15.336 20.453 1 98.38 347 GLY B C 1
ATOM 5581 O O . GLY B 1 347 ? -4.797 14.625 21.156 1 98.38 347 GLY B O 1
ATOM 5582 N N . TRP B 1 348 ? -2.834 15.016 20.219 1 97.88 348 TRP B N 1
ATOM 5583 C CA . TRP B 1 348 ? -2.236 13.734 20.594 1 97.88 348 TRP B CA 1
ATOM 5584 C C . TRP B 1 348 ? -1.907 13.695 22.078 1 97.88 348 TRP B C 1
ATOM 5586 O O . TRP B 1 348 ? -2.193 12.711 22.766 1 97.88 348 TRP B O 1
ATOM 5596 N N . PRO B 1 349 ? -1.276 14.766 22.703 1 97.88 349 PRO B N 1
ATOM 5597 C CA . PRO B 1 349 ? -0.897 14.734 24.109 1 97.88 349 PRO B CA 1
ATOM 5598 C C . PRO B 1 349 ? -2.096 14.883 25.047 1 97.88 349 PRO B C 1
ATOM 5600 O O . PRO B 1 349 ? -3.141 15.398 24.641 1 97.88 349 PRO B O 1
ATOM 5603 N N . SER B 1 350 ? -1.978 14.438 26.25 1 97.81 350 SER B N 1
ATOM 5604 C CA . SER B 1 350 ? -2.924 14.828 27.297 1 97.81 350 SER B CA 1
ATOM 5605 C C . SER B 1 350 ? -2.895 16.328 27.531 1 97.81 350 SER B C 1
ATOM 5607 O O . SER B 1 350 ? -1.967 17.016 27.109 1 97.81 350 SER B O 1
ATOM 5609 N N . VAL B 1 351 ? -3.914 16.797 28.234 1 98.5 351 VAL B N 1
ATOM 5610 C CA . VAL B 1 351 ? -3.988 18.219 28.547 1 98.5 351 VAL B CA 1
ATOM 5611 C C . VAL B 1 351 ? -2.756 18.641 29.344 1 98.5 351 VAL B C 1
ATOM 5613 O O . VAL B 1 351 ? -2.158 19.688 29.078 1 98.5 351 VAL B O 1
ATOM 5616 N N . GLU B 1 352 ? -2.361 17.828 30.297 1 98.5 352 GLU B N 1
ATOM 5617 C CA . GLU B 1 352 ? -1.192 18.125 31.125 1 98.5 352 GLU B CA 1
ATOM 5618 C C . GLU B 1 352 ? 0.081 18.156 30.281 1 98.5 352 GLU B C 1
ATOM 5620 O O . GLU B 1 352 ? 0.909 19.062 30.438 1 98.5 352 GLU B O 1
ATOM 5625 N N . GLU B 1 353 ? 0.217 17.234 29.406 1 98.5 353 GLU B N 1
ATOM 5626 C CA . GLU B 1 353 ? 1.388 17.188 28.547 1 98.5 353 GLU B CA 1
ATOM 5627 C C . GLU B 1 353 ? 1.406 18.359 27.578 1 98.5 353 GLU B C 1
ATOM 5629 O O . GLU B 1 353 ? 2.471 18.891 27.266 1 98.5 353 GLU B O 1
ATOM 5634 N N . LEU B 1 354 ? 0.215 18.719 27.078 1 98.81 354 LEU B N 1
ATOM 5635 C CA . LEU B 1 354 ? 0.114 19.859 26.188 1 98.81 354 LEU B CA 1
ATOM 5636 C C . LEU B 1 354 ? 0.586 21.141 26.891 1 98.81 354 LEU B C 1
ATOM 5638 O O . LEU B 1 354 ? 1.43 21.859 26.359 1 98.81 354 LEU B O 1
ATOM 5642 N N . LYS B 1 355 ? 0.097 21.391 28.047 1 98.75 355 LYS B N 1
ATOM 5643 C CA . LYS B 1 355 ? 0.469 22.578 28.812 1 98.75 355 LYS B CA 1
ATOM 5644 C C . LYS B 1 355 ? 1.96 22.578 29.141 1 98.75 355 LYS B C 1
ATOM 5646 O O . LYS B 1 355 ? 2.629 23.609 29.016 1 98.75 355 LYS B O 1
ATOM 5651 N N . GLY B 1 356 ? 2.445 21.406 29.562 1 98.75 356 GLY B N 1
ATOM 5652 C CA . GLY B 1 356 ? 3.867 21.281 29.844 1 98.75 356 GLY B CA 1
ATOM 5653 C C . GLY B 1 356 ? 4.742 21.578 28.641 1 98.75 356 GLY B C 1
ATOM 5654 O O . GLY B 1 356 ? 5.766 22.25 28.75 1 98.75 356 GLY B O 1
ATOM 5655 N N . GLY B 1 357 ? 4.371 21 27.5 1 98.75 357 GLY B N 1
ATOM 5656 C CA . GLY B 1 357 ? 5.121 21.25 26.281 1 98.75 357 GLY B CA 1
ATOM 5657 C C . GLY B 1 357 ? 5.109 22.703 25.844 1 98.75 357 GLY B C 1
ATOM 5658 O O . GLY B 1 357 ? 6.129 23.219 25.391 1 98.75 357 GLY B O 1
ATOM 5659 N N . LEU B 1 358 ? 3.965 23.312 25.953 1 98.75 358 LEU B N 1
ATOM 5660 C CA . LEU B 1 358 ? 3.863 24.719 25.609 1 98.75 358 LEU B CA 1
ATOM 5661 C C . LEU B 1 358 ? 4.746 25.578 26.516 1 98.75 358 LEU B C 1
ATOM 5663 O O . LEU B 1 358 ? 5.441 26.484 26.031 1 98.75 358 LEU B O 1
ATOM 5667 N N . GLU B 1 359 ? 4.719 25.281 27.766 1 98.44 359 GLU B N 1
ATOM 5668 C CA . GLU B 1 359 ? 5.586 25.984 28.703 1 98.44 359 GLU B CA 1
ATOM 5669 C C . GLU B 1 359 ? 7.059 25.766 28.359 1 98.44 359 GLU B C 1
ATOM 5671 O O . GLU B 1 359 ? 7.863 26.688 28.453 1 98.44 359 GLU B O 1
ATOM 5676 N N . ALA B 1 360 ? 7.387 24.562 28.031 1 98.44 360 ALA B N 1
ATOM 5677 C CA . ALA B 1 360 ? 8.758 24.25 27.656 1 98.44 360 ALA B CA 1
ATOM 5678 C C . ALA B 1 360 ? 9.195 25.062 26.438 1 98.44 360 ALA B C 1
ATOM 5680 O O . ALA B 1 360 ? 10.352 25.5 26.359 1 98.44 360 ALA B O 1
ATOM 5681 N N . ILE B 1 361 ? 8.328 25.234 25.484 1 98.31 361 ILE B N 1
ATOM 5682 C CA . ILE B 1 361 ? 8.641 26.062 24.328 1 98.31 361 ILE B CA 1
ATOM 5683 C C . ILE B 1 361 ? 8.969 27.484 24.781 1 98.31 361 ILE B C 1
ATOM 5685 O O . ILE B 1 361 ? 9.969 28.062 24.344 1 98.31 361 ILE B O 1
ATOM 5689 N N . SER B 1 362 ? 8.148 28.047 25.672 1 97.69 362 SER B N 1
ATOM 5690 C CA . SER B 1 362 ? 8.383 29.391 26.203 1 97.69 362 SER B CA 1
ATOM 5691 C C . SER B 1 362 ? 9.75 29.484 26.875 1 97.69 362 SER B C 1
ATOM 5693 O O . SER B 1 362 ? 10.484 30.453 26.656 1 97.69 362 SER B O 1
ATOM 5695 N N . MET B 1 363 ? 10.047 28.5 27.656 1 97.69 363 MET B N 1
ATOM 5696 C CA . MET B 1 363 ? 11.32 28.484 28.375 1 97.69 363 MET B CA 1
ATOM 5697 C C . MET B 1 363 ? 12.492 28.406 27.406 1 97.69 363 MET B C 1
ATOM 5699 O O . MET B 1 363 ? 13.492 29.094 27.562 1 97.69 363 MET B O 1
ATOM 5703 N N . ALA B 1 364 ? 12.344 27.547 26.406 1 97.44 364 ALA B N 1
ATOM 5704 C CA . ALA B 1 364 ? 13.414 27.344 25.438 1 97.44 364 ALA B CA 1
ATOM 5705 C C . ALA B 1 364 ? 13.672 28.625 24.641 1 97.44 364 ALA B C 1
ATOM 5707 O O . ALA B 1 364 ? 14.812 28.906 24.266 1 97.44 364 ALA B O 1
ATOM 5708 N N . ILE B 1 365 ? 12.617 29.375 24.328 1 96.81 365 ILE B N 1
ATOM 5709 C CA . ILE B 1 365 ? 12.75 30.625 23.562 1 96.81 365 ILE B CA 1
ATOM 5710 C C . ILE B 1 365 ? 13.523 31.641 24.406 1 96.81 365 ILE B C 1
ATOM 5712 O O . ILE B 1 365 ? 14.352 32.375 23.859 1 96.81 365 ILE B O 1
ATOM 5716 N N . ARG B 1 366 ? 13.352 31.688 25.656 1 94.94 366 ARG B N 1
ATOM 5717 C CA . ARG B 1 366 ? 13.867 32.75 26.516 1 94.94 366 ARG B CA 1
ATOM 5718 C C . ARG B 1 366 ? 15.281 32.406 26.984 1 94.94 366 ARG B C 1
ATOM 5720 O O . ARG B 1 366 ? 16.031 33.312 27.391 1 94.94 366 ARG B O 1
ATOM 5727 N N . GLU B 1 367 ? 15.469 31.125 26.906 1 87.75 367 GLU B N 1
ATOM 5728 C CA . GLU B 1 367 ? 16.766 30.734 27.469 1 87.75 367 GLU B CA 1
ATOM 5729 C C . GLU B 1 367 ? 17.906 31.219 26.594 1 87.75 367 GLU B C 1
ATOM 5731 O O . GLU B 1 367 ? 17.828 31.156 25.359 1 87.75 367 GLU B O 1
ATOM 5736 N N . ALA B 1 368 ? 18.984 32 27.375 1 70.25 368 ALA B N 1
ATOM 5737 C CA . ALA B 1 368 ? 20.219 32.5 26.781 1 70.25 368 ALA B CA 1
ATOM 5738 C C . ALA B 1 368 ? 21.344 31.484 26.906 1 70.25 368 ALA B C 1
ATOM 5740 O O . ALA B 1 368 ? 21.391 30.719 27.859 1 70.25 368 ALA B O 1
#